Protein AF-0000000080191416 (afdb_homodimer)

Secondary structure (DSSP, 8-state):
-EEEEEE--SHHHHHHHHHHHTT--TTTEEEEEEEE----EEEETTEEEEHHHHHHHH-EETTTEEEEEPPTTEEEE-SGGGGTTEEEEEE-S-GGGTTHHHHHHHHTTT-TT-EEEE---S-EESSSEE-HHHHHHHHHTS--EEEESS--HHHHHTTB-EEEEEEESSHHHHHHHHHHH-BTTEEEEEEE--THHHHHHHHHHHHHHHHHHHHHHHHHTTSS--TTS-B--HHHHHHHHHHHHHHHHHHHHHTT-S-HHHHHTSIIIIIHHHHHHHH-HHHHHHHTHHHHHHHHHHH-S-HHHHHHHHTTT---HHHHHHHHHHHHHHHTT-GGG-HHHHHHHHIIIII-SSHHHHHH-/-EEEEEE--SHHHHHHHHHHHTT--TTTEEEEEEEE----EEEETTEEEEHHHHHHHH--BTTTBTT-PPPTTEEEE-SGGGGTT-SEEEE-S-GGGTTHHHHHH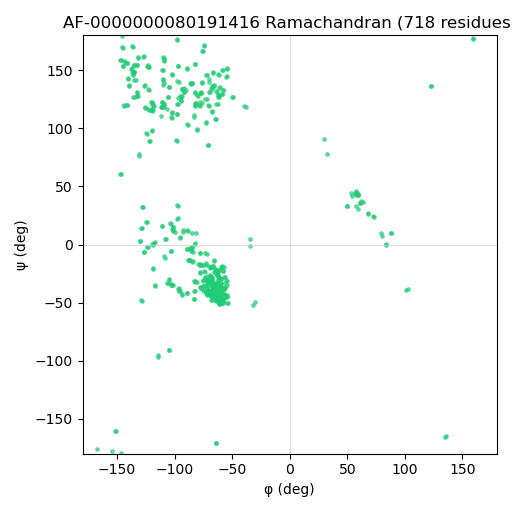HHTTT-TT-EEEE---S-EESSSEE-HHHHHHHHHTS--EEEESS--HHHHHTTB-EEEEEEESSHHHHHHHHHHH-BTTEEEEEEE--THHHHHHHHHHHHHHHHHHHHHHHHHBTTB--TTS-B--HHHHHHHHHHHHHHHHHHHHHTT-S-HHHHHTSIIIIIHHHHHHHH-HHHHHHHTHHHHHHHHHHH-S-HHHHHHHHTTT---HHHHHHHHHHHHHHHTT-GGG-HHHHHHHHIIIII-SSHHHHHH-

Solvent-accessible surface area (backbone atoms only — not comparable to full-atom values): 36647 Å² total; per-residue (Å²): 110,42,28,41,31,29,44,24,56,44,43,54,19,43,29,48,40,34,53,38,29,53,83,50,52,63,88,54,25,45,67,51,26,37,28,34,33,83,79,45,76,44,81,53,94,91,36,81,40,48,48,46,55,40,25,57,74,68,22,32,43,68,86,50,42,61,91,44,80,44,43,85,31,35,37,52,38,73,50,58,69,79,47,34,70,49,35,33,42,37,37,35,38,59,57,90,52,51,68,53,53,43,57,43,39,56,49,29,66,62,53,84,80,51,43,40,35,28,52,42,54,32,64,43,74,76,96,52,81,31,36,50,32,56,45,48,16,62,66,65,75,42,80,40,23,38,46,39,35,24,66,55,37,71,45,52,62,66,49,20,29,29,46,35,32,35,23,32,85,48,70,67,56,45,54,52,47,49,63,43,59,52,44,97,34,35,41,68,45,80,44,71,56,50,74,45,50,39,46,36,50,24,53,33,28,40,38,14,19,53,35,13,36,46,52,19,47,38,69,53,54,75,76,61,82,71,83,92,56,90,38,63,43,71,38,33,36,32,51,49,45,34,54,37,51,52,47,51,53,48,49,36,55,75,73,66,46,61,63,54,73,69,48,31,64,32,38,27,22,49,22,23,33,52,45,29,54,73,72,27,68,30,13,56,52,17,33,46,44,62,62,43,30,65,49,26,71,68,60,71,64,48,33,51,60,53,52,31,58,72,49,75,63,46,84,52,63,19,61,54,39,31,50,50,50,41,52,53,28,44,76,68,75,42,40,85,77,36,58,65,52,41,30,54,36,38,27,33,71,67,66,32,45,66,63,42,57,65,68,70,104,110,40,28,40,31,30,43,24,55,45,42,56,20,42,29,49,41,34,52,40,28,53,84,48,53,62,88,55,26,46,68,50,26,39,27,34,34,83,78,44,77,43,82,53,93,92,36,82,40,48,48,46,55,40,25,58,74,67,21,32,43,70,86,50,42,61,93,44,80,44,44,86,30,33,37,52,40,72,51,61,69,80,46,34,70,50,35,33,42,36,37,35,39,60,57,90,52,51,70,53,54,44,56,43,39,57,48,30,65,62,52,83,78,53,42,39,35,30,53,43,54,31,63,44,73,74,96,51,81,31,36,50,32,57,46,49,15,62,66,65,75,42,80,41,22,37,46,38,35,26,67,56,36,72,45,52,62,67,49,20,29,29,46,37,33,34,24,32,88,49,69,67,56,43,53,53,47,48,63,44,60,54,44,98,32,35,42,66,45,79,45,71,56,51,74,45,50,40,47,36,49,24,54,34,28,40,38,14,19,54,34,12,36,46,51,20,47,37,70,52,52,77,76,63,83,70,81,90,56,91,37,62,41,69,38,34,35,32,48,49,47,32,52,36,51,53,47,53,53,48,49,35,55,76,72,65,46,61,63,55,74,68,48,32,64,32,38,28,22,50,23,23,34,51,45,28,54,72,72,28,70,31,13,55,52,18,33,44,42,61,64,43,30,64,49,25,71,68,62,73,62,47,32,51,58,55,52,30,56,73,49,76,63,46,84,52,64,20,63,54,40,31,49,51,50,42,52,55,27,44,76,68,74,42,39,84,77,34,58,64,53,40,30,54,38,38,27,32,72,68,65,32,44,65,63,43,58,64,71,69,104

Organism: NCBI:txid646526

Foldseek 3Di:
DAAAEEEDCALQSVLLLQLLLVVADVVVYPNAYEYEDQWDWDDDPNDIDIQQCCCQPVQARCPHQHPFRGDNRYHYDHDLLVCLRHQEYEYDDELVCLLCLLVNCVSVVVDPNRAAEYAYAAWDCDPHIAFSQRVNCVSSVHHYKYKAFQCDSNCSSVLAAGEIEIADADPVSVVVCCSRRDDPRYHYHYDHDFRLLRLQRHLLLQLLLLLLLLVLVQVVPPVDPDPVDDHGDPVNSVVSVVLSLVLSLVCCVVVPGPPNVVSLPDRSHVVNSVSCNVDNPSSVLSSCLQVLLVVCVPPPDFSQVSSCVVVVNDDRSNLVRLVSVLVNCVVVPRNVVRLSSVLSNCCGGNDSDNVSVRVSD/DAAAEEEDCALQSVLLLQLLLVVADVVVYPNAYEYEDQWDWDDDPNDIDIQQCCCQPVQARCPHQHPFRGDNRYHYDHDLLVCLRHQEYEYDDELVCLLCLLVNCVSVVVDPNRAAEYAYAAWDCDPHIAFSQRVNCVSSVHHYKYKAFQCDSNCSSVLAAGEIEIADADPVSVVVCCSRRDDPRYHYHYDHDFRLLRLQRHLLLQLLLLLLLLVLVQVVPPPDPDVVDDHGDPVNSVVSVVLSLVLSLVCCVVVPGPPNVVSLVDRSHVVNSVSCNVPNPSSVLSSCLQVLLVVCVPPVDFSQVSSCVVVVNDDRSNLVRLVSVLVNCVVVPRNVVRLSSVLSNCCGGNDSDNVSVRVSD

pLDDT: mean 94.17, std 8.57, range [38.62, 98.88]

Sequence (722 aa):
MKHVAVLGCGNWGTTIANLLATDIDVSIFDNNVKMYVHETELEFEGKTRKLSEIINNLHINPKYLPDVKLSENVVAVTNFVDLKNTDVLIVCVPHQFLHTVREVYEVILKKEELIVINLAKGLVFEEKLSTPSEFVSHLINKKCSTLQGANIAHEIANKVVAETLIGYHDEFEKRIFKSLFVKPYFQVKFVKYNPTIDVYGALKNVVSFAYGIIEGIIESQGKENEHDKIVFGSNTKVIVLRRGISEILKFIEEEGYKGGKELFLETCGIADLIVSCEKGRNKQCGKMVCEAVKSCQSEKGMLSDILEEKFNGQKIQGMDTVKILYEYLKSKNRQNDFLMIKMVYELLFETCDLSPVYEFIMKHVAVLGCGNWGTTIANLLATDIDVSIFDNNVKMYVHETELEFEGKTRKLSEIINNLHINPKYLPDVKLSENVVAVTNFVDLKNTDVLIVCVPHQFLHTVREVYEVILKKEELIVINLAKGLVFEEKLSTPSEFVSHLINKKCSTLQGANIAHEIANKVVAETLIGYHDEFEKRIFKSLFVKPYFQVKFVKYNPTIDVYGALKNVVSFAYGIIEGIIESQGKENEHDKIVFGSNTKVIVLRRGISEILKFIEEEGYKGGKELFLETCGIADLIVSCEKGRNKQCGKMVCEAVKSCQSEKGMLSDILEEKFNGQKIQGMDTVKILYEYLKSKNRQNDFLMIKMVYELLFETCDLSPVYEFI

InterPro domains:
  IPR006109 Glycerol-3-phosphate dehydrogenase, NAD-dependent, C-terminal [PF07479] (197-355)
  IPR006168 Glycerol-3-phosphate dehydrogenase, NAD-dependent [PIRSF000114] (2-357)
  IPR006168 Glycerol-3-phosphate dehydrogenase, NAD-dependent [PR00077] (6-23)
  IPR006168 Glycerol-3-phosphate dehydrogenase, NAD-dependent [PR00077] (70-97)
  IPR006168 Glycerol-3-phosphate dehydrogenase, NAD-dependent [PR00077] (146-166)
  IPR006168 Glycerol-3-phosphate dehydrogenase, NAD-dependent [PR00077] (224-248)
  IPR006168 Glycerol-3-phosphate dehydrogenase, NAD-dependent [PR00077] (266-283)
  IPR008927 6-phosphogluconate dehydrogenase-like, C-terminal domain superfamily [SSF48179] (197-359)
  IPR011128 Glycerol-3-phosphate dehydrogenase, NAD-dependent, N-terminal [PF01210] (4-171)
  IPR013328 6-phosphogluconate dehydrogenase, domain 2 [G3DSA:1.10.1040.10] (195-361)
  IPR036291 NAD(P)-binding domain superfamily [SSF51735] (1-190)

Structure (mmCIF, N/CA/C/O backbone):
data_AF-0000000080191416-model_v1
#
loop_
_entity.id
_entity.type
_entity.pdbx_description
1 polymer 'Glycerol-3-phosphate dehydrogenase'
#
loop_
_atom_site.group_PDB
_atom_site.id
_atom_site.type_symbol
_atom_site.label_atom_id
_atom_site.label_alt_id
_atom_site.label_comp_id
_atom_site.label_asym_id
_atom_site.label_entity_id
_atom_site.label_seq_id
_atom_site.pdbx_PDB_ins_code
_atom_site.Cartn_x
_atom_site.Cartn_y
_atom_site.Cartn_z
_atom_site.occupancy
_atom_site.B_iso_or_equiv
_atom_site.auth_seq_id
_atom_site.auth_comp_id
_atom_site.auth_asym_id
_atom_site.auth_atom_id
_atom_site.pdbx_PDB_model_num
ATOM 1 N N . MET A 1 1 ? -10.977 -36 -23.016 1 92.25 1 MET A N 1
ATOM 2 C CA . MET A 1 1 ? -10.664 -35.281 -21.797 1 92.25 1 MET A CA 1
ATOM 3 C C . MET A 1 1 ? -9.289 -34.625 -21.891 1 92.25 1 MET A C 1
ATOM 5 O O . MET A 1 1 ? -8.352 -35.219 -22.406 1 92.25 1 MET A O 1
ATOM 9 N N . LYS A 1 2 ? -9.148 -33.406 -21.422 1 96.94 2 LYS A N 1
ATOM 10 C CA . LYS A 1 2 ? -7.875 -32.688 -21.484 1 96.94 2 LYS A CA 1
ATOM 11 C C . LYS A 1 2 ? -6.988 -33.062 -20.297 1 96.94 2 LYS A C 1
ATOM 13 O O . LYS A 1 2 ? -7.469 -33.156 -19.172 1 96.94 2 LYS A O 1
ATOM 18 N N . HIS A 1 3 ? -5.746 -33.219 -20.578 1 98.19 3 HIS A N 1
ATOM 19 C CA . HIS A 1 3 ? -4.766 -33.5 -19.531 1 98.19 3 HIS A CA 1
ATOM 20 C C . HIS A 1 3 ? -4.062 -32.25 -19.078 1 98.19 3 HIS A C 1
ATOM 22 O O . HIS A 1 3 ? -3.529 -31.484 -19.906 1 98.19 3 HIS A O 1
ATOM 28 N N . VAL A 1 4 ? -4.086 -32 -17.734 1 98.69 4 VAL A N 1
ATOM 29 C CA . VAL A 1 4 ? -3.5 -30.812 -17.156 1 98.69 4 VAL A CA 1
ATOM 30 C C . VAL A 1 4 ? -2.184 -31.156 -16.453 1 98.69 4 VAL A C 1
ATOM 32 O O . VAL A 1 4 ? -2.098 -32.156 -15.742 1 98.69 4 VAL A O 1
ATOM 35 N N . ALA A 1 5 ? -1.154 -30.344 -16.672 1 98.69 5 ALA A N 1
ATOM 36 C CA . ALA A 1 5 ? 0.139 -30.547 -16.031 1 98.69 5 ALA A CA 1
ATOM 37 C C . ALA A 1 5 ? 0.682 -29.234 -15.469 1 98.69 5 ALA A C 1
ATOM 39 O O . ALA A 1 5 ? 0.526 -28.172 -16.078 1 98.69 5 ALA A O 1
ATOM 40 N N . VAL A 1 6 ? 1.286 -29.328 -14.336 1 98.81 6 VAL A N 1
ATOM 41 C CA . VAL A 1 6 ? 1.992 -28.219 -13.711 1 98.81 6 VAL A CA 1
ATOM 42 C C . VAL A 1 6 ? 3.498 -28.469 -13.75 1 98.81 6 VAL A C 1
ATOM 44 O O . VAL A 1 6 ? 3.971 -29.5 -13.266 1 98.81 6 VAL A O 1
ATOM 47 N N . LEU A 1 7 ? 4.168 -27.562 -14.375 1 98.31 7 LEU A N 1
ATOM 48 C CA . LEU A 1 7 ? 5.625 -27.625 -14.383 1 98.31 7 LEU A CA 1
ATOM 49 C C . LEU A 1 7 ? 6.211 -26.891 -13.188 1 98.31 7 LEU A C 1
ATOM 51 O O . LEU A 1 7 ? 6.281 -25.656 -13.18 1 98.31 7 LEU A O 1
ATOM 55 N N . GLY A 1 8 ? 6.648 -27.625 -12.18 1 96.88 8 GLY A N 1
ATOM 56 C CA . GLY A 1 8 ? 7.176 -27.062 -10.945 1 96.88 8 GLY A CA 1
ATOM 57 C C . GLY A 1 8 ? 6.434 -27.531 -9.711 1 96.88 8 GLY A C 1
ATOM 58 O O . GLY A 1 8 ? 5.203 -27.594 -9.703 1 96.88 8 GLY A O 1
ATOM 59 N N . CYS A 1 9 ? 7.176 -27.875 -8.648 1 97 9 CYS A N 1
ATOM 60 C CA . CYS A 1 9 ? 6.57 -28.422 -7.441 1 97 9 CYS A CA 1
ATOM 61 C C . CYS A 1 9 ? 6.961 -27.594 -6.219 1 97 9 CYS A C 1
ATOM 63 O O . CYS A 1 9 ? 6.945 -28.109 -5.098 1 97 9 CYS A O 1
ATOM 65 N N . GLY A 1 10 ? 7.402 -26.359 -6.449 1 95.12 10 GLY A N 1
ATOM 66 C CA . GLY A 1 10 ? 7.637 -25.453 -5.328 1 95.12 10 GLY A CA 1
ATOM 67 C C . GLY A 1 10 ? 6.367 -25.109 -4.57 1 95.12 10 GLY A C 1
ATOM 68 O O . GLY A 1 10 ? 5.324 -25.719 -4.777 1 95.12 10 GLY A O 1
ATOM 69 N N . ASN A 1 11 ? 6.492 -24.172 -3.701 1 95 11 ASN A N 1
ATOM 70 C CA . ASN A 1 11 ? 5.352 -23.734 -2.906 1 95 11 ASN A CA 1
ATOM 71 C C . ASN A 1 11 ? 4.172 -23.344 -3.789 1 95 11 ASN A C 1
ATOM 73 O O . ASN A 1 11 ? 3.066 -23.859 -3.625 1 95 11 ASN A O 1
ATOM 77 N N . TRP A 1 12 ? 4.434 -22.5 -4.773 1 96.5 12 TRP A N 1
ATOM 78 C CA . TRP A 1 12 ? 3.387 -22.016 -5.66 1 96.5 12 TRP A CA 1
ATOM 79 C C . TRP A 1 12 ? 2.906 -23.109 -6.602 1 96.5 12 TRP A C 1
ATOM 81 O O . TRP A 1 12 ? 1.701 -23.266 -6.816 1 96.5 12 TRP A O 1
ATOM 91 N N . GLY A 1 13 ? 3.84 -23.875 -7.152 1 98 13 GLY A N 1
ATOM 92 C CA . GLY A 1 13 ? 3.465 -24.969 -8.031 1 98 13 GLY A CA 1
ATOM 93 C C . GLY A 1 13 ? 2.578 -26 -7.355 1 98 13 GLY A C 1
ATOM 94 O O . GLY A 1 13 ? 1.571 -26.422 -7.926 1 98 13 GLY A O 1
ATOM 95 N N . THR A 1 14 ? 2.922 -26.375 -6.141 1 98.44 14 THR A N 1
ATOM 96 C CA . THR A 1 14 ? 2.135 -27.328 -5.379 1 98.44 14 THR A CA 1
ATOM 97 C C . THR A 1 14 ? 0.753 -26.766 -5.059 1 98.44 14 THR A C 1
ATOM 99 O O . THR A 1 14 ? -0.251 -27.469 -5.172 1 98.44 14 THR A O 1
ATOM 102 N N . THR A 1 15 ? 0.749 -25.5 -4.703 1 98.56 15 THR A N 1
ATOM 103 C CA . THR A 1 15 ? -0.508 -24.828 -4.398 1 98.56 15 THR A CA 1
ATOM 104 C C . THR A 1 15 ? -1.435 -24.844 -5.609 1 98.56 15 THR A C 1
ATOM 106 O O . THR A 1 15 ? -2.619 -25.156 -5.492 1 98.56 15 THR A O 1
ATOM 109 N N . ILE A 1 16 ? -0.904 -24.547 -6.746 1 98.75 16 ILE A N 1
ATOM 110 C CA . ILE A 1 16 ? -1.689 -24.469 -7.973 1 98.75 16 ILE A CA 1
ATOM 111 C C . ILE A 1 16 ? -2.154 -25.859 -8.391 1 98.75 16 ILE A C 1
ATOM 113 O O . ILE A 1 16 ? -3.307 -26.031 -8.789 1 98.75 16 ILE A O 1
ATOM 117 N N . ALA A 1 17 ? -1.25 -26.844 -8.297 1 98.81 17 ALA A N 1
ATOM 118 C CA . ALA A 1 17 ? -1.648 -28.219 -8.617 1 98.81 17 ALA A CA 1
ATOM 119 C C . ALA A 1 17 ? -2.836 -28.656 -7.77 1 98.81 17 ALA A C 1
ATOM 121 O O . ALA A 1 17 ? -3.793 -29.234 -8.281 1 98.81 17 ALA A O 1
ATOM 122 N N . ASN A 1 18 ? -2.74 -28.344 -6.504 1 98.62 18 ASN A N 1
ATOM 123 C CA . ASN A 1 18 ? -3.812 -28.703 -5.578 1 98.62 18 ASN A CA 1
ATOM 124 C C . ASN A 1 18 ? -5.102 -27.953 -5.906 1 98.62 18 ASN A C 1
ATOM 126 O O . ASN A 1 18 ? -6.188 -28.531 -5.871 1 98.62 18 ASN A O 1
ATOM 130 N N . LEU A 1 19 ? -5 -26.703 -6.195 1 98.44 19 LEU A N 1
ATOM 131 C CA . LEU A 1 19 ? -6.145 -25.859 -6.559 1 98.44 19 LEU A CA 1
ATOM 132 C C . LEU A 1 19 ? -6.844 -26.406 -7.797 1 98.44 19 LEU A C 1
ATOM 134 O O . LEU A 1 19 ? -8.07 -26.531 -7.824 1 98.44 19 LEU A O 1
ATOM 138 N N . LEU A 1 20 ? -6.066 -26.766 -8.812 1 98.69 20 LEU A N 1
ATOM 139 C CA . LEU A 1 20 ? -6.613 -27.266 -10.078 1 98.69 20 LEU A CA 1
ATOM 140 C C . LEU A 1 20 ? -7.289 -28.609 -9.883 1 98.69 20 LEU A C 1
ATOM 142 O O . LEU A 1 20 ? -8.32 -28.891 -10.5 1 98.69 20 LEU A O 1
ATOM 146 N N . ALA A 1 21 ? -6.715 -29.406 -9.047 1 98.25 21 ALA A N 1
ATOM 147 C CA . ALA A 1 21 ? -7.215 -30.766 -8.828 1 98.25 21 ALA A CA 1
ATOM 148 C C . ALA A 1 21 ? -8.508 -30.75 -8.016 1 98.25 21 ALA A C 1
ATOM 150 O O . ALA A 1 21 ? -9.336 -31.656 -8.141 1 98.25 21 ALA A O 1
ATOM 151 N N . THR A 1 22 ? -8.633 -29.734 -7.203 1 94.88 22 THR A N 1
ATOM 152 C CA . THR A 1 22 ? -9.812 -29.625 -6.348 1 94.88 22 THR A CA 1
ATOM 153 C C . THR A 1 22 ? -11.062 -29.375 -7.18 1 94.88 22 THR A C 1
ATOM 155 O O . THR A 1 22 ? -11.156 -28.344 -7.863 1 94.88 22 THR A O 1
ATOM 158 N N . ASP A 1 23 ? -11.969 -30.312 -7.172 1 93.94 23 ASP A N 1
ATOM 159 C CA . ASP A 1 23 ? -13.258 -30.219 -7.855 1 93.94 23 ASP A CA 1
ATOM 160 C C . ASP A 1 23 ? -13.07 -30.047 -9.359 1 93.94 23 ASP A C 1
ATOM 162 O O . ASP A 1 23 ? -13.812 -29.297 -10 1 93.94 23 ASP A O 1
ATOM 166 N N . ILE A 1 24 ? -12.078 -30.672 -9.883 1 96.75 24 ILE A N 1
ATOM 167 C CA . ILE A 1 24 ? -11.797 -30.578 -11.312 1 96.75 24 ILE A CA 1
ATOM 168 C C . ILE A 1 24 ? -12.984 -31.125 -12.102 1 96.75 24 ILE A C 1
ATOM 170 O O . ILE A 1 24 ? -13.586 -32.125 -11.719 1 96.75 24 ILE A O 1
ATOM 174 N N . ASP A 1 25 ? -13.398 -30.422 -13.148 1 97.38 25 ASP A N 1
ATOM 175 C CA . ASP A 1 25 ? -14.508 -30.844 -14 1 97.38 25 ASP A CA 1
ATOM 176 C C . ASP A 1 25 ? -14.109 -32.031 -14.875 1 97.38 25 ASP A C 1
ATOM 178 O O . ASP A 1 25 ? -13.57 -31.844 -15.969 1 97.38 25 ASP A O 1
ATOM 182 N N . VAL A 1 26 ? -14.586 -33.219 -14.531 1 96.5 26 VAL A N 1
ATOM 183 C CA . VAL A 1 26 ? -14.148 -34.469 -15.164 1 96.5 26 VAL A CA 1
ATOM 184 C C . VAL A 1 26 ? -14.828 -34.625 -16.516 1 96.5 26 VAL A C 1
ATOM 186 O O . VAL A 1 26 ? -14.492 -35.531 -17.297 1 96.5 26 VAL A O 1
ATOM 189 N N . SER A 1 27 ? -15.742 -33.75 -16.766 1 97.88 27 SER A N 1
ATOM 190 C CA . SER A 1 27 ? -16.359 -33.75 -18.094 1 97.88 27 SER A CA 1
ATOM 191 C C . SER A 1 27 ? -15.469 -33.094 -19.125 1 97.88 27 SER A C 1
ATOM 193 O O . SER A 1 27 ? -15.609 -33.344 -20.328 1 97.88 27 SER A O 1
ATOM 195 N N . ILE A 1 28 ? -14.492 -32.312 -18.672 1 97.88 28 ILE A N 1
ATOM 196 C CA . ILE A 1 28 ? -13.625 -31.547 -19.562 1 97.88 28 ILE A CA 1
ATOM 197 C C . ILE A 1 28 ? -12.188 -32.031 -19.422 1 97.88 28 ILE A C 1
ATOM 199 O O . ILE A 1 28 ? -11.461 -32.156 -20.406 1 97.88 28 ILE A O 1
ATOM 203 N N . PHE A 1 29 ? -11.844 -32.406 -18.156 1 98.44 29 PHE A N 1
ATOM 204 C CA . PHE A 1 29 ? -10.445 -32.688 -17.875 1 98.44 29 PHE A CA 1
ATOM 205 C C . PHE A 1 29 ? -10.281 -34.094 -17.344 1 98.44 29 PHE A C 1
ATOM 207 O O . PHE A 1 29 ? -11.203 -34.656 -16.734 1 98.44 29 PHE A O 1
ATOM 214 N N . ASP A 1 30 ? -9.078 -34.625 -17.594 1 97.81 30 ASP A N 1
ATOM 215 C CA . ASP A 1 30 ? -8.68 -35.812 -16.844 1 97.81 30 ASP A CA 1
ATOM 216 C C . ASP A 1 30 ? -8.695 -35.531 -15.336 1 97.81 30 ASP A C 1
ATOM 218 O O . ASP A 1 30 ? -8.352 -34.438 -14.898 1 97.81 30 ASP A O 1
ATOM 222 N N . ASN A 1 31 ? -8.953 -36.531 -14.602 1 97.31 31 ASN A N 1
ATOM 223 C CA . ASN A 1 31 ? -9.094 -36.375 -13.156 1 97.31 31 ASN A CA 1
ATOM 224 C C . ASN A 1 31 ? -7.754 -36.094 -12.484 1 97.31 31 ASN A C 1
ATOM 226 O O . ASN A 1 31 ? -7.711 -35.5 -11.406 1 97.31 31 ASN A O 1
ATOM 230 N N . ASN A 1 32 ? -6.668 -36.531 -13.062 1 98.06 32 ASN A N 1
ATOM 231 C CA . ASN A 1 32 ? -5.34 -36.344 -12.492 1 98.06 32 ASN A CA 1
ATOM 232 C C . ASN A 1 32 ? -4.695 -35.031 -12.984 1 98.06 32 ASN A C 1
ATOM 234 O O . ASN A 1 32 ? -4.777 -34.719 -14.172 1 98.06 32 ASN A O 1
ATOM 238 N N . VAL A 1 33 ? -4.184 -34.344 -12.102 1 98.75 33 VAL A N 1
ATOM 239 C CA . VAL A 1 33 ? -3.293 -33.219 -12.422 1 98.75 33 VAL A CA 1
ATOM 240 C C . VAL A 1 33 ? -1.842 -33.656 -12.188 1 98.75 33 VAL A C 1
ATOM 242 O O . VAL A 1 33 ? -1.438 -33.906 -11.055 1 98.75 33 VAL A O 1
ATOM 245 N N . LYS A 1 34 ? -1.09 -33.719 -13.242 1 98.81 34 LYS A N 1
ATOM 246 C CA . LYS A 1 34 ? 0.31 -34.094 -13.117 1 98.81 34 LYS A CA 1
ATOM 247 C C . LYS A 1 34 ? 1.182 -32.906 -12.719 1 98.81 34 LYS A C 1
ATOM 249 O O . LYS A 1 34 ? 1.037 -31.828 -13.273 1 98.81 34 LYS A O 1
ATOM 254 N N . MET A 1 35 ? 1.976 -33.094 -11.75 1 98.81 35 MET A N 1
ATOM 255 C CA . MET A 1 35 ? 2.922 -32.062 -11.281 1 98.81 35 MET A CA 1
ATOM 256 C C . MET A 1 35 ? 4.355 -32.562 -11.406 1 98.81 35 MET A C 1
ATOM 258 O O . MET A 1 35 ? 4.719 -33.594 -10.82 1 98.81 35 MET A O 1
ATOM 262 N N . TYR A 1 36 ? 5.137 -31.875 -12.148 1 98.56 36 TYR A N 1
ATOM 263 C CA . TYR A 1 36 ? 6.531 -32.281 -12.312 1 98.56 36 TYR A CA 1
ATOM 264 C C . TYR A 1 36 ? 7.348 -31.891 -11.078 1 98.56 36 TYR A C 1
ATOM 266 O O . TYR A 1 36 ? 7.293 -30.75 -10.609 1 98.56 36 TYR A O 1
ATOM 274 N N . VAL A 1 37 ? 8.078 -32.875 -10.617 1 97.5 37 VAL A N 1
ATOM 275 C CA . VAL A 1 37 ? 8.945 -32.719 -9.453 1 97.5 37 VAL A CA 1
ATOM 276 C C . VAL A 1 37 ? 10.391 -33 -9.844 1 97.5 37 VAL A C 1
ATOM 278 O O . VAL A 1 37 ? 10.703 -34.062 -10.383 1 97.5 37 VAL A O 1
ATOM 281 N N . HIS A 1 38 ? 11.172 -31.938 -9.711 1 95.06 38 HIS A N 1
ATOM 282 C CA . HIS A 1 38 ? 12.586 -32.281 -9.703 1 95.06 38 HIS A CA 1
ATOM 283 C C . HIS A 1 38 ? 12.945 -33.125 -8.477 1 95.06 38 HIS A C 1
ATOM 285 O O . HIS A 1 38 ? 13.047 -32.594 -7.367 1 95.06 38 HIS A O 1
ATOM 291 N N . GLU A 1 39 ? 13.195 -34.344 -8.75 1 95.75 39 GLU A N 1
ATOM 292 C CA . GLU A 1 39 ? 13.273 -35.312 -7.652 1 95.75 39 GLU A CA 1
ATOM 293 C C . GLU A 1 39 ? 14.352 -34.906 -6.645 1 95.75 39 GLU A C 1
ATOM 295 O O . GLU A 1 39 ? 15.43 -34.469 -7.031 1 95.75 39 GLU A O 1
ATOM 300 N N . THR A 1 40 ? 13.906 -34.906 -5.414 1 94.44 40 THR A N 1
ATOM 301 C CA . THR A 1 40 ? 14.805 -34.656 -4.289 1 94.44 40 THR A CA 1
ATOM 302 C C . THR A 1 40 ? 14.531 -35.656 -3.154 1 94.44 40 THR A C 1
ATOM 304 O O . THR A 1 40 ? 13.406 -36.125 -2.994 1 94.44 40 THR A O 1
ATOM 307 N N . GLU A 1 41 ? 15.594 -36 -2.498 1 96.12 41 GLU A N 1
ATOM 308 C CA . GLU A 1 41 ? 15.445 -36.812 -1.307 1 96.12 41 GLU A CA 1
ATOM 309 C C . GLU A 1 41 ? 15.438 -35.969 -0.038 1 96.12 41 GLU A C 1
ATOM 311 O O . GLU A 1 41 ? 16.141 -34.969 0.042 1 96.12 41 GLU A O 1
ATOM 316 N N . LEU A 1 42 ? 14.547 -36.375 0.864 1 94.56 42 LEU A N 1
ATOM 317 C CA . LEU A 1 42 ? 14.508 -35.656 2.139 1 94.56 42 LEU A CA 1
ATOM 318 C C . LEU A 1 42 ? 14.148 -36.625 3.277 1 94.56 42 LEU A C 1
ATOM 320 O O . LEU A 1 42 ? 13.648 -37.719 3.041 1 94.56 42 LEU A O 1
ATOM 324 N N . GLU A 1 43 ? 14.531 -36.156 4.504 1 95.06 43 GLU A N 1
ATOM 325 C CA . GLU A 1 43 ? 14.148 -36.906 5.699 1 95.06 43 GLU A CA 1
ATOM 326 C C . GLU A 1 43 ? 12.688 -36.656 6.074 1 95.06 43 GLU A C 1
ATOM 328 O O . GLU A 1 43 ? 12.297 -35.5 6.285 1 95.06 43 GLU A O 1
ATOM 333 N N . PHE A 1 44 ? 11.945 -37.75 6.059 1 94.19 44 PHE A N 1
ATOM 334 C CA . PHE A 1 44 ? 10.531 -37.656 6.43 1 94.19 44 PHE A CA 1
ATOM 335 C C . PHE A 1 44 ? 10.109 -38.875 7.258 1 94.19 44 PHE A C 1
ATOM 337 O O . PHE A 1 44 ? 10.234 -40 6.809 1 94.19 44 PHE A O 1
ATOM 344 N N . GLU A 1 45 ? 9.672 -38.531 8.477 1 93.44 45 GLU A N 1
ATOM 345 C CA . GLU A 1 45 ? 9.25 -39.562 9.422 1 93.44 45 GLU A CA 1
ATOM 346 C C . GLU A 1 45 ? 10.359 -40.594 9.68 1 93.44 45 GLU A C 1
ATOM 348 O O . GLU A 1 45 ? 10.133 -41.781 9.625 1 93.44 45 GLU A O 1
ATOM 353 N N . GLY A 1 46 ? 11.516 -40.062 9.852 1 92.69 46 GLY A N 1
ATOM 354 C CA . GLY A 1 46 ? 12.656 -40.875 10.281 1 92.69 46 GLY A CA 1
ATOM 355 C C . GLY A 1 46 ? 13.289 -41.656 9.156 1 92.69 46 GLY A C 1
ATOM 356 O O . GLY A 1 46 ? 14.148 -42.5 9.398 1 92.69 46 GLY A O 1
ATOM 357 N N . LYS A 1 47 ? 12.914 -41.469 7.977 1 95.5 47 LYS A N 1
ATOM 358 C CA . LYS A 1 47 ? 13.469 -42.219 6.84 1 95.5 47 LYS A CA 1
ATOM 359 C C . LYS A 1 47 ? 13.766 -41.281 5.676 1 95.5 47 LYS A C 1
ATOM 361 O O . LYS A 1 47 ? 13.086 -40.25 5.504 1 95.5 47 LYS A O 1
ATOM 366 N N . THR A 1 48 ? 14.773 -41.594 4.914 1 96.69 48 THR A N 1
ATOM 367 C CA . THR A 1 48 ? 15.031 -40.906 3.658 1 96.69 48 THR A CA 1
ATOM 368 C C . THR A 1 48 ? 14.07 -41.375 2.57 1 96.69 48 THR A C 1
ATOM 370 O O . THR A 1 48 ? 13.992 -42.562 2.279 1 96.69 48 THR A O 1
ATOM 373 N N . ARG A 1 49 ? 13.359 -40.438 2.051 1 96.81 49 ARG A N 1
ATOM 374 C CA . ARG A 1 49 ? 12.344 -40.75 1.048 1 96.81 49 ARG A CA 1
ATOM 375 C C . ARG A 1 49 ? 12.406 -39.781 -0.124 1 96.81 49 ARG A C 1
ATOM 377 O O . ARG A 1 49 ? 12.883 -38.656 0.021 1 96.81 49 ARG A O 1
ATOM 384 N N . LYS A 1 50 ? 11.922 -40.312 -1.245 1 98 50 LYS A N 1
ATOM 385 C CA . LYS A 1 50 ? 11.797 -39.438 -2.406 1 98 50 LYS A CA 1
ATOM 386 C C . LYS A 1 50 ? 10.586 -38.5 -2.268 1 98 50 LYS A C 1
ATOM 388 O O . LYS A 1 50 ? 9.523 -38.938 -1.806 1 98 50 LYS A O 1
ATOM 393 N N . LEU A 1 51 ? 10.766 -37.25 -2.662 1 98.12 51 LEU A N 1
ATOM 394 C CA . LEU A 1 51 ? 9.695 -36.281 -2.545 1 98.12 51 LEU A CA 1
ATOM 395 C C . LEU A 1 51 ? 8.469 -36.719 -3.344 1 98.12 51 LEU A C 1
ATOM 397 O O . LEU A 1 51 ? 7.34 -36.594 -2.863 1 98.12 51 LEU A O 1
ATOM 401 N N . SER A 1 52 ? 8.688 -37.219 -4.574 1 98.38 52 SER A N 1
ATOM 402 C CA . SER A 1 52 ? 7.578 -37.656 -5.422 1 98.38 52 SER A CA 1
ATOM 403 C C . SER A 1 52 ? 6.773 -38.781 -4.762 1 98.38 52 SER A C 1
ATOM 405 O O . SER A 1 52 ? 5.543 -38.812 -4.859 1 98.38 52 SER A O 1
ATOM 407 N N . GLU A 1 53 ? 7.453 -39.656 -4.082 1 97.88 53 GLU A N 1
ATOM 408 C CA . GLU A 1 53 ? 6.789 -40.75 -3.412 1 97.88 53 GLU A CA 1
ATOM 409 C C . GLU A 1 53 ? 5.941 -40.281 -2.238 1 97.88 53 GLU A C 1
ATOM 411 O O . GLU A 1 53 ? 4.836 -40.75 -2.018 1 97.88 53 GLU A O 1
ATOM 416 N N . ILE A 1 54 ? 6.484 -39.344 -1.499 1 98 54 ILE A N 1
ATOM 417 C CA . ILE A 1 54 ? 5.75 -38.812 -0.369 1 98 54 ILE A CA 1
ATOM 418 C C . ILE A 1 54 ? 4.477 -38.125 -0.869 1 98 54 ILE A C 1
ATOM 420 O O . ILE A 1 54 ? 3.393 -38.344 -0.324 1 98 54 ILE A O 1
ATOM 424 N N . ILE A 1 55 ? 4.582 -37.375 -1.935 1 98.44 55 ILE A N 1
ATOM 425 C CA . ILE A 1 55 ? 3.445 -36.625 -2.494 1 98.44 55 ILE A CA 1
ATOM 426 C C . ILE A 1 55 ? 2.396 -37.625 -2.998 1 98.44 55 ILE A C 1
ATOM 428 O O . ILE A 1 55 ? 1.205 -37.469 -2.723 1 98.44 55 ILE A O 1
ATOM 432 N N . ASN A 1 56 ? 2.818 -38.688 -3.682 1 98.44 56 ASN A N 1
ATOM 433 C CA . ASN A 1 56 ? 1.894 -39.625 -4.301 1 98.44 56 ASN A CA 1
ATOM 434 C C . ASN A 1 56 ? 1.251 -40.531 -3.266 1 98.44 56 ASN A C 1
ATOM 436 O O . ASN A 1 56 ? 0.1 -40.938 -3.422 1 98.44 56 ASN A O 1
ATOM 440 N N . ASN A 1 57 ? 1.959 -40.844 -2.205 1 97.75 57 ASN A N 1
ATOM 441 C CA . ASN A 1 57 ? 1.472 -41.812 -1.245 1 97.75 57 ASN A CA 1
ATOM 442 C C . ASN A 1 57 ? 0.789 -41.156 -0.055 1 97.75 57 ASN A C 1
ATOM 444 O O . ASN A 1 57 ? -0.207 -41.656 0.461 1 97.75 57 ASN A O 1
ATOM 448 N N . LEU A 1 58 ? 1.365 -40 0.378 1 97.44 58 LEU A N 1
ATOM 449 C CA . LEU A 1 58 ? 0.869 -39.344 1.596 1 97.44 58 LEU A CA 1
ATOM 450 C C . LEU A 1 58 ? 0.114 -38.062 1.272 1 97.44 58 LEU A C 1
ATOM 452 O O . LEU A 1 58 ? -0.551 -37.5 2.141 1 97.44 58 LEU A O 1
ATOM 456 N N . HIS A 1 59 ? 0.218 -37.625 0.032 1 98.19 59 HIS A N 1
ATOM 457 C CA . HIS A 1 59 ? -0.497 -36.469 -0.44 1 98.19 59 HIS A CA 1
ATOM 458 C C . HIS A 1 59 ? -0.131 -35.219 0.382 1 98.19 59 HIS A C 1
ATOM 460 O O . HIS A 1 59 ? -1.012 -34.469 0.824 1 98.19 59 HIS A O 1
ATOM 466 N N . ILE A 1 60 ? 1.182 -35.188 0.581 1 97.44 60 ILE A N 1
ATOM 467 C CA . ILE A 1 60 ? 1.773 -34.031 1.242 1 97.44 60 ILE A CA 1
ATOM 468 C C . ILE A 1 60 ? 3.088 -33.656 0.558 1 97.44 60 ILE A C 1
ATOM 470 O O . ILE A 1 60 ? 3.846 -34.531 0.141 1 97.44 60 ILE A O 1
ATOM 474 N N . ASN A 1 61 ? 3.295 -32.406 0.344 1 98 61 ASN A N 1
ATOM 475 C CA . ASN A 1 61 ? 4.613 -31.875 -0.011 1 98 61 ASN A CA 1
ATOM 476 C C . ASN A 1 61 ? 5.336 -31.312 1.204 1 98 61 ASN A C 1
ATOM 478 O O . ASN A 1 61 ? 5.23 -30.109 1.483 1 98 61 ASN A O 1
ATOM 482 N N . PRO A 1 62 ? 6.059 -32.062 1.89 1 96.81 62 PRO A N 1
ATOM 483 C CA . PRO A 1 62 ? 6.633 -31.641 3.166 1 96.81 62 PRO A CA 1
ATOM 484 C C . PRO A 1 62 ? 7.715 -30.578 2.998 1 96.81 62 PRO A C 1
ATOM 486 O O . PRO A 1 62 ? 8.047 -29.875 3.955 1 96.81 62 PRO A O 1
AT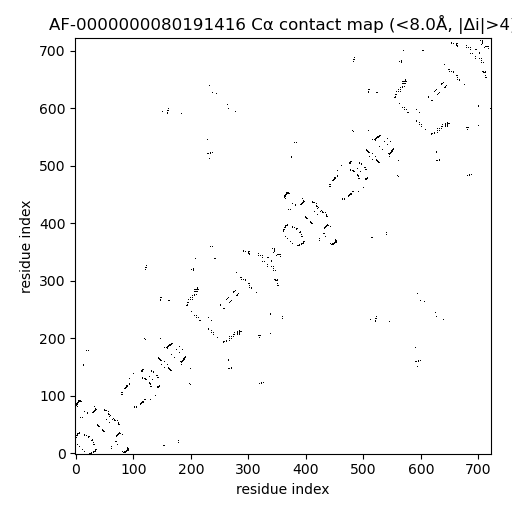OM 489 N N . LYS A 1 63 ? 8.234 -30.5 1.851 1 94.5 63 LYS A N 1
ATOM 490 C CA . LYS A 1 63 ? 9.336 -29.562 1.622 1 94.5 63 LYS A CA 1
ATOM 491 C C . LYS A 1 63 ? 8.82 -28.156 1.368 1 94.5 63 LYS A C 1
ATOM 493 O O . LYS A 1 63 ? 9.344 -27.188 1.921 1 94.5 63 LYS A O 1
ATOM 498 N N . TYR A 1 64 ? 7.73 -28 0.606 1 94.75 64 TYR A N 1
ATOM 499 C CA . TYR A 1 64 ? 7.383 -26.672 0.124 1 94.75 64 TYR A CA 1
ATOM 500 C C . TYR A 1 64 ? 6.016 -26.25 0.64 1 94.75 64 TYR A C 1
ATOM 502 O O . TYR A 1 64 ? 5.691 -25.062 0.648 1 94.75 64 TYR A O 1
ATOM 510 N N . LEU A 1 65 ? 5.238 -27.203 1.031 1 96.56 65 LEU A N 1
ATOM 511 C CA . LEU A 1 65 ? 3.893 -26.922 1.523 1 96.56 65 LEU A CA 1
ATOM 512 C C . LEU A 1 65 ? 3.494 -27.922 2.609 1 96.56 65 LEU A C 1
ATOM 514 O O . LEU A 1 65 ? 2.494 -28.625 2.473 1 96.56 65 LEU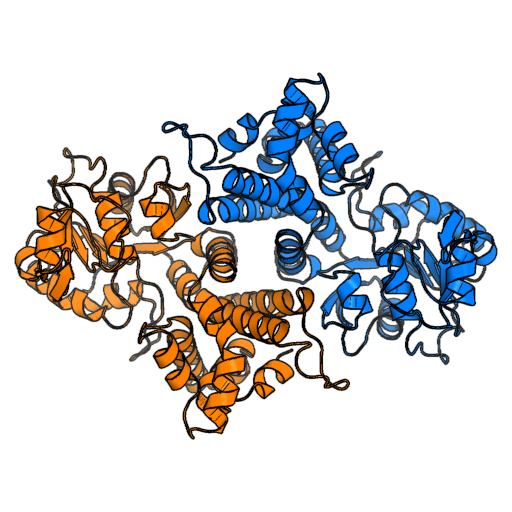 A O 1
ATOM 518 N N . PRO A 1 66 ? 4.195 -28 3.707 1 95 66 PRO A N 1
ATOM 519 C CA . PRO A 1 66 ? 4.082 -29.078 4.695 1 95 66 PRO A CA 1
ATOM 520 C C . PRO A 1 66 ? 2.746 -29.062 5.434 1 95 66 PRO A C 1
ATOM 522 O O . PRO A 1 66 ? 2.297 -30.094 5.934 1 95 66 PRO A O 1
ATOM 525 N N . ASP A 1 67 ? 1.97 -28.031 5.496 1 92 67 ASP A N 1
ATOM 526 C CA . ASP A 1 67 ? 0.813 -27.922 6.379 1 92 67 ASP A CA 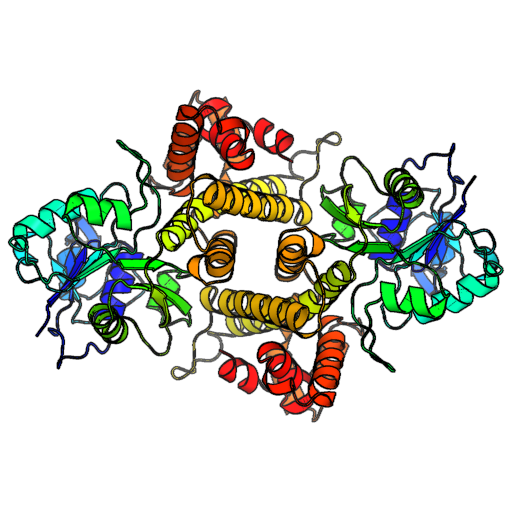1
ATOM 527 C C . ASP A 1 67 ? -0.49 -28.125 5.605 1 92 67 ASP A C 1
ATOM 529 O O . ASP A 1 67 ? -1.573 -27.859 6.129 1 92 67 ASP A O 1
ATOM 533 N N . VAL A 1 68 ? -0.383 -28.703 4.406 1 96.31 68 VAL A N 1
ATOM 534 C CA . VAL A 1 68 ? -1.575 -28.797 3.572 1 96.31 68 VAL A CA 1
ATOM 535 C C . VAL A 1 68 ? -1.672 -30.203 2.975 1 96.31 68 VAL A C 1
ATOM 537 O O . VAL A 1 68 ? -0.699 -30.703 2.416 1 96.31 68 VAL A O 1
ATOM 540 N N . LYS A 1 69 ? -2.777 -30.859 3.15 1 97.44 69 LYS A N 1
ATOM 541 C CA . LYS A 1 69 ? -3.057 -32.125 2.461 1 97.44 69 LYS A CA 1
ATOM 542 C C . LYS A 1 69 ? -3.473 -31.875 1.014 1 97.44 69 LYS A C 1
ATOM 544 O O . LYS A 1 69 ? -4.371 -31.062 0.749 1 97.44 69 LYS A O 1
ATOM 549 N N . LEU A 1 70 ? -2.865 -32.562 0.146 1 98.25 70 LEU A N 1
ATOM 550 C CA . LEU A 1 70 ? -3.154 -32.406 -1.273 1 98.25 70 LEU A CA 1
ATOM 551 C C . LEU A 1 70 ? -4.277 -33.344 -1.715 1 98.25 70 LEU A C 1
ATOM 553 O O . LEU A 1 70 ? -4.492 -34.375 -1.106 1 98.25 70 LEU A O 1
ATOM 557 N N . SER A 1 71 ? -4.984 -32.875 -2.742 1 97.75 71 SER A N 1
ATOM 558 C CA . SER A 1 71 ? -5.922 -33.781 -3.408 1 97.75 71 SER A CA 1
ATOM 559 C C . SER A 1 71 ? -5.234 -35.062 -3.875 1 97.75 71 SER A C 1
ATOM 561 O O . SER A 1 71 ? -4.094 -35 -4.344 1 97.75 71 SER A O 1
ATOM 563 N N . GLU A 1 72 ? -5.934 -36.156 -3.812 1 97.25 72 GLU A N 1
ATOM 564 C CA . GLU A 1 72 ? -5.398 -37.406 -4.285 1 97.25 72 GLU A CA 1
ATOM 565 C C . GLU A 1 72 ? -5.176 -37.406 -5.793 1 97.25 72 GLU A C 1
ATOM 567 O O . GLU A 1 72 ? -4.43 -38.219 -6.328 1 97.25 72 GLU A O 1
ATOM 572 N N . ASN A 1 73 ? -5.777 -36.375 -6.41 1 97.75 73 ASN A N 1
ATOM 573 C CA . ASN A 1 73 ? -5.711 -36.25 -7.863 1 97.75 73 ASN A CA 1
ATOM 574 C C . ASN A 1 73 ? -4.43 -35.562 -8.312 1 97.75 73 ASN A C 1
ATOM 576 O O . ASN A 1 73 ? -4.129 -35.531 -9.508 1 97.75 73 ASN A O 1
ATOM 580 N N . VAL A 1 74 ? -3.652 -35.062 -7.359 1 98.81 74 VAL A N 1
ATOM 581 C CA . VAL A 1 74 ? -2.338 -34.531 -7.695 1 98.81 74 VAL A CA 1
ATOM 582 C C . VAL A 1 74 ? -1.323 -35.656 -7.793 1 98.81 74 VAL A C 1
ATOM 584 O O . VAL A 1 74 ? -1.098 -36.375 -6.824 1 98.81 74 VAL A O 1
ATOM 587 N N . VAL A 1 75 ? -0.759 -35.781 -8.938 1 98.75 75 VAL A N 1
ATOM 588 C CA . VAL A 1 75 ? 0.18 -36.875 -9.172 1 98.75 75 VAL A CA 1
ATOM 589 C C . VAL A 1 75 ? 1.561 -36.312 -9.492 1 98.75 75 VAL A C 1
ATOM 591 O O . VAL A 1 75 ? 1.741 -35.656 -10.516 1 98.75 75 VAL A O 1
ATOM 594 N N . ALA A 1 76 ? 2.518 -36.656 -8.648 1 98.75 76 ALA A N 1
ATOM 595 C CA . ALA A 1 76 ? 3.895 -36.219 -8.875 1 98.75 76 ALA A CA 1
ATOM 596 C C . ALA A 1 76 ? 4.586 -37.094 -9.906 1 98.75 76 ALA A C 1
ATOM 598 O O . ALA A 1 76 ? 4.531 -38.344 -9.812 1 98.75 76 ALA A O 1
ATOM 599 N N . VAL A 1 77 ? 5.168 -36.469 -10.891 1 98.56 77 VAL A N 1
ATOM 600 C CA . VAL A 1 77 ? 5.953 -37.188 -11.898 1 98.56 77 VAL A CA 1
ATOM 601 C C . VAL A 1 77 ? 7.363 -36.594 -11.953 1 98.56 77 VAL A C 1
ATOM 603 O O . VAL A 1 77 ? 7.578 -35.438 -11.617 1 98.56 77 VAL A O 1
ATOM 606 N N . THR A 1 78 ? 8.391 -37.375 -12.375 1 97.94 78 THR A N 1
ATOM 607 C CA . THR A 1 78 ? 9.781 -36.938 -12.281 1 97.94 78 THR A CA 1
ATOM 608 C C . THR A 1 78 ? 10.453 -36.969 -13.648 1 97.94 78 THR A C 1
ATOM 610 O O . THR A 1 78 ? 11.625 -36.594 -13.781 1 97.94 78 THR A O 1
ATOM 613 N N . ASN A 1 79 ? 9.711 -37.406 -14.609 1 96.94 79 ASN A N 1
ATOM 614 C CA . ASN A 1 79 ? 10.219 -37.469 -15.977 1 96.94 79 ASN A CA 1
ATOM 615 C C . ASN A 1 79 ? 9.297 -36.719 -16.938 1 96.94 79 ASN A C 1
ATOM 617 O O . ASN A 1 79 ? 8.078 -36.906 -16.922 1 96.94 79 ASN A O 1
ATOM 621 N N . PHE A 1 80 ? 9.867 -35.969 -17.828 1 96.75 80 PHE A N 1
ATOM 622 C CA . PHE A 1 80 ? 9.094 -35.188 -18.766 1 96.75 80 PHE A CA 1
ATOM 623 C C . PHE A 1 80 ? 8.258 -36.094 -19.672 1 96.75 80 PHE A C 1
ATOM 625 O O . PHE A 1 80 ? 7.191 -35.688 -20.141 1 96.75 80 PHE A O 1
ATOM 632 N N . VAL A 1 81 ? 8.664 -37.312 -19.891 1 96.38 81 VAL A N 1
ATOM 633 C CA . VAL A 1 81 ? 7.953 -38.25 -20.766 1 96.38 81 VAL A CA 1
ATOM 634 C C . VAL A 1 81 ? 6.555 -38.5 -20.203 1 96.38 81 VAL A C 1
ATOM 636 O O . VAL A 1 81 ? 5.609 -38.75 -20.969 1 96.38 81 VAL A O 1
ATOM 639 N N . ASP A 1 82 ? 6.406 -38.375 -18.891 1 96.81 82 ASP A N 1
ATOM 640 C CA . ASP A 1 82 ? 5.117 -38.625 -18.25 1 96.81 82 ASP A CA 1
ATOM 641 C C . ASP A 1 82 ? 4.141 -37.469 -18.547 1 96.81 82 ASP A C 1
ATOM 643 O O . ASP A 1 82 ? 2.938 -37.625 -18.312 1 96.81 82 ASP A O 1
ATOM 647 N N . LEU A 1 83 ? 4.629 -36.438 -19.156 1 97.25 83 LEU A N 1
ATOM 648 C CA . LEU A 1 83 ? 3.795 -35.312 -19.484 1 97.25 83 LEU A CA 1
ATOM 649 C C . LEU A 1 83 ? 3.408 -35.312 -20.969 1 97.25 83 LEU A C 1
ATOM 651 O O . LEU A 1 83 ? 2.869 -34.344 -21.484 1 97.25 83 LEU A O 1
ATOM 655 N N . LYS A 1 84 ? 3.596 -36.344 -21.719 1 95.5 84 LYS A N 1
ATOM 656 C CA . LYS A 1 84 ? 3.49 -36.438 -23.172 1 95.5 84 LYS A CA 1
ATOM 657 C C . LYS A 1 84 ? 2.066 -36.156 -23.641 1 95.5 84 LYS A C 1
ATOM 659 O O . LYS A 1 84 ? 1.855 -35.719 -24.766 1 95.5 84 LYS A O 1
ATOM 664 N N . ASN A 1 85 ? 1.039 -36.344 -22.781 1 95.81 85 ASN A N 1
ATOM 665 C CA . ASN A 1 85 ? -0.352 -36.188 -23.203 1 95.81 85 ASN A CA 1
ATOM 666 C C . ASN A 1 85 ? -0.919 -34.844 -22.75 1 95.81 85 ASN A C 1
ATOM 668 O O . ASN A 1 85 ? -2.123 -34.594 -22.875 1 95.81 85 ASN A O 1
ATOM 672 N N . THR A 1 86 ? -0.079 -33.969 -22.297 1 97.75 86 THR A N 1
ATOM 673 C CA . THR A 1 86 ? -0.521 -32.719 -21.703 1 97.75 86 THR A CA 1
ATOM 674 C C . THR A 1 86 ? -1.237 -31.859 -22.75 1 97.75 86 THR A C 1
ATOM 676 O O . THR A 1 86 ? -0.736 -31.672 -23.859 1 97.75 86 THR A O 1
ATOM 679 N N . ASP A 1 87 ? -2.408 -31.344 -22.375 1 97.94 87 ASP A N 1
ATOM 680 C CA . ASP A 1 87 ? -3.186 -30.422 -23.203 1 97.94 87 ASP A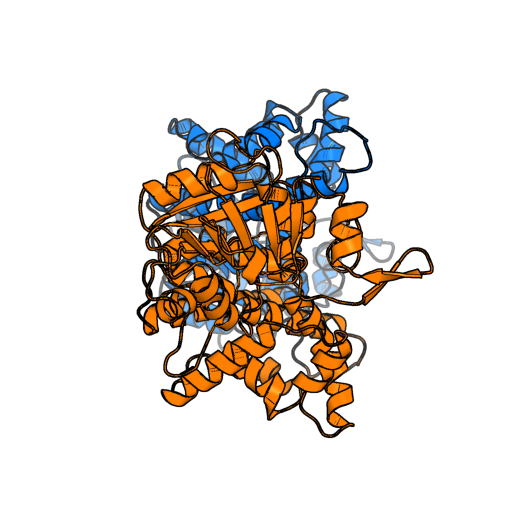 CA 1
ATOM 681 C C . ASP A 1 87 ? -3.113 -29 -22.656 1 97.94 87 ASP A C 1
ATOM 683 O O . ASP A 1 87 ? -3.264 -28.031 -23.406 1 97.94 87 ASP A O 1
ATOM 687 N N . VAL A 1 88 ? -3.027 -28.859 -21.359 1 98.5 88 VAL A N 1
ATOM 688 C CA . VAL A 1 88 ? -2.893 -27.578 -20.672 1 98.5 88 VAL A CA 1
ATOM 689 C C . VAL A 1 88 ? -1.665 -27.609 -19.766 1 98.5 88 VAL A C 1
ATOM 691 O O . VAL A 1 88 ? -1.59 -28.406 -18.844 1 98.5 88 VAL A O 1
ATOM 694 N N . LEU A 1 89 ? -0.727 -26.734 -20.047 1 98.62 89 LEU A N 1
ATOM 695 C CA . LEU A 1 89 ? 0.517 -26.672 -19.281 1 98.62 89 LEU A CA 1
ATOM 696 C C . LEU A 1 89 ? 0.579 -25.406 -18.453 1 98.62 89 LEU A C 1
ATOM 698 O O . LEU A 1 89 ? 0.518 -24.297 -18.984 1 98.62 89 LEU A O 1
ATOM 702 N N . ILE A 1 90 ? 0.646 -25.578 -17.141 1 98.81 90 ILE A N 1
ATOM 703 C CA . ILE A 1 90 ? 0.834 -24.484 -16.203 1 98.81 90 ILE A CA 1
ATOM 704 C C . ILE A 1 90 ? 2.311 -24.375 -15.82 1 98.81 90 ILE A C 1
ATOM 706 O O . ILE A 1 90 ? 2.881 -25.312 -15.258 1 98.81 90 ILE A O 1
ATOM 710 N N . VAL A 1 91 ? 2.881 -23.25 -16.078 1 98.56 91 VAL A N 1
ATOM 711 C CA . VAL A 1 91 ? 4.309 -23.062 -15.844 1 98.56 91 VAL A CA 1
ATOM 712 C C . VAL A 1 91 ? 4.527 -22.359 -14.508 1 98.56 91 VAL A C 1
ATOM 714 O O . VAL A 1 91 ? 4.215 -21.172 -14.375 1 98.56 91 VAL A O 1
ATOM 717 N N . CYS A 1 92 ? 5.09 -23.047 -13.547 1 97.5 92 CYS A N 1
ATOM 718 C CA . CYS A 1 92 ? 5.301 -22.531 -12.203 1 97.5 92 CYS A CA 1
ATOM 719 C C . CYS A 1 92 ? 6.75 -22.703 -11.766 1 97.5 92 CYS A C 1
ATOM 721 O O . CYS A 1 92 ? 7.031 -22.875 -10.578 1 97.5 92 CYS A O 1
ATOM 723 N N . VAL A 1 93 ? 7.672 -22.641 -12.633 1 95.12 93 VAL A N 1
ATOM 724 C CA . VAL A 1 93 ? 9.086 -22.734 -12.281 1 95.12 93 VAL A CA 1
ATOM 725 C C . VAL A 1 93 ? 9.695 -21.344 -12.164 1 95.12 93 VAL A C 1
ATOM 727 O O . VAL A 1 93 ? 9.203 -20.391 -12.773 1 95.12 93 VAL A O 1
ATOM 730 N N . PRO A 1 94 ? 10.742 -21.188 -11.375 1 90 94 PRO A N 1
ATOM 731 C CA . PRO A 1 94 ? 11.453 -19.906 -11.375 1 90 94 PRO A CA 1
ATOM 732 C C . PRO A 1 94 ? 11.906 -19.484 -12.773 1 90 94 PRO A C 1
ATOM 734 O O . PRO A 1 94 ? 12.125 -20.344 -13.641 1 90 94 PRO A O 1
ATOM 737 N N . HIS A 1 95 ? 11.992 -18.234 -12.938 1 87.44 95 HIS A N 1
ATOM 738 C CA . HIS A 1 95 ? 12.25 -17.703 -14.273 1 87.44 95 HIS A CA 1
ATOM 739 C C . HIS A 1 95 ? 13.547 -18.25 -14.852 1 87.44 95 HIS A C 1
ATOM 741 O O . HIS A 1 95 ? 13.688 -18.359 -16.062 1 87.44 95 HIS A O 1
ATOM 747 N N . GLN A 1 96 ? 14.492 -18.719 -14.016 1 85.56 96 GLN A N 1
ATOM 748 C CA . GLN A 1 96 ? 15.773 -19.25 -14.469 1 85.56 96 GLN A CA 1
ATOM 749 C C . GLN A 1 96 ? 15.609 -20.625 -15.133 1 85.56 96 GLN A C 1
ATOM 751 O O . GLN A 1 96 ? 16.484 -21.078 -15.867 1 85.56 96 GLN A O 1
ATOM 756 N N . PHE A 1 97 ? 14.461 -21.25 -14.875 1 91.31 97 PHE A N 1
ATOM 757 C CA . PHE A 1 97 ? 14.266 -22.609 -15.375 1 91.31 97 PHE A CA 1
ATOM 758 C C . PHE A 1 97 ? 13.203 -22.625 -16.469 1 91.31 97 PHE A C 1
ATOM 760 O O . PHE A 1 97 ? 12.719 -23.703 -16.844 1 91.31 97 PHE A O 1
ATOM 767 N N . LEU A 1 98 ? 12.875 -21.531 -17.016 1 95.56 98 LEU A N 1
ATOM 768 C CA . LEU A 1 98 ? 11.812 -21.438 -18.016 1 95.56 98 LEU A CA 1
ATOM 769 C C . LEU A 1 98 ? 12.18 -22.203 -19.281 1 95.56 98 LEU A C 1
ATOM 771 O O . LEU A 1 98 ? 11.297 -22.656 -20.016 1 95.56 98 LEU A O 1
ATOM 775 N N . HIS A 1 99 ? 13.461 -22.406 -19.531 1 94.5 99 HIS A N 1
ATOM 776 C CA . HIS A 1 99 ? 13.914 -23.125 -20.719 1 94.5 99 HIS A CA 1
ATOM 777 C C . HIS A 1 99 ? 13.398 -24.562 -20.719 1 94.5 99 HIS A C 1
ATOM 779 O O . HIS A 1 99 ? 13.258 -25.172 -21.781 1 94.5 99 HIS A O 1
ATOM 785 N N . THR A 1 100 ? 13.062 -25.062 -19.562 1 95.19 100 THR A N 1
ATOM 786 C CA . THR A 1 100 ? 12.594 -26.453 -19.438 1 95.19 100 THR A CA 1
ATOM 787 C C . THR A 1 100 ? 11.266 -26.641 -20.172 1 95.19 100 THR A C 1
ATOM 789 O O . THR A 1 100 ? 10.898 -27.75 -20.516 1 95.19 100 THR A O 1
ATOM 792 N N . VAL A 1 101 ? 10.562 -25.578 -20.406 1 96 101 VAL A N 1
ATOM 793 C CA . VAL A 1 101 ? 9.289 -25.641 -21.109 1 96 101 VAL A CA 1
ATOM 794 C C . VAL A 1 101 ? 9.5 -26.203 -22.516 1 96 101 VAL A C 1
ATOM 796 O O . VAL A 1 101 ? 8.648 -26.922 -23.031 1 96 101 VAL A O 1
ATOM 799 N N . ARG A 1 102 ? 10.648 -25.859 -23.141 1 95.62 102 ARG A N 1
ATOM 800 C CA . ARG A 1 102 ? 10.969 -26.375 -24.453 1 95.62 102 ARG A CA 1
ATOM 801 C C . ARG A 1 102 ? 11.078 -27.906 -24.438 1 95.62 102 ARG A C 1
ATOM 803 O O . ARG A 1 102 ? 10.617 -28.578 -25.359 1 95.62 102 ARG A O 1
ATOM 810 N N . GLU A 1 103 ? 11.688 -28.406 -23.391 1 94.62 103 GLU A N 1
ATOM 811 C CA . GLU A 1 103 ? 11.828 -29.844 -23.234 1 94.62 103 GLU A CA 1
ATOM 812 C C . GLU A 1 103 ? 10.461 -30.531 -23.125 1 94.62 103 GLU A C 1
ATOM 814 O O . GLU A 1 103 ? 10.219 -31.562 -23.75 1 94.62 103 GLU A O 1
ATOM 819 N N . VAL A 1 104 ? 9.633 -29.969 -22.344 1 93.69 104 VAL A N 1
ATOM 820 C CA . VAL A 1 104 ? 8.281 -30.5 -22.172 1 93.69 104 VAL A CA 1
ATOM 821 C C . VAL A 1 104 ? 7.547 -30.453 -23.516 1 93.69 104 VAL A C 1
ATOM 823 O O . VAL A 1 104 ? 6.867 -31.406 -23.891 1 93.69 104 VAL A O 1
ATOM 826 N N . TYR A 1 105 ? 7.676 -29.359 -24.234 1 93.81 105 TYR A N 1
ATOM 827 C CA . TYR A 1 105 ? 7.016 -29.188 -25.531 1 93.81 105 TYR A CA 1
ATOM 828 C C . TYR A 1 105 ? 7.457 -30.25 -26.531 1 93.81 105 TYR A C 1
ATOM 830 O O . TYR A 1 105 ? 6.648 -30.734 -27.328 1 93.81 105 TYR A O 1
ATOM 838 N N . GLU A 1 106 ? 8.719 -30.547 -26.469 1 92.81 106 GLU A N 1
ATOM 839 C CA . GLU A 1 106 ? 9.234 -31.594 -27.344 1 92.81 106 GLU A CA 1
ATOM 840 C C . GLU A 1 106 ? 8.625 -32.938 -27.016 1 92.81 106 GLU A C 1
ATOM 842 O O . GLU A 1 106 ? 8.266 -33.719 -27.906 1 92.81 106 GLU A O 1
ATOM 847 N N . VAL A 1 107 ? 8.477 -33.188 -25.766 1 90.69 107 VAL A N 1
ATOM 848 C CA . VAL A 1 107 ? 7.98 -34.5 -25.312 1 90.69 107 VAL A CA 1
ATOM 849 C C . VAL A 1 107 ? 6.508 -34.656 -25.688 1 90.69 107 VAL A C 1
ATOM 851 O O . VAL A 1 107 ? 6.047 -35.75 -25.969 1 90.69 107 VAL A O 1
ATOM 854 N N . ILE A 1 108 ? 5.793 -33.531 -25.75 1 88.12 108 ILE A N 1
ATOM 855 C CA . ILE A 1 108 ? 4.375 -33.625 -26.078 1 88.12 108 ILE A CA 1
ATOM 856 C C . ILE A 1 108 ? 4.203 -33.562 -27.594 1 88.12 108 ILE A C 1
ATOM 858 O O . ILE A 1 108 ? 3.1 -33.312 -28.094 1 88.12 108 ILE A O 1
ATOM 862 N N . LEU A 1 109 ? 5.23 -33.688 -28.328 1 82.88 109 LEU A N 1
ATOM 863 C CA . LEU A 1 109 ? 5.281 -33.781 -29.781 1 82.88 109 LEU A CA 1
ATOM 864 C C . LEU A 1 109 ? 4.754 -32.469 -30.422 1 82.88 109 LEU A C 1
ATOM 866 O O . LEU A 1 109 ? 4.012 -32.531 -31.406 1 82.88 109 LEU A O 1
ATOM 870 N N . LYS A 1 110 ? 5.051 -31.453 -29.797 1 85 110 LYS A N 1
ATOM 871 C CA . LYS A 1 110 ? 4.75 -30.125 -30.312 1 85 110 LYS A CA 1
ATOM 872 C C . LYS A 1 110 ? 3.27 -29.984 -30.656 1 85 110 LYS A C 1
ATOM 874 O O . LYS A 1 110 ? 2.918 -29.5 -31.734 1 85 110 LYS A O 1
ATOM 879 N N . LYS A 1 111 ? 2.475 -30.484 -29.828 1 87.12 111 LYS A N 1
ATOM 880 C CA . LYS A 1 111 ? 1.023 -30.438 -29.984 1 87.12 111 LYS A CA 1
ATOM 881 C C . LYS A 1 111 ? 0.561 -29.016 -30.312 1 87.12 111 LYS A C 1
ATOM 883 O O . LYS A 1 111 ? 0.824 -28.078 -29.562 1 87.12 111 LYS A O 1
ATOM 888 N N . GLU A 1 112 ? -0.173 -28.844 -31.328 1 86.19 112 GLU A N 1
ATOM 889 C CA . GLU A 1 112 ? -0.617 -27.547 -31.828 1 86.19 112 GLU A CA 1
ATOM 890 C C . GLU A 1 112 ? -1.674 -26.938 -30.906 1 86.19 112 GLU A C 1
ATOM 892 O O . GLU A 1 112 ? -1.715 -25.719 -30.734 1 86.19 112 GLU A O 1
ATOM 897 N N . GLU A 1 113 ? -2.424 -27.75 -30.297 1 92.75 113 GLU A N 1
ATOM 898 C CA . GLU A 1 113 ? -3.557 -27.266 -29.531 1 92.75 113 GLU A CA 1
ATOM 899 C C . GLU A 1 113 ? -3.172 -27.047 -28.062 1 92.75 113 GLU A C 1
ATOM 901 O O . GLU A 1 113 ? -4.031 -26.75 -27.219 1 92.75 113 GLU A O 1
ATOM 906 N N . LEU A 1 114 ? -1.903 -27.109 -27.766 1 96.25 114 LEU A N 1
ATOM 907 C CA . LEU A 1 114 ? -1.448 -26.953 -26.391 1 96.25 114 LEU A CA 1
ATOM 908 C C . LEU A 1 114 ? -1.818 -25.578 -25.859 1 96.25 114 LEU A C 1
ATOM 910 O O . LEU A 1 114 ? -1.608 -24.562 -26.531 1 96.25 114 LEU A O 1
ATOM 914 N N . ILE A 1 115 ? -2.488 -25.531 -24.703 1 98 115 ILE A N 1
ATOM 915 C CA . ILE A 1 115 ? -2.73 -24.312 -23.969 1 98 115 ILE A CA 1
ATOM 916 C C . ILE A 1 115 ? -1.651 -24.125 -22.906 1 98 115 ILE A C 1
ATOM 918 O O . ILE A 1 115 ? -1.383 -25.047 -22.125 1 98 115 ILE A O 1
ATOM 922 N N . VAL A 1 116 ? -0.964 -23 -22.938 1 98.38 116 VAL A N 1
ATOM 923 C CA . VAL A 1 116 ? 0.113 -22.75 -21.984 1 98.38 116 VAL A CA 1
ATOM 924 C C . VAL A 1 116 ? -0.169 -21.469 -21.203 1 98.38 116 VAL A C 1
ATOM 926 O O . VAL A 1 116 ? -0.592 -20.453 -21.781 1 98.38 116 VAL A O 1
ATOM 929 N N . ILE A 1 117 ? -0.016 -21.5 -19.875 1 98.81 117 ILE A N 1
ATOM 930 C CA . ILE A 1 117 ? -0.163 -20.312 -19.031 1 98.81 117 ILE A CA 1
ATOM 931 C C . ILE A 1 117 ? 1.015 -20.219 -18.062 1 98.81 117 ILE A C 1
ATOM 933 O O . ILE A 1 117 ? 1.375 -21.203 -17.422 1 98.81 117 ILE A O 1
ATOM 937 N N . ASN A 1 118 ? 1.62 -19.062 -18 1 98.62 118 ASN A N 1
ATOM 938 C CA . ASN A 1 118 ? 2.756 -18.797 -17.125 1 98.62 118 ASN A CA 1
ATOM 939 C C . ASN A 1 118 ? 2.309 -18.203 -15.789 1 98.62 118 ASN A C 1
ATOM 941 O O . ASN A 1 118 ? 1.485 -17.297 -15.758 1 98.62 118 ASN A O 1
ATOM 945 N N . LEU A 1 119 ? 2.855 -18.734 -14.703 1 98.38 119 LEU A N 1
ATOM 946 C CA . LEU A 1 119 ? 2.594 -18.172 -13.383 1 98.38 119 LEU A CA 1
ATOM 947 C C . LEU A 1 119 ? 3.887 -17.688 -12.727 1 98.38 119 LEU A C 1
ATOM 949 O O . LEU A 1 119 ? 3.865 -17.141 -11.625 1 98.38 119 LEU A O 1
ATOM 953 N N . ALA A 1 120 ? 5.012 -17.875 -13.469 1 95.56 120 ALA A N 1
ATOM 954 C CA . ALA A 1 120 ? 6.301 -17.406 -12.961 1 95.56 120 ALA A CA 1
ATOM 955 C C . ALA A 1 120 ? 6.398 -15.891 -13 1 95.56 120 ALA A C 1
ATOM 957 O O . ALA A 1 120 ? 5.859 -15.25 -13.906 1 95.56 120 ALA A O 1
ATOM 958 N N . LYS A 1 121 ? 7.043 -15.383 -12.07 1 93.94 121 LYS A N 1
ATOM 959 C CA . LYS A 1 121 ? 7.316 -13.953 -12.023 1 93.94 121 LYS A CA 1
ATOM 960 C C . LYS A 1 121 ? 8.797 -13.664 -12.258 1 93.94 121 LYS A C 1
ATOM 962 O O . LYS A 1 121 ? 9.648 -14.508 -11.953 1 93.94 121 LYS A O 1
ATOM 967 N N . GLY A 1 122 ? 9.047 -12.477 -12.836 1 93.56 122 GLY A N 1
ATOM 968 C CA . GLY A 1 122 ? 10.422 -12.094 -13.117 1 93.56 122 GLY A CA 1
ATOM 969 C C . GLY A 1 122 ? 10.602 -11.508 -14.5 1 93.56 122 GLY A C 1
ATOM 970 O O . GLY A 1 122 ? 9.641 -11.031 -15.117 1 93.56 122 GLY A O 1
ATOM 971 N N . LEU A 1 123 ? 11.859 -11.438 -14.891 1 94.88 123 LEU A N 1
ATOM 972 C CA . LEU A 1 123 ? 12.266 -11.008 -16.219 1 94.88 123 LEU A CA 1
ATOM 973 C C . LEU A 1 123 ? 13.375 -11.898 -16.766 1 94.88 123 LEU A C 1
ATOM 975 O O . LEU A 1 123 ? 14.102 -12.531 -16 1 94.88 123 LEU A O 1
ATOM 979 N N . VAL A 1 124 ? 13.383 -11.969 -18.016 1 93.94 124 VAL A N 1
ATOM 980 C CA . VAL A 1 124 ? 14.453 -12.672 -18.719 1 93.94 124 VAL A CA 1
ATOM 981 C C . VAL A 1 124 ? 15.172 -11.711 -19.656 1 93.94 124 VAL A C 1
ATOM 983 O O . VAL A 1 124 ? 14.539 -11.008 -20.438 1 93.94 124 VAL A O 1
ATOM 986 N N . PHE A 1 125 ? 16.516 -11.594 -19.453 1 92.12 125 PHE A N 1
ATOM 987 C CA . PHE A 1 125 ? 17.297 -10.734 -20.328 1 92.12 125 PHE A CA 1
ATOM 988 C C . PHE A 1 125 ? 18.375 -11.539 -21.062 1 92.12 125 PHE A C 1
ATOM 990 O O . PHE A 1 125 ? 19.453 -11.797 -20.5 1 92.12 125 PHE A O 1
ATOM 997 N N . GLU A 1 126 ? 18.203 -11.953 -22.219 1 89.31 126 GLU A N 1
ATOM 998 C CA . GLU A 1 126 ? 19.141 -12.594 -23.125 1 89.31 126 GLU A CA 1
ATOM 999 C C . GLU A 1 126 ? 19.422 -11.711 -24.344 1 89.31 126 GLU A C 1
ATOM 1001 O O . GLU A 1 126 ? 19.984 -10.617 -24.203 1 89.31 126 GLU A O 1
ATOM 1006 N N . GLU A 1 127 ? 18.797 -11.875 -25.453 1 84.81 127 GLU A N 1
ATOM 1007 C CA . GLU A 1 127 ? 18.922 -11 -26.609 1 84.81 127 GLU A CA 1
ATOM 1008 C C . GLU A 1 127 ? 18.062 -9.75 -26.453 1 84.81 127 GLU A C 1
ATOM 1010 O O . GLU A 1 127 ? 18.453 -8.664 -26.891 1 84.81 127 GLU A O 1
ATOM 1015 N N . LYS A 1 128 ? 17.047 -9.977 -25.812 1 92.06 128 LYS A N 1
ATOM 1016 C CA . LYS A 1 128 ? 16.109 -8.891 -25.5 1 92.06 128 LYS A CA 1
ATOM 1017 C C . LYS A 1 128 ? 15.492 -9.086 -24.125 1 92.06 128 LYS A C 1
ATOM 1019 O O . LYS A 1 128 ? 15.562 -10.172 -23.547 1 92.06 128 LYS A O 1
ATOM 1024 N N . LEU A 1 129 ? 15.039 -8.039 -23.594 1 94.75 129 LEU A N 1
ATOM 1025 C CA . LEU A 1 129 ? 14.289 -8.133 -22.344 1 94.75 129 LEU A CA 1
ATOM 1026 C C . LEU A 1 129 ? 12.906 -8.719 -22.594 1 94.75 129 LEU A C 1
ATOM 1028 O O . LEU A 1 129 ? 12.195 -8.281 -23.5 1 94.75 129 LEU A O 1
ATOM 1032 N N . SER A 1 130 ? 12.594 -9.781 -21.875 1 95.56 130 SER A N 1
ATOM 1033 C CA . SER A 1 130 ? 11.297 -10.438 -22.031 1 95.56 130 SER A CA 1
ATOM 1034 C C . SER A 1 130 ? 10.68 -10.781 -20.672 1 95.56 130 SER A C 1
ATOM 1036 O O . SER A 1 130 ? 11.398 -11.023 -19.703 1 95.56 130 SER A O 1
ATOM 1038 N N . THR A 1 131 ? 9.367 -10.742 -20.688 1 96.38 131 THR A N 1
ATOM 1039 C CA . THR A 1 131 ? 8.664 -11.336 -19.547 1 96.38 131 THR A CA 1
ATOM 1040 C C . THR A 1 131 ? 8.688 -12.859 -19.656 1 96.38 131 THR A C 1
ATOM 1042 O O . THR A 1 131 ? 8.992 -13.414 -20.703 1 96.38 131 THR A O 1
ATOM 1045 N N . PRO A 1 132 ? 8.336 -13.516 -18.562 1 96.94 132 PRO A N 1
ATOM 1046 C CA . PRO A 1 132 ? 8.32 -14.984 -18.609 1 96.94 132 PRO A CA 1
ATOM 1047 C C . PRO A 1 132 ? 7.344 -15.523 -19.641 1 96.94 132 PRO A C 1
ATOM 1049 O O . PRO A 1 132 ? 7.676 -16.469 -20.375 1 96.94 132 PRO A O 1
ATOM 1052 N N . SER A 1 133 ? 6.156 -14.945 -19.781 1 98.06 133 SER A N 1
ATOM 1053 C CA . SER A 1 133 ? 5.188 -15.414 -20.766 1 98.06 133 SER A CA 1
ATOM 1054 C C . SER A 1 133 ? 5.691 -15.188 -22.188 1 98.06 133 SER A C 1
ATOM 1056 O O . SER A 1 133 ? 5.508 -16.031 -23.062 1 98.06 133 SER A O 1
ATOM 1058 N N . GLU A 1 134 ? 6.297 -14.008 -22.406 1 97.25 134 GLU A N 1
ATOM 1059 C CA . GLU A 1 134 ? 6.891 -13.734 -23.719 1 97.25 134 GLU A CA 1
ATOM 1060 C C . GLU A 1 134 ? 8.008 -14.727 -24.031 1 97.25 134 GLU A C 1
ATOM 1062 O O . GLU A 1 134 ? 8.117 -15.203 -25.156 1 97.25 134 GLU A O 1
ATOM 1067 N N . PHE A 1 135 ? 8.82 -14.953 -23.062 1 97.38 135 PHE A N 1
ATOM 1068 C CA . PHE A 1 135 ? 9.938 -15.867 -23.234 1 97.38 135 PHE A CA 1
ATOM 1069 C C . PHE A 1 135 ? 9.445 -17.266 -23.578 1 97.38 135 PHE A C 1
ATOM 1071 O O . PHE A 1 135 ? 9.93 -17.891 -24.531 1 97.38 135 PHE A O 1
ATOM 1078 N N . VAL A 1 136 ? 8.469 -17.766 -22.844 1 97.81 136 VAL A N 1
ATOM 1079 C CA . VAL A 1 136 ? 7.891 -19.078 -23.094 1 97.81 136 VAL A CA 1
ATOM 1080 C C . VAL A 1 136 ? 7.273 -19.125 -24.484 1 97.81 136 VAL A C 1
ATOM 1082 O O . VAL A 1 136 ? 7.449 -20.109 -25.219 1 97.81 136 VAL A O 1
ATOM 1085 N N . SER A 1 137 ? 6.523 -18.094 -24.812 1 97.56 137 SER A N 1
ATOM 1086 C CA . SER A 1 137 ? 5.926 -18 -26.141 1 97.56 137 SER A CA 1
ATOM 1087 C C . SER A 1 137 ? 6.98 -18.125 -27.234 1 97.56 137 SER A C 1
ATOM 1089 O O . SER A 1 137 ? 6.781 -18.859 -28.203 1 97.56 137 SER A O 1
ATOM 1091 N N . HIS A 1 138 ? 8.07 -17.469 -27.062 1 95.81 138 HIS A N 1
ATOM 1092 C CA . HIS A 1 138 ? 9.156 -17.5 -28.031 1 95.81 138 HIS A CA 1
ATOM 1093 C C . HIS A 1 138 ? 9.797 -18.891 -28.094 1 95.81 138 HIS A C 1
ATOM 1095 O O . HIS A 1 138 ? 10.125 -19.375 -29.172 1 95.81 138 HIS A O 1
ATOM 1101 N N . LEU A 1 139 ? 9.984 -19.422 -26.922 1 95.38 139 LEU A N 1
ATOM 1102 C CA . LEU A 1 139 ? 10.664 -20.703 -26.797 1 95.38 139 LEU A CA 1
ATOM 1103 C C . LEU A 1 139 ? 9.922 -21.797 -27.578 1 95.38 139 LEU A C 1
ATOM 1105 O O . LEU A 1 139 ? 10.555 -22.688 -28.156 1 95.38 139 LEU A O 1
ATOM 1109 N N . ILE A 1 140 ? 8.602 -21.781 -27.594 1 96.44 140 ILE A N 1
ATOM 1110 C CA . ILE A 1 140 ? 7.855 -22.891 -28.172 1 96.44 140 ILE A CA 1
ATOM 1111 C C . ILE A 1 140 ? 7.047 -22.406 -29.375 1 96.44 140 ILE A C 1
ATOM 1113 O O . ILE A 1 140 ? 6.262 -23.172 -29.938 1 96.44 140 ILE A O 1
ATOM 1117 N N . ASN A 1 141 ? 7.148 -21.172 -29.734 1 95.75 141 ASN A N 1
ATOM 1118 C CA . ASN A 1 141 ? 6.473 -20.547 -30.875 1 95.75 141 ASN A CA 1
ATOM 1119 C C . ASN A 1 141 ? 4.957 -20.703 -30.781 1 95.75 141 ASN A C 1
ATOM 1121 O O . ASN A 1 141 ? 4.312 -21.156 -31.734 1 95.75 141 ASN A O 1
ATOM 1125 N N . LYS A 1 142 ? 4.414 -20.422 -29.547 1 96.25 142 LYS A N 1
ATOM 1126 C CA . LYS A 1 142 ? 2.986 -20.422 -29.234 1 96.25 142 LYS A CA 1
ATOM 1127 C C . LYS A 1 142 ? 2.637 -19.281 -28.281 1 96.25 142 LYS A C 1
ATOM 1129 O O . LYS A 1 142 ? 3.496 -18.797 -27.531 1 96.25 142 LYS A O 1
ATOM 1134 N N . LYS A 1 143 ? 1.333 -18.922 -28.375 1 97.19 143 LYS A N 1
ATOM 1135 C CA . LYS A 1 143 ? 0.871 -17.922 -27.391 1 97.19 143 LYS A CA 1
ATOM 1136 C C . LYS A 1 143 ? 0.906 -18.484 -25.984 1 97.19 143 LYS A C 1
ATOM 1138 O O . LYS A 1 143 ? 0.61 -19.672 -25.766 1 97.19 143 LYS A O 1
ATOM 1143 N N . CYS A 1 144 ? 1.351 -17.703 -25.109 1 98.44 144 CYS A N 1
ATOM 1144 C CA . CYS A 1 144 ? 1.403 -18.078 -23.688 1 98.44 144 CYS A CA 1
ATOM 1145 C C . CYS A 1 144 ? 0.633 -17.078 -22.844 1 98.44 144 CYS A C 1
ATOM 1147 O O . CYS A 1 144 ? 0.986 -15.906 -22.781 1 98.44 144 CYS A O 1
ATOM 1149 N N . SER A 1 145 ? -0.432 -17.516 -22.188 1 98.81 145 SER A N 1
ATOM 1150 C CA . SER A 1 145 ? -1.197 -16.688 -21.266 1 98.81 145 SER A CA 1
ATOM 1151 C C . SER A 1 145 ? -0.449 -16.5 -19.953 1 98.81 145 SER A C 1
ATOM 1153 O O . SER A 1 145 ? 0.628 -17.078 -19.75 1 98.81 145 SER A O 1
ATOM 1155 N N . THR A 1 146 ? -0.979 -15.602 -19.078 1 98.81 146 THR A N 1
ATOM 1156 C CA . THR A 1 146 ? -0.298 -15.336 -17.812 1 98.81 146 THR A CA 1
ATOM 1157 C C . THR A 1 146 ? -1.306 -15.18 -16.672 1 98.81 146 THR A C 1
ATOM 1159 O O . THR A 1 146 ? -2.434 -14.734 -16.891 1 98.81 146 THR A O 1
ATOM 1162 N N . LEU A 1 147 ? -0.975 -15.656 -15.516 1 98.81 147 LEU A N 1
ATOM 1163 C CA . LEU A 1 147 ? -1.703 -15.438 -14.266 1 98.81 147 LEU A CA 1
ATOM 1164 C C . LEU A 1 147 ? -0.819 -14.742 -13.234 1 98.81 147 LEU A C 1
ATOM 1166 O O . LEU A 1 147 ? 0.234 -15.258 -12.867 1 98.81 147 LEU A O 1
ATOM 1170 N N . GLN A 1 148 ? -1.207 -13.523 -12.875 1 98.38 148 GLN A N 1
ATOM 1171 C CA . GLN A 1 148 ? -0.484 -12.734 -11.875 1 98.38 148 GLN A CA 1
ATOM 1172 C C . GLN A 1 148 ? -1.441 -12.125 -10.859 1 98.38 148 GLN A C 1
ATOM 1174 O O . GLN A 1 148 ? -2.619 -11.906 -11.156 1 98.38 148 GLN A O 1
ATOM 1179 N N . GLY A 1 149 ? -0.966 -11.844 -9.688 1 98 149 GLY A N 1
ATOM 1180 C CA . GLY A 1 149 ? -1.783 -11.195 -8.68 1 98 149 GLY A CA 1
ATOM 1181 C C . GLY A 1 149 ? -1.257 -11.398 -7.266 1 98 149 GLY A C 1
ATOM 1182 O O . GLY A 1 149 ? -0.192 -11.984 -7.074 1 98 149 GLY A O 1
ATOM 1183 N N . ALA A 1 150 ? -1.907 -10.805 -6.316 1 97.75 150 ALA A N 1
ATOM 1184 C CA . ALA A 1 150 ? -1.608 -10.977 -4.895 1 97.75 150 ALA A CA 1
ATOM 1185 C C . ALA A 1 150 ? -2.023 -12.367 -4.414 1 97.75 150 ALA A C 1
ATOM 1187 O O . ALA A 1 150 ? -3.115 -12.539 -3.869 1 97.75 150 ALA A O 1
ATOM 1188 N N . ASN A 1 151 ? -1.15 -13.344 -4.574 1 97.38 151 ASN A N 1
ATOM 1189 C CA . ASN A 1 151 ? -1.495 -14.742 -4.332 1 97.38 151 ASN A CA 1
ATOM 1190 C C . ASN A 1 151 ? -0.457 -15.43 -3.453 1 97.38 151 ASN A C 1
ATOM 1192 O O . ASN A 1 151 ? 0.326 -16.25 -3.936 1 97.38 151 ASN A O 1
ATOM 1196 N N . ILE A 1 152 ? -0.527 -15.125 -2.182 1 96.81 152 ILE A N 1
ATOM 1197 C CA . ILE A 1 152 ? 0.316 -15.859 -1.244 1 96.81 152 ILE A CA 1
ATOM 1198 C C . ILE A 1 152 ? -0.058 -17.344 -1.264 1 96.81 152 ILE A C 1
ATOM 1200 O O . ILE A 1 152 ? -1.191 -17.703 -0.942 1 96.81 152 ILE A O 1
ATOM 1204 N N . ALA A 1 153 ? 0.914 -18.172 -1.594 1 96.56 153 ALA A N 1
ATOM 1205 C CA . ALA A 1 153 ? 0.678 -19.578 -1.887 1 96.56 153 ALA A CA 1
ATOM 1206 C C . ALA A 1 153 ? 0.031 -20.281 -0.699 1 96.56 153 ALA A C 1
ATOM 1208 O O . ALA A 1 153 ? -0.999 -20.953 -0.848 1 96.56 153 ALA A O 1
ATOM 1209 N N . HIS A 1 154 ? 0.594 -20.094 0.481 1 95.31 154 HIS A N 1
ATOM 1210 C CA . HIS A 1 154 ? 0.093 -20.766 1.67 1 95.31 154 HIS A CA 1
ATOM 1211 C C . HIS A 1 154 ? -1.349 -20.375 1.966 1 95.31 154 HIS A C 1
ATOM 1213 O O . HIS A 1 154 ? -2.152 -21.203 2.395 1 95.31 154 HIS A O 1
ATOM 1219 N N . GLU A 1 155 ? -1.678 -19.141 1.723 1 96.56 155 GLU A N 1
ATOM 1220 C CA . GLU A 1 155 ? -3.043 -18.688 1.96 1 96.56 155 GLU A CA 1
ATOM 1221 C C . GLU A 1 155 ? -4.016 -19.297 0.956 1 96.56 155 GLU A C 1
ATOM 1223 O O . GLU A 1 155 ? -5.109 -19.719 1.326 1 96.56 155 GLU A O 1
ATOM 1228 N N . ILE A 1 156 ? -3.584 -19.359 -0.296 1 97.31 156 ILE A N 1
ATOM 1229 C CA . ILE A 1 156 ? -4.426 -19.969 -1.316 1 97.31 156 ILE A CA 1
ATOM 1230 C C . ILE A 1 156 ? -4.633 -21.453 -0.998 1 97.31 156 ILE A C 1
ATOM 1232 O O . ILE A 1 156 ? -5.75 -21.969 -1.112 1 97.31 156 ILE A O 1
ATOM 1236 N N . ALA A 1 157 ? -3.578 -22.094 -0.543 1 96.69 157 ALA A N 1
ATOM 1237 C CA . ALA A 1 157 ? -3.639 -23.516 -0.206 1 96.69 157 ALA A CA 1
ATOM 1238 C C . ALA A 1 157 ? -4.609 -23.766 0.946 1 96.69 157 ALA A C 1
ATOM 1240 O O . ALA A 1 157 ? -5.191 -24.844 1.052 1 96.69 157 ALA A O 1
ATOM 1241 N N . ASN A 1 158 ? -4.793 -22.766 1.751 1 95.31 158 ASN A N 1
ATOM 1242 C CA . ASN A 1 158 ? -5.691 -22.875 2.895 1 95.31 158 ASN A CA 1
ATOM 1243 C C . ASN A 1 158 ? -7.035 -22.219 2.615 1 95.31 158 ASN A C 1
ATOM 1245 O O . ASN A 1 158 ? -7.758 -21.844 3.545 1 95.31 158 ASN A O 1
ATOM 1249 N N . LYS A 1 159 ? -7.312 -21.938 1.391 1 95.62 159 LYS A N 1
ATOM 1250 C CA . LYS A 1 159 ? -8.609 -21.484 0.88 1 95.62 159 LYS A CA 1
ATOM 1251 C C . LYS A 1 159 ? -8.945 -20.094 1.393 1 95.62 159 LYS A C 1
ATOM 1253 O O . LYS A 1 159 ? -10.117 -19.781 1.634 1 95.62 159 LYS A O 1
ATOM 1258 N N . VAL A 1 160 ? -7.93 -19.328 1.699 1 96.62 160 VAL A N 1
ATOM 1259 C CA . VAL A 1 160 ? -8.109 -17.906 2 1 96.62 160 VAL A CA 1
ATOM 1260 C C . VAL A 1 160 ? -8.547 -17.172 0.744 1 96.62 160 VAL A C 1
ATOM 1262 O O . VAL A 1 160 ? -7.992 -17.375 -0.337 1 96.62 160 VAL A O 1
ATOM 1265 N N . VAL A 1 161 ? -9.508 -16.297 0.852 1 97.44 161 VAL A N 1
ATOM 1266 C CA . VAL A 1 161 ? -10.055 -15.562 -0.284 1 97.44 161 VAL A CA 1
ATOM 1267 C C . VAL A 1 161 ? -8.969 -14.695 -0.914 1 97.44 161 VAL A C 1
ATOM 1269 O O . VAL A 1 161 ? -8.281 -13.945 -0.216 1 97.44 161 VAL A O 1
ATOM 1272 N N . ALA A 1 162 ? -8.844 -14.852 -2.209 1 98.12 162 ALA A N 1
ATOM 1273 C CA . ALA A 1 162 ? -7.852 -14.102 -2.98 1 98.12 162 ALA A CA 1
ATOM 1274 C C . ALA A 1 162 ? -8.391 -13.75 -4.367 1 98.12 162 ALA A C 1
ATOM 1276 O O . ALA A 1 162 ? -9.312 -14.398 -4.863 1 98.12 162 ALA A O 1
ATOM 1277 N N . GLU A 1 163 ? -7.859 -12.688 -4.875 1 98 163 GLU A N 1
ATOM 1278 C CA . GLU A 1 163 ? -8.117 -12.297 -6.258 1 98 163 GLU A CA 1
ATOM 1279 C C . GLU A 1 163 ? -6.875 -12.484 -7.125 1 98 163 GLU A C 1
ATOM 1281 O O . GLU A 1 163 ? -5.754 -12.266 -6.664 1 98 163 GLU A O 1
ATOM 1286 N N . THR A 1 164 ? -7.09 -12.922 -8.32 1 98.56 164 THR A N 1
ATOM 1287 C CA . THR A 1 164 ? -6.008 -13.031 -9.297 1 98.56 164 THR A CA 1
ATOM 1288 C C . THR A 1 164 ? -6.457 -12.516 -10.656 1 98.56 164 THR A C 1
ATOM 1290 O O . THR A 1 164 ? -7.594 -12.062 -10.812 1 98.56 164 THR A O 1
ATOM 1293 N N . LEU A 1 165 ? -5.484 -12.375 -11.586 1 98.75 165 LEU A N 1
ATOM 1294 C CA . LEU A 1 165 ? -5.766 -11.875 -12.93 1 98.75 165 LEU A CA 1
ATOM 1295 C C . LEU A 1 165 ? -5.133 -12.766 -13.984 1 98.75 165 LEU A C 1
ATOM 1297 O O . LEU A 1 165 ? -3.959 -13.133 -13.875 1 98.75 165 LEU A O 1
ATOM 1301 N N . ILE A 1 166 ? -5.961 -13.211 -14.984 1 98.88 166 ILE A N 1
ATOM 1302 C CA . ILE A 1 166 ? -5.465 -14.008 -16.094 1 98.88 166 ILE A CA 1
ATOM 1303 C C . ILE A 1 166 ? -5.535 -13.188 -17.391 1 98.88 166 ILE A C 1
ATOM 1305 O O . ILE A 1 166 ? -6.594 -12.664 -17.734 1 98.88 166 ILE A O 1
ATOM 1309 N N . GLY A 1 167 ? -4.375 -12.961 -18 1 98.81 167 GLY A N 1
ATOM 1310 C CA . GLY A 1 167 ? -4.324 -12.484 -19.375 1 98.81 167 GLY A CA 1
ATOM 1311 C C . GLY A 1 167 ? -4.441 -13.602 -20.391 1 98.81 167 GLY A C 1
ATOM 1312 O O . GLY A 1 167 ? -3.523 -14.406 -20.547 1 98.81 167 GLY A O 1
ATOM 1313 N N . TYR A 1 168 ? -5.566 -13.656 -21.125 1 98.75 168 TYR A N 1
ATOM 1314 C CA . TYR A 1 168 ? -5.828 -14.758 -22.047 1 98.75 168 TYR A CA 1
ATOM 1315 C C . TYR A 1 168 ? -5.742 -14.281 -23.5 1 98.75 168 TYR A C 1
ATOM 1317 O O . TYR A 1 168 ? -5.836 -13.086 -23.766 1 98.75 168 TYR A O 1
ATOM 1325 N N . HIS A 1 169 ? -5.57 -15.211 -24.453 1 98.38 169 HIS A N 1
ATOM 1326 C CA . HIS A 1 169 ? -5.391 -14.836 -25.844 1 98.38 169 HIS A CA 1
ATOM 1327 C C . HIS A 1 169 ? -6.68 -15.031 -26.641 1 98.38 169 HIS A C 1
ATOM 1329 O O . HIS A 1 169 ? -6.926 -14.32 -27.609 1 98.38 169 HIS A O 1
ATOM 1335 N N . ASP A 1 170 ? -7.484 -16.062 -26.328 1 97.5 170 ASP A N 1
ATOM 1336 C CA . ASP A 1 170 ? -8.742 -16.266 -27.047 1 97.5 170 ASP A CA 1
ATOM 1337 C C . ASP A 1 170 ? -9.82 -16.828 -26.125 1 97.5 170 ASP A C 1
ATOM 1339 O O . ASP A 1 170 ? -9.523 -17.234 -25 1 97.5 170 ASP A O 1
ATOM 1343 N N . GLU A 1 171 ? -11.008 -16.859 -26.594 1 98.25 171 GLU A N 1
ATOM 1344 C CA . GLU A 1 171 ? -12.164 -17.188 -25.75 1 98.25 171 GLU A CA 1
ATOM 1345 C C . GLU A 1 171 ? -12.148 -18.641 -25.328 1 98.25 171 GLU A C 1
ATOM 1347 O O . GLU A 1 171 ? -12.648 -19 -24.266 1 98.25 171 GLU A O 1
ATOM 1352 N N . PHE A 1 172 ? -11.602 -19.422 -26.156 1 97.88 172 PHE A N 1
ATOM 1353 C CA . PHE A 1 172 ? -11.5 -20.844 -25.797 1 97.88 172 PHE A CA 1
ATOM 1354 C C . PHE A 1 172 ? -10.609 -21.031 -24.578 1 97.88 172 PHE A C 1
ATOM 1356 O O . PHE A 1 172 ? -10.992 -21.703 -23.625 1 97.88 172 PHE A O 1
ATOM 1363 N N . GLU A 1 173 ? -9.445 -20.422 -24.578 1 97.69 173 GLU A N 1
ATOM 1364 C CA . GLU A 1 173 ? -8.555 -20.453 -23.422 1 97.69 173 GLU A CA 1
ATOM 1365 C C . GLU A 1 173 ? -9.242 -19.906 -22.172 1 97.69 173 GLU A C 1
ATOM 1367 O O . GLU A 1 173 ? -9.078 -20.453 -21.078 1 97.69 173 GLU A O 1
ATOM 1372 N N . LYS A 1 174 ? -9.906 -18.828 -22.375 1 98.69 174 LYS A N 1
ATOM 1373 C CA . LYS A 1 174 ? -10.617 -18.219 -21.25 1 98.69 174 LYS A CA 1
ATOM 1374 C C . LYS A 1 174 ? -11.562 -19.219 -20.594 1 98.69 174 LYS A C 1
ATOM 1376 O O . LYS A 1 174 ? -11.594 -19.328 -19.375 1 98.69 174 LYS A O 1
ATOM 1381 N N . ARG A 1 175 ? -12.289 -19.938 -21.391 1 98.44 175 ARG A N 1
ATOM 1382 C CA . ARG A 1 175 ? -13.234 -20.922 -20.875 1 98.44 175 ARG A CA 1
ATOM 1383 C C . ARG A 1 175 ? -12.5 -22.031 -20.125 1 98.44 175 ARG A C 1
ATOM 1385 O O . ARG A 1 175 ? -12.953 -22.484 -19.078 1 98.44 175 ARG A O 1
ATOM 1392 N N . ILE A 1 176 ? -11.414 -22.453 -20.688 1 98.56 176 ILE A N 1
ATOM 1393 C CA . ILE A 1 176 ? -10.609 -23.5 -20.078 1 98.56 176 ILE A CA 1
ATOM 1394 C C . ILE A 1 176 ? -10.078 -23.031 -18.734 1 98.56 176 ILE A C 1
ATOM 1396 O O . ILE A 1 176 ? -10.211 -23.734 -17.719 1 98.56 176 ILE A O 1
ATOM 1400 N N . PHE A 1 177 ? -9.531 -21.828 -18.703 1 98.88 177 PHE A N 1
ATOM 1401 C CA . PHE A 1 177 ? -8.977 -21.281 -17.469 1 98.88 177 PHE A CA 1
ATOM 1402 C C . PHE A 1 177 ? -10.062 -21.078 -16.422 1 98.88 177 PHE A C 1
ATOM 1404 O O . PHE A 1 177 ? -9.828 -21.281 -15.227 1 98.88 177 PHE A O 1
ATOM 1411 N N . LYS A 1 178 ? -11.219 -20.625 -16.891 1 98.69 178 LYS A N 1
ATOM 1412 C CA . LYS A 1 178 ? -12.336 -20.422 -15.961 1 98.69 178 LYS A CA 1
ATOM 1413 C C . LYS A 1 178 ? -12.68 -21.734 -15.242 1 98.69 178 LYS A C 1
ATOM 1415 O O . LYS A 1 178 ? -12.852 -21.734 -14.023 1 98.69 178 LYS A O 1
ATOM 1420 N N . SER A 1 179 ? -12.734 -22.781 -16 1 98.5 179 SER A N 1
ATOM 1421 C CA . SER A 1 179 ? -13.094 -24.078 -15.453 1 98.5 179 SER A CA 1
ATOM 1422 C C . SER A 1 179 ? -12.023 -24.594 -14.5 1 98.5 179 SER A C 1
ATOM 1424 O O . SER A 1 179 ? -12.328 -25.297 -13.531 1 98.5 179 SER A O 1
ATOM 1426 N N . LEU A 1 180 ? -10.812 -24.234 -14.719 1 98.62 180 LEU A N 1
ATOM 1427 C CA . LEU A 1 180 ? -9.695 -24.781 -13.961 1 98.62 180 LEU A CA 1
ATOM 1428 C C . LEU A 1 180 ? -9.43 -23.953 -12.711 1 98.62 180 LEU A C 1
ATOM 1430 O O . LEU A 1 180 ? -9.195 -24.5 -11.633 1 98.62 180 LEU A O 1
ATOM 1434 N N . PHE A 1 181 ? -9.492 -22.609 -12.828 1 98.75 181 PHE A N 1
ATOM 1435 C CA . PHE A 1 181 ? -8.875 -21.781 -11.805 1 98.75 181 PHE A CA 1
ATOM 1436 C C . PHE A 1 181 ? -9.93 -21.172 -10.891 1 98.75 181 PHE A C 1
ATOM 1438 O O . PHE A 1 181 ? -9.664 -20.906 -9.711 1 98.75 181 PHE A O 1
ATOM 1445 N N . VAL A 1 182 ? -11.125 -20.938 -11.406 1 98.56 182 VAL A N 1
ATOM 1446 C CA . VAL A 1 182 ? -12.125 -20.219 -10.617 1 98.56 182 VAL A CA 1
ATOM 1447 C C . VAL A 1 182 ? -12.617 -21.125 -9.484 1 98.56 182 VAL A C 1
ATOM 1449 O O . VAL A 1 182 ? -13.055 -22.25 -9.719 1 98.56 182 VAL A O 1
ATOM 1452 N N . LYS A 1 183 ? -12.461 -20.75 -8.297 1 97.19 183 LYS A N 1
ATOM 1453 C CA . LYS A 1 183 ? -12.992 -21.344 -7.07 1 97.19 183 LYS A CA 1
ATOM 1454 C C . LYS A 1 183 ? -13.711 -20.297 -6.227 1 97.19 183 LYS A C 1
ATOM 1456 O O . LYS A 1 183 ? -13.539 -19.094 -6.434 1 97.19 183 LYS A O 1
ATOM 1461 N N . PRO A 1 184 ? -14.555 -20.672 -5.285 1 95.19 184 PRO A N 1
ATOM 1462 C CA . PRO A 1 184 ? -15.227 -19.703 -4.414 1 95.19 184 PRO A CA 1
ATOM 1463 C C . PRO A 1 184 ? -14.25 -18.766 -3.699 1 95.19 184 PRO A C 1
ATOM 1465 O O . PRO A 1 184 ? -14.555 -17.594 -3.488 1 95.19 184 PRO A O 1
ATOM 1468 N N . TYR A 1 185 ? -13.008 -19.266 -3.387 1 96.56 185 TYR A N 1
ATOM 1469 C CA . TYR A 1 185 ? -12.047 -18.484 -2.619 1 96.56 185 TYR A CA 1
ATOM 1470 C C . TYR A 1 185 ? -10.969 -17.906 -3.529 1 96.56 185 TYR A C 1
ATOM 1472 O O . TYR A 1 185 ? -10.109 -17.141 -3.076 1 96.56 185 TYR A O 1
ATOM 1480 N N . PHE A 1 186 ? -11 -18.266 -4.746 1 98.06 186 PHE A N 1
ATOM 1481 C CA . PHE A 1 186 ? -10.016 -17.797 -5.711 1 98.06 186 PHE A CA 1
ATOM 1482 C C . PHE A 1 186 ? -10.688 -17.078 -6.875 1 98.06 186 PHE A C 1
ATOM 1484 O O . PHE A 1 186 ? -10.961 -17.688 -7.914 1 98.06 186 PHE A O 1
ATOM 1491 N N . GLN A 1 187 ? -10.875 -15.75 -6.723 1 98.12 187 GLN A N 1
ATOM 1492 C CA . GLN A 1 187 ? -11.602 -14.922 -7.676 1 98.12 187 GLN A CA 1
ATOM 1493 C C . GLN A 1 187 ? -10.703 -14.508 -8.836 1 98.12 187 GLN A C 1
ATOM 1495 O O . GLN A 1 187 ? -9.672 -13.867 -8.633 1 98.12 187 GLN A O 1
ATOM 1500 N N . VAL A 1 188 ? -11.141 -14.875 -10.062 1 98.75 188 VAL A N 1
ATOM 1501 C CA . VAL A 1 188 ? -10.281 -14.633 -11.227 1 98.75 188 VAL A CA 1
ATOM 1502 C C . VAL A 1 188 ? -10.891 -13.539 -12.102 1 98.75 188 VAL A C 1
ATOM 1504 O O . VAL A 1 188 ? -12.047 -13.641 -12.523 1 98.75 188 VAL A O 1
ATOM 1507 N N . LYS A 1 189 ? -10.148 -12.508 -12.312 1 98.38 189 LYS A N 1
ATOM 1508 C CA . LYS A 1 189 ? -10.477 -11.523 -13.352 1 98.38 189 LYS A CA 1
ATOM 1509 C C . LYS A 1 189 ? -9.797 -11.883 -14.672 1 98.38 189 LYS A C 1
ATOM 1511 O O . LYS A 1 189 ? -8.602 -12.18 -14.703 1 98.38 189 LYS A O 1
ATOM 1516 N N . PHE A 1 190 ? -10.594 -11.867 -15.758 1 98.75 190 PHE A N 1
ATOM 1517 C CA . PHE A 1 190 ? -10.062 -12.195 -17.078 1 98.75 190 PHE A CA 1
ATOM 1518 C C . PHE A 1 190 ? -9.906 -10.938 -17.922 1 98.75 190 PHE A C 1
ATOM 1520 O O . PHE A 1 190 ? -10.828 -10.125 -18.016 1 98.75 190 PHE A O 1
ATOM 1527 N N . VAL A 1 191 ? -8.719 -10.727 -18.469 1 98.44 191 VAL A N 1
ATOM 1528 C CA . VAL A 1 191 ? -8.461 -9.648 -19.406 1 98.44 191 VAL A CA 1
ATOM 1529 C C . VAL A 1 191 ? -7.707 -10.188 -20.625 1 98.44 191 VAL A C 1
ATOM 1531 O O . VAL A 1 191 ? -7.172 -11.297 -20.578 1 98.44 191 VAL A O 1
ATOM 1534 N N . LYS A 1 192 ? -7.758 -9.445 -21.703 1 98.19 192 LYS A N 1
ATOM 1535 C CA . LYS A 1 192 ? -6.914 -9.828 -22.844 1 98.19 192 LYS A CA 1
ATOM 1536 C C . LYS A 1 192 ? -5.438 -9.781 -22.469 1 98.19 192 LYS A C 1
ATOM 1538 O O . LYS A 1 192 ? -5.012 -8.914 -21.688 1 98.19 192 LYS A O 1
ATOM 1543 N N . TYR A 1 193 ? -4.715 -10.672 -23.047 1 98.19 193 TYR A N 1
ATOM 1544 C CA . TYR A 1 193 ? -3.293 -10.758 -22.719 1 98.19 193 TYR A CA 1
ATOM 1545 C C . TYR A 1 193 ? -2.59 -9.438 -23 1 98.19 193 TYR A C 1
ATOM 1547 O O . TYR A 1 193 ? -2.803 -8.828 -24.047 1 98.19 193 TYR A O 1
ATOM 1555 N N . ASN A 1 194 ? -1.821 -9.016 -22.062 1 97.25 194 ASN A N 1
ATOM 1556 C CA . ASN A 1 194 ? -0.938 -7.852 -22.062 1 97.25 194 ASN A CA 1
ATOM 1557 C C . ASN A 1 194 ? 0.342 -8.117 -21.281 1 97.25 194 ASN A C 1
ATOM 1559 O O . ASN A 1 194 ? 0.288 -8.422 -20.078 1 97.25 194 ASN A O 1
ATOM 1563 N N . PRO A 1 195 ? 1.507 -8.039 -21.953 1 97.31 195 PRO A N 1
ATOM 1564 C CA . PRO A 1 195 ? 2.75 -8.352 -21.234 1 97.31 195 PRO A CA 1
ATOM 1565 C C . PRO A 1 195 ? 2.965 -7.48 -20 1 97.31 195 PRO A C 1
ATOM 1567 O O . PRO A 1 195 ? 3.746 -7.84 -19.125 1 97.31 195 PRO A O 1
ATOM 1570 N N . THR A 1 196 ? 2.268 -6.312 -19.922 1 98.19 196 THR A N 1
ATOM 1571 C CA . THR A 1 196 ? 2.354 -5.418 -18.781 1 98.19 196 THR A CA 1
ATOM 1572 C C . THR A 1 196 ? 1.976 -6.152 -17.5 1 98.19 196 THR A C 1
ATOM 1574 O O . THR A 1 196 ? 2.508 -5.855 -16.422 1 98.19 196 THR A O 1
ATOM 1577 N N . ILE A 1 197 ? 1.133 -7.168 -17.609 1 98.44 197 ILE A N 1
ATOM 1578 C CA . ILE A 1 197 ? 0.696 -7.977 -16.484 1 98.44 197 ILE A CA 1
ATOM 1579 C C . ILE A 1 197 ? 1.903 -8.641 -15.828 1 98.44 197 ILE A C 1
ATOM 1581 O O . ILE A 1 197 ? 2.062 -8.578 -14.602 1 98.44 197 ILE A O 1
ATOM 1585 N N . ASP A 1 198 ? 2.828 -9.141 -16.625 1 97.75 198 ASP A N 1
ATOM 1586 C CA . ASP A 1 198 ? 4.027 -9.82 -16.141 1 97.75 198 ASP A CA 1
ATOM 1587 C C . ASP A 1 198 ? 5.039 -8.82 -15.586 1 97.75 198 ASP A C 1
ATOM 1589 O O . ASP A 1 198 ? 5.758 -9.125 -14.633 1 97.75 198 ASP A O 1
ATOM 1593 N N . VAL A 1 199 ? 5.094 -7.676 -16.203 1 97.56 199 VAL A N 1
ATOM 1594 C CA . VAL A 1 199 ? 6.066 -6.66 -15.812 1 97.56 199 VAL A CA 1
ATOM 1595 C C . VAL A 1 199 ? 5.812 -6.238 -14.367 1 97.56 199 VAL A C 1
ATOM 1597 O O . VAL A 1 199 ? 6.754 -6.098 -13.586 1 97.56 199 VAL A O 1
ATOM 1600 N N . TYR A 1 200 ? 4.555 -6.051 -14.039 1 97.81 200 TYR A N 1
ATOM 1601 C CA . TYR A 1 200 ? 4.211 -5.695 -12.664 1 97.81 200 TYR A CA 1
ATOM 1602 C C . TYR A 1 200 ? 4.684 -6.77 -11.688 1 97.81 200 TYR A C 1
ATOM 1604 O O . TYR A 1 200 ? 5.227 -6.457 -10.625 1 97.81 200 TYR A O 1
ATOM 1612 N N . GLY A 1 201 ? 4.496 -8.031 -12.07 1 95.75 201 GLY A N 1
ATOM 1613 C CA . GLY A 1 201 ? 4.918 -9.133 -11.219 1 95.75 201 GLY A CA 1
ATOM 1614 C C . GLY A 1 201 ? 6.414 -9.156 -10.969 1 95.75 201 GLY A C 1
ATOM 1615 O O . GLY A 1 201 ? 6.867 -9.57 -9.898 1 95.75 201 GLY A O 1
ATOM 1616 N N . ALA A 1 202 ? 7.133 -8.688 -11.906 1 95.38 202 ALA A N 1
ATOM 1617 C CA . ALA A 1 202 ? 8.594 -8.703 -11.82 1 95.38 202 ALA A CA 1
ATOM 1618 C C . ALA A 1 202 ? 9.102 -7.508 -11.023 1 95.38 202 ALA A C 1
ATOM 1620 O O . ALA A 1 202 ? 9.891 -7.672 -10.086 1 95.38 202 ALA A O 1
ATOM 1621 N N . LEU A 1 203 ? 8.609 -6.309 -11.305 1 97.19 203 LEU A N 1
ATOM 1622 C CA . LEU A 1 203 ? 9.195 -5.074 -10.789 1 97.19 203 LEU A CA 1
ATOM 1623 C C . LEU A 1 203 ? 8.789 -4.852 -9.336 1 97.19 203 LEU A C 1
ATOM 1625 O O . LEU A 1 203 ? 9.516 -4.203 -8.578 1 97.19 203 LEU A O 1
ATOM 1629 N N . LYS A 1 204 ? 7.656 -5.453 -8.961 1 97.62 204 LYS A N 1
ATOM 1630 C CA . LYS A 1 204 ? 7.207 -5.285 -7.582 1 97.62 204 LYS A CA 1
ATOM 1631 C C . LYS A 1 204 ? 8.25 -5.809 -6.598 1 97.62 204 LYS A C 1
ATOM 1633 O O . LYS A 1 204 ? 8.367 -5.305 -5.48 1 97.62 204 LYS A O 1
ATOM 1638 N N . ASN A 1 205 ? 9.023 -6.82 -7.008 1 96.38 205 ASN A N 1
ATOM 1639 C CA . ASN A 1 205 ? 10.008 -7.453 -6.129 1 96.38 205 ASN A CA 1
ATOM 1640 C C . ASN A 1 205 ? 11.164 -6.508 -5.809 1 96.38 205 ASN A C 1
ATOM 1642 O O . ASN A 1 205 ? 11.727 -6.555 -4.715 1 96.38 205 ASN A O 1
ATOM 1646 N N . VAL A 1 206 ? 11.477 -5.621 -6.742 1 97.94 206 VAL A N 1
ATOM 1647 C CA . VAL A 1 206 ? 12.523 -4.633 -6.5 1 97.94 206 VAL A CA 1
ATOM 1648 C C . VAL A 1 206 ? 12.031 -3.592 -5.496 1 97.94 206 VAL A C 1
ATOM 1650 O O . VAL A 1 206 ? 12.75 -3.221 -4.57 1 97.94 206 VAL A O 1
ATOM 1653 N N . VAL A 1 207 ? 10.82 -3.207 -5.648 1 98.56 207 VAL A N 1
ATOM 1654 C CA . VAL A 1 207 ? 10.234 -2.195 -4.77 1 98.56 207 VAL A CA 1
ATOM 1655 C C . VAL A 1 207 ? 10.078 -2.764 -3.361 1 98.56 207 VAL A C 1
ATOM 1657 O O . VAL A 1 207 ? 10.383 -2.09 -2.377 1 98.56 207 VAL A O 1
ATOM 1660 N N . SER A 1 208 ? 9.586 -3.998 -3.299 1 98.38 208 SER A N 1
ATOM 1661 C CA . SER A 1 208 ? 9.398 -4.609 -1.986 1 98.38 208 SER A CA 1
ATOM 1662 C C . SER A 1 208 ? 10.734 -4.824 -1.282 1 98.38 208 SER A C 1
ATOM 1664 O O . SER A 1 208 ? 10.812 -4.73 -0.056 1 98.38 208 SER A O 1
ATOM 1666 N N . PHE A 1 209 ? 11.766 -5.148 -2.035 1 98.19 209 PHE A N 1
ATOM 1667 C CA . PHE A 1 209 ? 13.102 -5.258 -1.474 1 98.19 209 PHE A CA 1
ATOM 1668 C C . PHE A 1 209 ? 13.562 -3.922 -0.905 1 98.19 209 PHE A C 1
ATOM 1670 O O . PHE A 1 209 ? 14.047 -3.857 0.228 1 98.19 209 PHE A O 1
ATOM 1677 N N . ALA A 1 210 ? 13.391 -2.848 -1.688 1 98.44 210 ALA A N 1
ATOM 1678 C CA . ALA A 1 210 ? 13.758 -1.501 -1.255 1 98.44 210 ALA A CA 1
ATOM 1679 C C . ALA A 1 210 ? 12.969 -1.088 -0.019 1 98.44 210 ALA A C 1
ATOM 1681 O O . ALA A 1 210 ? 13.516 -0.479 0.903 1 98.44 210 ALA A O 1
ATOM 1682 N N . TYR A 1 211 ? 11.711 -1.403 -0.03 1 98.44 211 TYR A N 1
ATOM 1683 C CA . TYR A 1 211 ? 10.836 -1.157 1.112 1 98.44 211 TYR A CA 1
ATOM 1684 C C . TYR A 1 211 ? 11.375 -1.84 2.365 1 98.44 211 TYR A C 1
ATOM 1686 O O . TYR A 1 211 ? 11.406 -1.238 3.441 1 98.44 211 TYR A O 1
ATOM 1694 N N . GLY A 1 212 ? 11.844 -3.082 2.195 1 98 212 GLY A N 1
ATOM 1695 C CA . GLY A 1 212 ? 12.438 -3.84 3.283 1 98 212 GLY A CA 1
ATOM 1696 C C . GLY A 1 212 ? 13.727 -3.225 3.803 1 98 212 GLY A C 1
ATOM 1697 O O . GLY A 1 212 ? 13.992 -3.258 5.008 1 98 212 GLY A O 1
ATOM 1698 N N . ILE A 1 213 ? 14.516 -2.635 2.896 1 97.75 213 ILE A N 1
ATOM 1699 C CA . ILE A 1 213 ? 15.75 -1.976 3.301 1 97.75 213 ILE A CA 1
ATOM 1700 C C . ILE A 1 213 ? 15.438 -0.863 4.301 1 97.75 213 ILE A C 1
ATOM 1702 O O . ILE A 1 213 ? 16.078 -0.77 5.352 1 97.75 213 ILE A O 1
ATOM 1706 N N . ILE A 1 214 ? 14.43 -0.051 4 1 97.69 214 ILE A N 1
ATOM 1707 C CA . ILE A 1 214 ? 14.062 1.065 4.863 1 97.69 214 ILE A CA 1
ATOM 1708 C C . ILE A 1 214 ? 13.57 0.536 6.207 1 97.69 214 ILE A C 1
ATOM 1710 O O . ILE A 1 214 ? 13.938 1.068 7.262 1 97.69 214 ILE A O 1
ATOM 1714 N N . GLU A 1 215 ? 12.82 -0.504 6.18 1 97.06 215 GLU A N 1
ATOM 1715 C CA . GLU A 1 215 ? 12.336 -1.097 7.422 1 97.06 215 GLU A CA 1
ATOM 1716 C C . GLU A 1 215 ? 13.484 -1.606 8.281 1 97.06 215 GLU A C 1
ATOM 1718 O O . GLU A 1 215 ? 13.477 -1.453 9.5 1 97.06 215 GLU A O 1
ATOM 1723 N N . GLY A 1 216 ? 14.391 -2.246 7.609 1 96.38 216 GLY A N 1
ATOM 1724 C CA . GLY A 1 216 ? 15.562 -2.695 8.328 1 96.38 216 GLY A CA 1
ATOM 1725 C C . GLY A 1 216 ? 16.344 -1.561 8.977 1 96.38 216 GLY A C 1
ATOM 1726 O O . GLY A 1 216 ? 16.797 -1.683 10.109 1 96.38 216 GLY A O 1
ATOM 1727 N N . ILE A 1 217 ? 16.453 -0.484 8.273 1 95.38 217 ILE A N 1
ATOM 1728 C CA . ILE A 1 217 ? 17.172 0.683 8.789 1 95.38 217 ILE A CA 1
ATOM 1729 C C . ILE A 1 217 ? 16.406 1.255 9.984 1 95.38 217 ILE A C 1
ATOM 1731 O O . ILE A 1 217 ? 17.016 1.599 11 1 95.38 217 ILE A O 1
ATOM 1735 N N . ILE A 1 218 ? 15.117 1.352 9.914 1 95.5 218 ILE A N 1
ATOM 1736 C CA . ILE A 1 218 ? 14.273 1.848 11 1 95.5 218 ILE A CA 1
ATOM 1737 C C . ILE A 1 218 ? 14.492 0.996 12.25 1 95.5 218 ILE A C 1
ATOM 1739 O O . ILE A 1 218 ? 14.672 1.527 13.344 1 95.5 218 ILE A O 1
ATOM 1743 N N . GLU A 1 219 ? 14.516 -0.28 12.07 1 93.81 219 GLU A N 1
ATOM 1744 C CA . GLU A 1 219 ? 14.664 -1.202 13.195 1 93.81 219 GLU A CA 1
ATOM 1745 C C . GLU A 1 219 ? 16.047 -1.101 13.812 1 93.81 219 GLU A C 1
ATOM 1747 O O . GLU A 1 219 ? 16.234 -1.358 15.008 1 93.81 219 GLU A O 1
ATOM 1752 N N . SER A 1 220 ? 16.906 -0.735 12.977 1 90 220 SER A N 1
ATOM 1753 C CA . SER A 1 220 ? 18.281 -0.671 13.453 1 90 220 SER A CA 1
ATOM 1754 C C . SER A 1 220 ? 18.594 0.677 14.094 1 90 220 SER A C 1
ATOM 1756 O O . SER A 1 220 ? 19.594 0.829 14.781 1 90 220 SER A O 1
ATOM 1758 N N . GLN A 1 221 ? 17.594 1.658 13.805 1 81.94 221 GLN A N 1
ATOM 1759 C CA . GLN A 1 221 ? 17.75 2.992 14.375 1 81.94 221 GLN A CA 1
ATOM 1760 C C . GLN A 1 221 ? 17.531 2.973 15.883 1 81.94 221 GLN A C 1
ATOM 1762 O O . GLN A 1 221 ? 16.625 2.295 16.375 1 81.94 221 GLN A O 1
ATOM 1767 N N . GLY A 1 222 ? 18.203 3.637 16.797 1 62.62 222 GLY A N 1
ATOM 1768 C CA . GLY A 1 222 ? 18.188 3.668 18.25 1 62.62 222 GLY A CA 1
ATOM 1769 C C . GLY A 1 222 ? 19.344 2.908 18.875 1 62.62 222 GLY A C 1
ATOM 1770 O O . GLY A 1 222 ? 19.594 3.025 20.078 1 62.62 222 GLY A O 1
ATOM 1771 N N . LYS A 1 223 ? 19.609 1.772 18.172 1 46.94 223 LYS A N 1
ATOM 1772 C CA . LYS A 1 223 ? 20.719 1.051 18.781 1 46.94 223 LYS A CA 1
ATOM 1773 C C . LYS A 1 223 ? 21.984 1.906 18.797 1 46.94 223 LYS A C 1
ATOM 1775 O O . LYS A 1 223 ? 22.891 1.671 19.609 1 46.94 223 LYS A O 1
ATOM 1780 N N . GLU A 1 224 ? 22.281 2.551 17.75 1 42.81 224 GLU A N 1
ATOM 1781 C CA . GLU A 1 224 ? 23.484 3.396 17.781 1 42.81 224 GLU A CA 1
ATOM 1782 C C . GLU A 1 224 ? 23.109 4.875 17.703 1 42.81 224 GLU A C 1
ATOM 1784 O O . GLU A 1 224 ? 22.125 5.238 17.047 1 42.81 224 GLU A O 1
ATOM 1789 N N . ASN A 1 225 ? 23.266 5.719 18.75 1 38.91 225 ASN A N 1
ATOM 1790 C CA . ASN A 1 225 ? 23.125 7.105 19.188 1 38.91 225 ASN A CA 1
ATOM 1791 C C . ASN A 1 225 ? 23.438 8.078 18.062 1 38.91 225 ASN A C 1
ATOM 1793 O O . ASN A 1 225 ? 23.922 9.188 18.297 1 38.91 225 ASN A O 1
ATOM 1797 N N . GLU A 1 226 ? 23.719 7.863 16.766 1 42.72 226 GLU A N 1
ATOM 1798 C CA . GLU A 1 226 ? 24.422 8.938 16.062 1 42.72 226 GLU A CA 1
ATOM 1799 C C . GLU A 1 226 ? 23.453 10.031 15.625 1 42.72 226 GLU A C 1
ATOM 1801 O O . GLU A 1 226 ? 22.484 9.758 14.922 1 42.72 226 GLU A O 1
ATOM 1806 N N . HIS A 1 227 ? 23.297 11.289 16.406 1 43.88 227 HIS A N 1
ATOM 1807 C CA . HIS A 1 227 ? 22.641 12.594 16.328 1 43.88 227 HIS A CA 1
ATOM 1808 C C . HIS A 1 227 ? 22.547 13.078 14.891 1 43.88 227 HIS A C 1
ATOM 1810 O O . HIS A 1 227 ? 21.734 13.961 14.586 1 43.88 227 HIS A O 1
ATOM 1816 N N . ASP A 1 228 ? 23.625 13.133 14.07 1 52.28 228 ASP A N 1
ATOM 1817 C CA . ASP A 1 228 ? 23.734 13.93 12.844 1 52.28 228 ASP A CA 1
ATOM 1818 C C . ASP A 1 228 ? 23.062 13.227 11.672 1 52.28 228 ASP A C 1
ATOM 1820 O O . ASP A 1 228 ? 23.172 13.68 10.531 1 52.28 228 ASP A O 1
ATOM 1824 N N . LYS A 1 229 ? 22.266 12.047 12 1 64.25 229 LYS A N 1
ATOM 1825 C CA . LYS A 1 229 ? 21.922 11.227 10.844 1 64.25 229 LYS A CA 1
ATOM 1826 C C . LYS A 1 229 ? 20.422 11.312 10.539 1 64.25 229 LYS A C 1
ATOM 1828 O O . LYS A 1 229 ? 19.625 11.609 11.422 1 64.25 229 LYS A O 1
ATOM 1833 N N . ILE A 1 230 ? 20.078 11.43 9.25 1 86.12 230 ILE A N 1
ATOM 1834 C CA . ILE A 1 230 ? 18.766 11.32 8.648 1 86.12 230 ILE A CA 1
ATOM 1835 C C . ILE A 1 230 ? 17.969 10.211 9.336 1 86.12 230 ILE A C 1
ATOM 1837 O O . ILE A 1 230 ? 18.469 9.109 9.523 1 86.12 230 ILE A O 1
ATOM 1841 N N . VAL A 1 231 ? 16.812 10.602 9.961 1 93.88 231 VAL A N 1
ATOM 1842 C CA . VAL A 1 231 ? 16 9.641 10.688 1 93.88 231 VAL A CA 1
ATOM 1843 C C . VAL A 1 231 ? 14.891 9.117 9.773 1 93.88 231 VAL A C 1
ATOM 1845 O O . VAL A 1 231 ? 14.188 9.898 9.133 1 93.88 231 VAL A O 1
ATOM 1848 N N . PHE A 1 232 ? 14.852 7.77 9.719 1 96.31 232 PHE A N 1
ATOM 1849 C CA . PHE A 1 232 ? 13.836 7.121 8.898 1 96.31 232 PHE A CA 1
ATOM 1850 C C . PHE A 1 232 ? 12.695 6.598 9.766 1 96.31 232 PHE A C 1
ATOM 1852 O O . PHE A 1 232 ? 12.898 6.273 10.938 1 96.31 232 PHE A O 1
ATOM 1859 N N . GLY A 1 233 ? 11.531 6.613 9.266 1 96.62 233 GLY A N 1
ATOM 1860 C CA . GLY A 1 233 ? 10.336 6.07 9.883 1 96.62 233 GLY A CA 1
ATOM 1861 C C . GLY A 1 233 ? 9.297 5.609 8.883 1 96.62 233 GLY A C 1
ATOM 1862 O O . GLY A 1 233 ? 9.633 5.289 7.738 1 96.62 233 GLY A O 1
ATOM 1863 N N . SER A 1 234 ? 8.07 5.477 9.305 1 97.12 234 SER A N 1
ATOM 1864 C CA . SER A 1 234 ? 6.984 5.027 8.438 1 97.12 234 SER A CA 1
ATOM 1865 C C . SER A 1 234 ? 6.75 6.008 7.293 1 97.12 234 SER A C 1
ATOM 1867 O O . SER A 1 234 ? 6.43 5.598 6.176 1 97.12 234 SER A O 1
ATOM 1869 N N . ASN A 1 235 ? 6.91 7.254 7.586 1 97.38 235 ASN A N 1
ATOM 1870 C CA . ASN A 1 235 ? 6.801 8.258 6.531 1 97.38 235 ASN A CA 1
ATOM 1871 C C . ASN A 1 235 ? 7.828 8.023 5.426 1 97.38 235 ASN A C 1
ATOM 1873 O O . ASN A 1 235 ? 7.523 8.195 4.246 1 97.38 235 ASN A O 1
ATOM 1877 N N . THR A 1 236 ? 9.023 7.598 5.824 1 97.25 236 THR A N 1
ATOM 1878 C CA . THR A 1 236 ? 10.109 7.363 4.875 1 97.25 236 THR A CA 1
ATOM 1879 C C . THR A 1 236 ? 9.828 6.121 4.031 1 97.25 236 THR A C 1
ATOM 1881 O O . THR A 1 236 ? 10.117 6.102 2.834 1 97.25 236 THR A O 1
ATOM 1884 N N . LYS A 1 237 ? 9.305 5.137 4.727 1 97.19 237 LYS A N 1
ATOM 1885 C CA . LYS A 1 237 ? 9.016 3.869 4.059 1 97.19 237 LYS A CA 1
ATOM 1886 C C . LYS A 1 237 ? 8.078 4.078 2.871 1 97.19 237 LYS A C 1
ATOM 1888 O O . LYS A 1 237 ? 8.281 3.488 1.807 1 97.19 237 LYS A O 1
ATOM 1893 N N . VAL A 1 238 ? 7.105 4.98 3.01 1 98.12 238 VAL A N 1
ATOM 1894 C CA . VAL A 1 238 ? 6.109 5.141 1.956 1 98.12 238 VAL A CA 1
ATOM 1895 C C . VAL A 1 238 ? 6.641 6.09 0.883 1 98.12 238 VAL A C 1
ATOM 1897 O O . VAL A 1 238 ? 6.109 6.137 -0.229 1 98.12 238 VAL A O 1
ATOM 1900 N N . ILE A 1 239 ? 7.734 6.844 1.188 1 98 239 ILE A N 1
ATOM 1901 C CA . ILE A 1 239 ? 8.43 7.578 0.139 1 98 239 ILE A CA 1
ATOM 1902 C C . ILE A 1 239 ? 9.016 6.602 -0.878 1 98 239 ILE A C 1
ATOM 1904 O O . ILE A 1 239 ? 8.844 6.777 -2.088 1 98 239 ILE A O 1
ATOM 1908 N N . VAL A 1 240 ? 9.625 5.547 -0.332 1 97.69 240 VAL A N 1
ATOM 1909 C CA . VAL A 1 240 ? 10.273 4.555 -1.179 1 97.69 240 VAL A CA 1
ATOM 1910 C C . VAL A 1 240 ? 9.219 3.801 -1.989 1 97.69 240 VAL A C 1
ATOM 1912 O O . VAL A 1 240 ? 9.414 3.539 -3.18 1 97.69 240 VAL A O 1
ATOM 1915 N N . LEU A 1 241 ? 8.156 3.506 -1.342 1 98.25 241 LEU A N 1
ATOM 1916 C CA . LEU A 1 241 ? 7.066 2.818 -2.021 1 98.25 241 LEU A CA 1
ATOM 1917 C C . LEU A 1 241 ? 6.527 3.66 -3.174 1 98.25 241 LEU A C 1
ATOM 1919 O O . LEU A 1 241 ? 6.402 3.17 -4.297 1 98.25 241 LEU A O 1
ATOM 1923 N N . ARG A 1 242 ? 6.207 4.883 -2.928 1 97.81 242 ARG A N 1
ATOM 1924 C CA . ARG A 1 242 ? 5.625 5.77 -3.93 1 97.81 242 ARG A CA 1
ATOM 1925 C C . ARG A 1 242 ? 6.59 6 -5.086 1 97.81 242 ARG A C 1
ATOM 1927 O O . ARG A 1 242 ? 6.195 5.941 -6.254 1 97.81 242 ARG A O 1
ATOM 1934 N N . ARG A 1 243 ? 7.828 6.285 -4.773 1 97.88 243 ARG A N 1
ATOM 1935 C CA . ARG A 1 243 ? 8.828 6.504 -5.816 1 97.88 243 ARG A CA 1
ATOM 1936 C C . ARG A 1 243 ? 9.055 5.238 -6.633 1 97.88 243 ARG A C 1
ATOM 1938 O O . ARG A 1 243 ? 9.297 5.305 -7.84 1 97.88 243 ARG A O 1
ATOM 1945 N N . GLY A 1 244 ? 9.031 4.102 -5.926 1 98.06 244 GLY A N 1
ATOM 1946 C CA . GLY A 1 244 ? 9.109 2.832 -6.629 1 98.06 244 GLY A CA 1
ATOM 1947 C C . GLY A 1 244 ? 7.977 2.623 -7.617 1 98.06 244 GLY A C 1
ATOM 1948 O O . GLY A 1 244 ? 8.203 2.186 -8.75 1 98.06 244 GLY A O 1
ATOM 1949 N N . ILE A 1 245 ? 6.793 2.986 -7.215 1 98.06 245 ILE A N 1
ATOM 1950 C CA . ILE A 1 245 ? 5.629 2.887 -8.094 1 98.06 245 ILE A CA 1
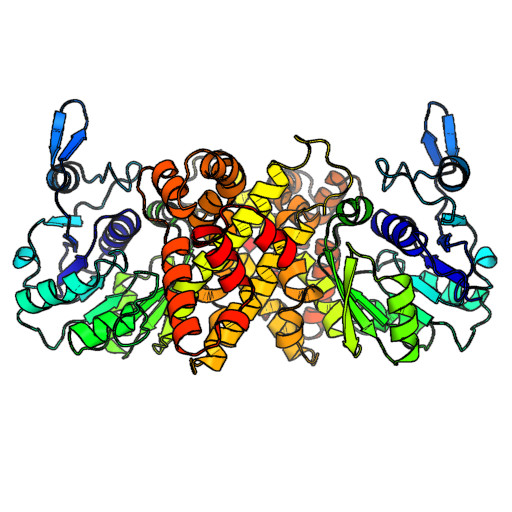ATOM 1951 C C . ILE A 1 245 ? 5.812 3.799 -9.297 1 98.06 245 ILE A C 1
ATOM 1953 O O . ILE A 1 245 ? 5.555 3.395 -10.438 1 98.06 245 ILE A O 1
ATOM 1957 N N . SER A 1 246 ? 6.273 4.977 -9.062 1 96.94 246 SER A N 1
ATOM 1958 C CA . SER A 1 246 ? 6.512 5.922 -10.148 1 96.94 246 SER A CA 1
ATOM 1959 C C . SER A 1 246 ? 7.527 5.375 -11.148 1 96.94 246 SER A C 1
ATOM 1961 O O . SER A 1 246 ? 7.367 5.543 -12.359 1 96.94 246 SER A O 1
ATOM 1963 N N . GLU A 1 247 ? 8.508 4.734 -10.664 1 97.31 247 GLU A N 1
ATOM 1964 C CA . GLU A 1 247 ? 9.539 4.188 -11.539 1 97.31 247 GLU A CA 1
ATOM 1965 C C . GLU A 1 247 ? 9.008 3.012 -12.352 1 97.31 247 GLU A C 1
ATOM 1967 O O . GLU A 1 247 ? 9.375 2.84 -13.516 1 97.31 247 GLU A O 1
ATOM 1972 N N . ILE A 1 248 ? 8.188 2.178 -11.711 1 97.69 248 ILE A N 1
ATOM 1973 C CA . ILE A 1 248 ? 7.574 1.074 -12.445 1 97.69 248 ILE A CA 1
ATOM 1974 C C . ILE A 1 248 ? 6.766 1.619 -13.617 1 97.69 248 ILE A C 1
ATOM 1976 O O . ILE A 1 248 ? 6.926 1.162 -14.758 1 97.69 248 ILE A O 1
ATOM 1980 N N . LEU A 1 249 ? 5.984 2.605 -13.344 1 97.5 249 LEU A N 1
ATOM 1981 C CA . LEU A 1 249 ? 5.121 3.17 -14.375 1 97.5 249 LEU A CA 1
ATOM 1982 C C . LEU A 1 249 ? 5.949 3.854 -15.461 1 97.5 249 LEU A C 1
ATOM 1984 O O . LEU A 1 249 ? 5.625 3.756 -16.641 1 97.5 249 LEU A O 1
ATOM 1988 N N . LYS A 1 250 ? 6.996 4.531 -15.047 1 97.12 250 LYS A N 1
ATOM 1989 C CA . LYS A 1 250 ? 7.918 5.145 -16 1 97.12 250 LYS A CA 1
ATOM 1990 C C . LYS A 1 250 ? 8.539 4.094 -16.922 1 97.12 250 LYS A C 1
ATOM 1992 O O . LYS A 1 250 ? 8.617 4.293 -18.141 1 97.12 250 LYS A O 1
ATOM 1997 N N . PHE A 1 251 ? 9 3.025 -16.344 1 97.62 251 PHE A N 1
ATOM 1998 C CA . PHE A 1 251 ? 9.586 1.937 -17.109 1 97.62 251 PHE A CA 1
ATOM 1999 C C . PHE A 1 251 ? 8.594 1.391 -18.141 1 97.62 251 PHE A C 1
ATOM 2001 O O . PHE A 1 251 ? 8.938 1.204 -19.297 1 97.62 251 PHE A O 1
ATOM 2008 N N . ILE A 1 252 ? 7.383 1.137 -17.672 1 97.12 252 ILE A N 1
ATOM 2009 C CA . ILE A 1 252 ? 6.328 0.599 -18.531 1 97.12 252 ILE A CA 1
ATOM 2010 C C . ILE A 1 252 ? 6.086 1.539 -19.703 1 97.12 252 ILE A C 1
ATOM 2012 O O . ILE A 1 252 ? 6.023 1.099 -20.859 1 97.12 252 ILE A O 1
ATOM 2016 N N . GLU A 1 253 ? 6.004 2.779 -19.438 1 95.75 253 GLU A N 1
ATOM 2017 C CA . GLU A 1 253 ? 5.738 3.777 -20.469 1 95.75 253 GLU A CA 1
ATOM 2018 C C . GLU A 1 253 ? 6.91 3.891 -21.438 1 95.75 253 GLU A C 1
ATOM 2020 O O . GLU A 1 253 ? 6.719 3.852 -22.656 1 95.75 253 GLU A O 1
ATOM 2025 N N . GLU A 1 254 ? 8.047 3.99 -20.953 1 95.06 254 GLU A N 1
ATOM 2026 C CA . GLU A 1 254 ? 9.227 4.242 -21.766 1 95.06 254 GLU A CA 1
ATOM 2027 C C . GLU A 1 254 ? 9.586 3.023 -22.609 1 95.06 254 GLU A C 1
ATOM 2029 O O . GLU A 1 254 ? 10.141 3.158 -23.703 1 95.06 254 GLU A O 1
ATOM 2034 N N . GLU A 1 255 ? 9.289 1.812 -22.078 1 94.44 255 GLU A N 1
ATOM 2035 C CA . GLU A 1 255 ? 9.602 0.589 -22.797 1 94.44 255 GLU A CA 1
ATOM 2036 C C . GLU A 1 255 ? 8.492 0.225 -23.781 1 94.44 255 GLU A C 1
ATOM 2038 O O . GLU A 1 255 ? 8.586 -0.776 -24.484 1 94.44 255 GLU A O 1
ATOM 2043 N N . GLY A 1 256 ? 7.434 1.001 -23.797 1 93.94 256 GLY A N 1
ATOM 2044 C CA . GLY A 1 256 ? 6.391 0.86 -24.812 1 93.94 256 GLY A CA 1
ATOM 2045 C C . GLY A 1 256 ? 5.32 -0.138 -24.422 1 93.94 256 GLY A C 1
ATOM 2046 O O . GLY A 1 256 ? 4.52 -0.561 -25.25 1 93.94 256 GLY A O 1
ATOM 2047 N N . TYR A 1 257 ? 5.348 -0.576 -23.203 1 93.81 257 TYR A N 1
ATOM 2048 C CA . TYR A 1 257 ? 4.258 -1.412 -22.703 1 93.81 257 TYR A CA 1
ATOM 2049 C C . TYR A 1 257 ? 2.959 -0.622 -22.625 1 93.81 257 TYR A C 1
ATOM 2051 O O . TYR A 1 257 ? 2.975 0.589 -22.391 1 93.81 257 TYR A O 1
ATOM 2059 N N . LYS A 1 258 ? 1.824 -1.359 -22.844 1 92.62 258 LYS A N 1
ATOM 2060 C CA . LYS A 1 258 ? 0.536 -0.675 -22.906 1 92.62 258 LYS A CA 1
ATOM 2061 C C . LYS A 1 258 ? -0.315 -0.999 -21.672 1 92.62 258 LYS A C 1
ATOM 2063 O O . LYS A 1 258 ? -0.04 -1.964 -20.969 1 92.62 258 LYS A O 1
ATOM 2068 N N . GLY A 1 259 ? -1.284 -0.121 -21.375 1 91.81 259 GLY A N 1
ATOM 2069 C CA . GLY A 1 259 ? -2.266 -0.371 -20.344 1 91.81 259 GLY A CA 1
ATOM 2070 C C . GLY A 1 259 ? -1.692 -0.26 -18.938 1 91.81 259 GLY A C 1
ATOM 2071 O O . GLY A 1 259 ? -2.219 -0.858 -18 1 91.81 259 GLY A O 1
ATOM 2072 N N . GLY A 1 260 ? -0.638 0.457 -18.812 1 90.75 260 GLY A N 1
ATOM 2073 C CA . GLY A 1 260 ? 0.107 0.516 -17.562 1 90.75 260 GLY A CA 1
ATOM 2074 C C . GLY A 1 260 ? -0.729 0.993 -16.391 1 90.75 260 GLY A C 1
ATOM 2075 O O . GLY A 1 260 ? -0.826 0.306 -15.367 1 90.75 260 GLY A O 1
ATOM 2076 N N . LYS A 1 261 ? -1.437 2.092 -16.5 1 90.69 261 LYS A N 1
ATOM 2077 C CA . LYS A 1 261 ? -2.168 2.699 -15.391 1 90.69 261 LYS A CA 1
ATOM 2078 C C . LYS A 1 261 ? -3.398 1.873 -15.031 1 90.69 261 LYS A C 1
ATOM 2080 O O . LYS A 1 261 ? -3.686 1.665 -13.844 1 90.69 261 LYS A O 1
ATOM 2085 N N . GLU A 1 262 ? -4.062 1.326 -16 1 94.31 262 GLU A N 1
ATOM 2086 C CA . GLU A 1 262 ? -5.254 0.518 -15.766 1 94.31 262 GLU A CA 1
ATOM 2087 C C . GLU A 1 262 ? -4.902 -0.794 -15.07 1 94.31 262 GLU A C 1
ATOM 2089 O O . GLU A 1 262 ? -5.566 -1.192 -14.109 1 94.31 262 GLU A O 1
ATOM 2094 N N . LEU A 1 263 ? -3.865 -1.421 -15.523 1 97.12 263 LEU A N 1
ATOM 2095 C CA . LEU A 1 263 ? -3.469 -2.711 -14.969 1 97.12 263 LEU A CA 1
ATOM 2096 C C . LEU A 1 263 ? -2.83 -2.537 -13.602 1 97.12 263 LEU A C 1
ATOM 2098 O O . LEU A 1 263 ? -2.871 -3.451 -12.773 1 97.12 263 LEU A O 1
ATOM 2102 N N . PHE A 1 264 ? -2.316 -1.312 -13.375 1 97.19 264 PHE A N 1
ATOM 2103 C CA . PHE A 1 264 ? -1.732 -1.038 -12.07 1 97.19 264 PHE A CA 1
ATOM 2104 C C . PHE A 1 264 ? -2.787 -1.139 -10.977 1 97.19 264 PHE A C 1
ATOM 2106 O O . PHE A 1 264 ? -2.494 -1.582 -9.859 1 97.19 264 PHE A O 1
ATOM 2113 N N . LEU A 1 265 ? -3.98 -0.797 -11.25 1 96.5 265 LEU A N 1
ATOM 2114 C CA . LEU A 1 265 ? -5.062 -0.739 -10.273 1 96.5 265 LEU A CA 1
ATOM 2115 C C . LEU A 1 265 ? -5.664 -2.123 -10.047 1 96.5 265 LEU A C 1
ATOM 2117 O O . LEU A 1 265 ? -6.539 -2.291 -9.195 1 96.5 265 LEU A O 1
ATOM 2121 N N . GLU A 1 266 ? -5.137 -3.135 -10.719 1 97.69 266 GLU A N 1
ATOM 2122 C CA . GLU A 1 266 ? -5.613 -4.508 -10.578 1 97.69 266 GLU A CA 1
ATOM 2123 C C . GLU A 1 266 ? -4.742 -5.297 -9.609 1 97.69 266 GLU A C 1
ATOM 2125 O O . GLU A 1 266 ? -3.736 -4.789 -9.109 1 97.69 266 GLU A O 1
ATOM 2130 N N . THR A 1 267 ? -5.133 -6.512 -9.375 1 98.38 267 THR A N 1
ATOM 2131 C CA . THR A 1 267 ? -4.453 -7.367 -8.406 1 98.38 267 THR A CA 1
ATOM 2132 C C . THR A 1 267 ? -3.021 -7.656 -8.859 1 98.38 267 THR A C 1
ATOM 2134 O O . THR A 1 267 ? -2.137 -7.859 -8.023 1 98.38 267 THR A O 1
ATOM 2137 N N . CYS A 1 268 ? -2.75 -7.562 -10.148 1 98.19 268 CYS A N 1
ATOM 2138 C CA . CYS A 1 268 ? -1.407 -7.84 -10.648 1 98.19 268 CYS A CA 1
ATOM 2139 C C . CYS A 1 268 ? -0.474 -6.664 -10.383 1 98.19 268 CYS A C 1
ATOM 2141 O O . CYS A 1 268 ? 0.747 -6.797 -10.492 1 98.19 268 CYS A O 1
ATOM 2143 N N . GLY A 1 269 ? -1.022 -5.492 -10.109 1 97.81 269 GLY A N 1
ATOM 2144 C CA . GLY A 1 269 ? -0.25 -4.281 -9.883 1 97.81 269 GLY A CA 1
ATOM 2145 C C . GLY A 1 269 ? -0.173 -3.881 -8.422 1 97.81 269 GLY A C 1
ATOM 2146 O O . GLY A 1 269 ? 0.625 -4.434 -7.664 1 97.81 269 GLY A O 1
ATOM 2147 N N . ILE A 1 270 ? -1.087 -3.09 -7.984 1 97.88 270 ILE A N 1
ATOM 2148 C CA . ILE A 1 270 ? -0.987 -2.426 -6.688 1 97.88 270 ILE A CA 1
ATOM 2149 C C . ILE A 1 270 ? -1.203 -3.441 -5.57 1 97.88 270 ILE A C 1
ATOM 2151 O O . ILE A 1 270 ? -0.507 -3.412 -4.551 1 97.88 270 ILE A O 1
ATOM 2155 N N . ALA A 1 271 ? -2.172 -4.344 -5.738 1 98.31 271 ALA A N 1
ATOM 2156 C CA . ALA A 1 271 ? -2.457 -5.312 -4.684 1 98.31 271 ALA A CA 1
ATOM 2157 C C . ALA A 1 271 ? -1.262 -6.23 -4.445 1 98.31 271 ALA A C 1
ATOM 2159 O O . ALA A 1 271 ? -0.861 -6.453 -3.299 1 98.31 271 ALA A O 1
ATOM 2160 N N . ASP A 1 272 ? -0.716 -6.695 -5.555 1 98.38 272 ASP A N 1
ATOM 2161 C CA . ASP A 1 272 ? 0.429 -7.598 -5.453 1 98.38 272 ASP A CA 1
ATOM 2162 C C . ASP A 1 272 ? 1.643 -6.879 -4.867 1 98.38 272 ASP A C 1
ATOM 2164 O O . ASP A 1 272 ? 2.402 -7.465 -4.094 1 98.38 272 ASP A O 1
ATOM 2168 N N . LEU A 1 273 ? 1.819 -5.633 -5.211 1 98.44 273 LEU A N 1
ATOM 2169 C CA . LEU A 1 273 ? 2.926 -4.848 -4.672 1 98.44 273 LEU A CA 1
ATOM 2170 C C . LEU A 1 273 ? 2.781 -4.676 -3.162 1 98.44 273 LEU A C 1
ATOM 2172 O O . LEU A 1 273 ? 3.736 -4.898 -2.414 1 98.44 273 LEU A O 1
ATOM 2176 N N . ILE A 1 274 ? 1.613 -4.348 -2.689 1 98.25 274 ILE A N 1
ATOM 2177 C CA . ILE A 1 274 ? 1.409 -4.027 -1.281 1 98.25 274 ILE A CA 1
ATOM 2178 C C . ILE A 1 274 ? 1.526 -5.297 -0.44 1 98.25 274 ILE A C 1
ATOM 2180 O O . ILE A 1 274 ? 2.16 -5.293 0.617 1 98.25 274 ILE A O 1
ATOM 2184 N N . VAL A 1 275 ? 0.959 -6.395 -0.933 1 97.75 275 VAL A N 1
ATOM 2185 C CA . VAL A 1 275 ? 1.05 -7.621 -0.148 1 97.75 275 VAL A CA 1
ATOM 2186 C C . VAL A 1 275 ? 2.504 -8.078 -0.069 1 97.75 275 VAL A C 1
ATOM 2188 O O . VAL A 1 275 ? 2.936 -8.625 0.95 1 97.75 275 VAL A O 1
ATOM 2191 N N . SER A 1 276 ? 3.264 -7.844 -1.152 1 97.38 276 SER A N 1
ATOM 2192 C CA . SER A 1 276 ? 4.684 -8.18 -1.156 1 97.38 276 SER A CA 1
ATOM 2193 C C . SER A 1 276 ? 5.457 -7.324 -0.157 1 97.38 276 SER A C 1
ATOM 2195 O O . SER A 1 276 ? 6.426 -7.789 0.447 1 97.38 276 SER A O 1
ATOM 2197 N N . CYS A 1 277 ? 5.043 -6.09 0.041 1 97.5 277 CYS A N 1
ATOM 2198 C CA . CYS A 1 277 ? 5.68 -5.203 1.007 1 97.5 277 CYS A CA 1
ATOM 2199 C C . CYS A 1 277 ? 5.285 -5.57 2.432 1 97.5 277 CYS A C 1
ATOM 2201 O O . CYS A 1 277 ? 5.949 -5.172 3.389 1 97.5 277 CYS A O 1
ATOM 2203 N N . GLU A 1 278 ? 4.227 -6.316 2.559 1 95.06 278 GLU A N 1
ATOM 2204 C CA . GLU A 1 278 ? 3.771 -6.715 3.887 1 95.06 278 GLU A CA 1
ATOM 2205 C C . GLU A 1 278 ? 4.34 -8.07 4.281 1 95.06 278 GLU A C 1
ATOM 2207 O O . GLU A 1 278 ? 4.801 -8.258 5.41 1 95.06 278 GLU A O 1
ATOM 2212 N N . LYS A 1 279 ? 4.32 -9.039 3.256 1 93.44 279 LYS A N 1
ATOM 2213 C CA . LYS A 1 279 ? 4.566 -10.43 3.629 1 93.44 279 LYS A CA 1
ATOM 2214 C C . LYS A 1 279 ? 5.629 -11.055 2.734 1 93.44 279 LYS A C 1
ATOM 2216 O O . LYS A 1 279 ? 6.02 -12.203 2.941 1 93.44 279 LYS A O 1
ATOM 2221 N N . GLY A 1 280 ? 6.203 -10.406 1.872 1 93.56 280 GLY A N 1
ATOM 2222 C CA . GLY A 1 280 ? 7.02 -11.016 0.833 1 93.56 280 GLY A CA 1
ATOM 2223 C C . GLY A 1 280 ? 8.43 -11.336 1.294 1 93.56 280 GLY A C 1
ATOM 2224 O O . GLY A 1 280 ? 8.961 -10.672 2.184 1 93.56 280 GLY A O 1
ATOM 2225 N N . ARG A 1 281 ? 9.047 -12.305 0.623 1 91.62 281 ARG A N 1
ATOM 2226 C CA . ARG A 1 281 ? 10.414 -12.719 0.908 1 91.62 281 ARG A CA 1
ATOM 2227 C C . ARG A 1 281 ? 11.406 -11.625 0.538 1 91.62 281 ARG A C 1
ATOM 2229 O O . ARG A 1 281 ? 12.438 -11.469 1.194 1 91.62 281 ARG A O 1
ATOM 2236 N N . ASN A 1 282 ? 11.07 -10.883 -0.492 1 95.25 282 ASN A N 1
ATOM 2237 C CA . ASN A 1 282 ? 11.945 -9.797 -0.906 1 95.25 282 ASN A CA 1
ATOM 2238 C C . ASN A 1 282 ? 12.031 -8.711 0.16 1 95.25 282 ASN A C 1
ATOM 2240 O O . ASN A 1 282 ? 13.117 -8.195 0.442 1 95.25 282 ASN A O 1
ATOM 2244 N N . LYS A 1 283 ? 10.922 -8.375 0.735 1 96.81 283 LYS A N 1
ATOM 2245 C CA . LYS A 1 283 ? 10.906 -7.418 1.837 1 96.81 283 LYS A CA 1
ATOM 2246 C C . LYS A 1 283 ? 11.711 -7.938 3.027 1 96.81 283 LYS A C 1
ATOM 2248 O O . LYS A 1 283 ? 12.5 -7.195 3.625 1 96.81 283 LYS A O 1
ATOM 2253 N N . GLN A 1 284 ? 11.516 -9.203 3.324 1 95.44 284 GLN A N 1
ATOM 2254 C CA . GLN A 1 284 ? 12.234 -9.805 4.441 1 95.44 284 GLN A CA 1
ATOM 2255 C C . GLN A 1 284 ? 13.742 -9.773 4.203 1 95.44 284 GLN A C 1
ATOM 2257 O O . GLN A 1 284 ? 14.516 -9.508 5.125 1 95.44 284 GLN A O 1
ATOM 2262 N N . CYS A 1 285 ? 14.055 -10.055 3.006 1 95.69 285 CYS A N 1
ATOM 2263 C CA . CYS A 1 285 ? 15.477 -10 2.658 1 95.69 285 CYS A CA 1
ATOM 2264 C C . CYS A 1 285 ? 16 -8.578 2.773 1 95.69 285 CYS A C 1
ATOM 2266 O O . CYS A 1 285 ? 17.109 -8.359 3.293 1 95.69 285 CYS A O 1
ATOM 2268 N N . GLY A 1 286 ? 15.25 -7.625 2.303 1 96.5 286 GLY A N 1
ATOM 2269 C CA . GLY A 1 286 ? 15.641 -6.23 2.436 1 96.5 286 GLY A CA 1
ATOM 2270 C C . GLY A 1 286 ? 15.891 -5.812 3.871 1 96.5 286 GLY A C 1
ATOM 2271 O O . GLY A 1 286 ? 16.828 -5.07 4.152 1 96.5 286 GLY A O 1
ATOM 2272 N N . LYS A 1 287 ? 15.141 -6.32 4.75 1 96.12 287 LYS A N 1
ATOM 2273 C CA . LYS A 1 287 ? 15.25 -5.984 6.168 1 96.12 287 LYS A CA 1
ATOM 2274 C C . LYS A 1 287 ? 16.594 -6.43 6.734 1 96.12 287 LYS A C 1
ATOM 2276 O O . LYS A 1 287 ? 17.078 -5.879 7.73 1 96.12 287 LYS A O 1
ATOM 2281 N N . MET A 1 288 ? 17.203 -7.375 6.113 1 94.56 288 MET A N 1
ATOM 2282 C CA . MET A 1 288 ? 18.438 -7.969 6.621 1 94.56 288 MET A CA 1
ATOM 2283 C C . MET A 1 288 ? 19.656 -7.211 6.109 1 94.56 288 MET A C 1
ATOM 2285 O O . MET A 1 288 ? 20.781 -7.492 6.516 1 94.56 288 MET A O 1
ATOM 2289 N N . VAL A 1 289 ? 19.469 -6.273 5.289 1 94.81 289 VAL A N 1
ATOM 2290 C CA . VAL A 1 289 ? 20.547 -5.582 4.594 1 94.81 289 VAL A CA 1
ATOM 2291 C C . VAL A 1 289 ? 21.453 -4.887 5.605 1 94.81 289 VAL A C 1
ATOM 2293 O O . VAL A 1 289 ? 22.688 -4.938 5.488 1 94.81 289 VAL A O 1
ATOM 2296 N N . CYS A 1 290 ? 20.875 -4.223 6.609 1 91.75 290 CYS A N 1
ATOM 2297 C CA . CYS A 1 290 ? 21.672 -3.498 7.59 1 91.75 290 CYS A CA 1
ATOM 2298 C C . CYS A 1 290 ? 22.656 -4.43 8.289 1 91.75 290 CYS A C 1
ATOM 2300 O O . CYS A 1 290 ? 23.828 -4.082 8.469 1 91.75 290 CYS A O 1
ATOM 2302 N N . GLU A 1 291 ? 22.156 -5.551 8.641 1 90.38 291 GLU A N 1
ATOM 2303 C CA . GLU A 1 291 ? 23.016 -6.543 9.281 1 90.38 291 GLU A CA 1
ATOM 2304 C C . GLU A 1 291 ? 24.047 -7.098 8.305 1 90.38 291 GLU A C 1
ATOM 2306 O O . GLU A 1 291 ? 25.219 -7.297 8.672 1 90.38 291 GLU A O 1
ATOM 2311 N N . ALA A 1 292 ? 23.609 -7.324 7.094 1 92.5 292 ALA A N 1
ATOM 2312 C CA . ALA A 1 292 ? 24.5 -7.902 6.082 1 92.5 292 ALA A CA 1
ATOM 2313 C C . ALA A 1 292 ? 25.625 -6.938 5.723 1 92.5 292 ALA A C 1
ATOM 2315 O O . ALA A 1 292 ? 26.734 -7.363 5.43 1 92.5 292 ALA A O 1
ATOM 2316 N N . VAL A 1 293 ? 25.344 -5.688 5.734 1 91.12 293 VAL A N 1
ATOM 2317 C CA . VAL A 1 293 ? 26.328 -4.668 5.414 1 91.12 293 VAL A CA 1
ATOM 2318 C C . VAL A 1 293 ? 27.469 -4.715 6.43 1 91.12 293 VAL A C 1
ATOM 2320 O O . VAL A 1 293 ? 28.641 -4.547 6.074 1 91.12 293 VAL A O 1
ATOM 2323 N N . LYS A 1 294 ? 27.203 -4.926 7.672 1 85.88 294 LYS A N 1
ATOM 2324 C CA . LYS A 1 294 ? 28.234 -5.043 8.711 1 85.88 294 LYS A CA 1
ATOM 2325 C C . LYS A 1 294 ? 29.172 -6.219 8.43 1 85.88 294 LYS A C 1
ATOM 2327 O O . LYS A 1 294 ? 30.375 -6.113 8.633 1 85.88 294 LYS A O 1
ATOM 2332 N N . SER A 1 295 ? 28.578 -7.242 7.875 1 83.94 295 SER A N 1
ATOM 2333 C CA . SER A 1 295 ? 29.344 -8.43 7.539 1 83.94 295 SER A CA 1
ATOM 2334 C C . SER A 1 295 ? 30.172 -8.219 6.27 1 83.94 295 SER A C 1
ATOM 2336 O O . SER A 1 295 ? 31.281 -8.734 6.152 1 83.94 295 SER A O 1
ATOM 2338 N N . CYS A 1 296 ? 29.641 -7.559 5.395 1 83.19 296 CYS A N 1
ATOM 2339 C CA . CYS A 1 296 ? 30.25 -7.328 4.094 1 83.19 296 CYS A CA 1
ATOM 2340 C C . CYS A 1 296 ? 31.531 -6.504 4.234 1 83.19 296 CYS A C 1
ATOM 2342 O O . CYS A 1 296 ? 32.5 -6.742 3.523 1 83.19 296 CYS A O 1
ATOM 2344 N N . GLN A 1 297 ? 31.516 -5.648 5.035 1 76.94 297 GLN A N 1
ATOM 2345 C CA . GLN A 1 297 ? 32.688 -4.797 5.254 1 76.94 297 GLN A CA 1
ATOM 2346 C C . GLN A 1 297 ? 33.844 -5.59 5.848 1 76.94 297 GLN A C 1
ATOM 2348 O O . GLN A 1 297 ? 35 -5.27 5.605 1 76.94 297 GLN A O 1
ATOM 2353 N N . SER A 1 298 ? 33.469 -6.691 6.367 1 72.75 298 SER A N 1
ATOM 2354 C CA . SER A 1 298 ? 34.5 -7.516 6.984 1 72.75 298 SER A CA 1
ATOM 2355 C C . SER A 1 298 ? 35 -8.586 6.02 1 72.75 298 SER A C 1
ATOM 2357 O O . SER A 1 298 ? 36.188 -8.969 6.055 1 72.75 298 SER A O 1
ATOM 2359 N N . GLU A 1 299 ? 34.188 -9.164 5.301 1 66.56 299 GLU A N 1
ATOM 2360 C CA . GLU A 1 299 ? 34.5 -10.359 4.523 1 66.56 299 GLU A CA 1
ATOM 2361 C C . GLU A 1 299 ? 34.844 -10 3.08 1 66.56 299 GLU A C 1
ATOM 2363 O O . GLU A 1 299 ? 35.375 -10.828 2.344 1 66.56 299 GLU A O 1
ATOM 2368 N N . LYS A 1 300 ? 35.188 -9.055 2.807 1 66.06 300 LYS A N 1
ATOM 2369 C CA . LYS A 1 300 ? 35.406 -8.664 1.423 1 66.06 300 LYS A CA 1
ATOM 2370 C C . LYS A 1 300 ? 34.469 -9.398 0.469 1 66.06 300 LYS A C 1
ATOM 2372 O O . LYS A 1 300 ? 34.5 -10.633 0.41 1 66.06 300 LYS A O 1
ATOM 2377 N N . GLY A 1 301 ? 33.25 -9.023 0.046 1 78.44 301 GLY A N 1
ATOM 2378 C CA . GLY A 1 301 ? 32.375 -9.602 -0.95 1 78.44 301 GLY A CA 1
ATOM 2379 C C . GLY A 1 301 ? 31.219 -8.68 -1.331 1 78.44 301 GLY A C 1
ATOM 2380 O O . GLY A 1 301 ? 31.219 -7.496 -0.991 1 78.44 301 GLY A O 1
ATOM 2381 N N . MET A 1 302 ? 30.344 -9.32 -2.244 1 86.5 302 MET A N 1
ATOM 2382 C CA . MET A 1 302 ? 29.141 -8.578 -2.613 1 86.5 302 MET A CA 1
ATOM 2383 C C . MET A 1 302 ? 28.016 -8.836 -1.615 1 86.5 302 MET A C 1
ATOM 2385 O O . MET A 1 302 ? 27.875 -9.945 -1.103 1 86.5 302 MET A O 1
ATOM 2389 N N . LEU A 1 303 ? 27.344 -7.781 -1.309 1 90.25 303 LEU A N 1
ATOM 2390 C CA . LEU A 1 303 ? 26.219 -7.895 -0.369 1 90.25 303 LEU A CA 1
ATOM 2391 C C . LEU A 1 303 ? 25.234 -8.953 -0.833 1 90.25 303 LEU A C 1
ATOM 2393 O O . LEU A 1 303 ? 24.641 -9.656 -0.01 1 90.25 303 LEU A O 1
ATOM 2397 N N . SER A 1 304 ? 25.062 -9.086 -2.123 1 90.56 304 SER A N 1
ATOM 2398 C CA . SER A 1 304 ? 24.141 -10.055 -2.699 1 90.56 304 SER A CA 1
ATOM 2399 C C . SER A 1 304 ? 24.484 -11.477 -2.281 1 90.56 304 SER A C 1
ATOM 2401 O O . SER A 1 304 ? 23.609 -12.281 -1.974 1 90.56 304 SER A O 1
ATOM 2403 N N . ASP A 1 305 ? 25.75 -11.766 -2.205 1 88.31 305 ASP A N 1
ATOM 2404 C CA . ASP A 1 305 ? 26.219 -13.102 -1.845 1 88.31 305 ASP A CA 1
ATOM 2405 C C . ASP A 1 305 ? 25.938 -13.398 -0.375 1 88.31 305 ASP A C 1
ATOM 2407 O O . ASP A 1 305 ? 25.531 -14.516 -0.03 1 88.31 305 ASP A O 1
ATOM 2411 N N . ILE A 1 306 ? 26.141 -12.398 0.367 1 86.94 306 ILE A N 1
ATOM 2412 C CA . ILE A 1 306 ? 25.938 -12.539 1.804 1 86.94 306 ILE A CA 1
ATOM 2413 C C . ILE A 1 306 ? 24.453 -12.766 2.086 1 86.94 306 ILE A C 1
ATOM 2415 O O . ILE A 1 306 ? 24.094 -13.625 2.9 1 86.94 306 ILE A O 1
ATOM 2419 N N . LEU A 1 307 ? 23.625 -12.047 1.438 1 91.5 307 LEU A N 1
ATOM 2420 C CA . LEU A 1 307 ? 22.172 -12.156 1.632 1 91.5 307 LEU A CA 1
ATOM 2421 C C . LEU A 1 307 ? 21.672 -13.516 1.161 1 91.5 307 LEU A C 1
ATOM 2423 O O . LEU A 1 307 ? 20.797 -14.109 1.797 1 91.5 307 LEU A O 1
ATOM 2427 N N . GLU A 1 308 ? 22.156 -14.016 0.104 1 85.94 308 GLU A N 1
ATOM 2428 C CA . GLU A 1 308 ? 21.766 -15.328 -0.396 1 85.94 308 GLU A CA 1
ATOM 2429 C C . GLU A 1 308 ? 22.125 -16.422 0.599 1 85.94 308 GLU A C 1
ATOM 2431 O O . GLU A 1 308 ? 21.359 -17.375 0.791 1 85.94 308 GLU A O 1
ATOM 2436 N N . GLU A 1 309 ? 23.219 -16.266 1.159 1 84 309 GLU A N 1
ATOM 2437 C CA . GLU A 1 309 ? 23.641 -17.234 2.166 1 84 309 GLU A CA 1
ATOM 2438 C C . GLU A 1 309 ? 22.719 -17.219 3.379 1 84 309 GLU A C 1
ATOM 2440 O O . GLU A 1 309 ? 22.391 -18.266 3.934 1 84 309 GLU A O 1
ATOM 2445 N N . LYS A 1 310 ? 22.344 -16.078 3.748 1 82.5 310 LYS A N 1
ATOM 2446 C CA . LYS A 1 310 ? 21.484 -15.906 4.918 1 82.5 310 LYS A CA 1
ATOM 2447 C C . LYS A 1 310 ? 20.078 -16.469 4.656 1 82.5 310 LYS A C 1
ATOM 2449 O O . LYS A 1 310 ? 19.375 -16.828 5.598 1 82.5 310 LYS A O 1
ATOM 2454 N N . PHE A 1 311 ? 19.672 -16.5 3.486 1 79.69 311 PHE A N 1
ATOM 2455 C CA . PHE A 1 311 ? 18.375 -17.047 3.127 1 79.69 311 PHE A CA 1
ATOM 2456 C C . PHE A 1 311 ? 18.5 -18.484 2.646 1 79.69 311 PHE A C 1
ATOM 2458 O O . PHE A 1 311 ? 17.781 -18.906 1.736 1 79.69 311 PHE A O 1
ATOM 2465 N N . ASN A 1 312 ? 19.422 -19.188 3.201 1 73 312 ASN A N 1
ATOM 2466 C CA . ASN A 1 312 ? 19.656 -20.609 2.988 1 73 312 ASN A CA 1
ATOM 2467 C C . ASN A 1 312 ? 19.719 -20.953 1.502 1 73 312 ASN A C 1
ATOM 2469 O O . ASN A 1 312 ? 19.125 -21.953 1.062 1 73 312 ASN A O 1
ATOM 2473 N N . GLY A 1 313 ? 20.188 -20.078 0.848 1 68 313 GLY A N 1
ATOM 2474 C CA . GLY A 1 313 ? 20.391 -20.359 -0.565 1 68 313 GLY A CA 1
ATOM 2475 C C . GLY A 1 313 ? 19.141 -20.141 -1.401 1 68 313 GLY A C 1
ATOM 2476 O O . GLY A 1 313 ? 19.156 -20.359 -2.613 1 68 313 GLY A O 1
ATOM 2477 N N . GLN A 1 314 ? 18.109 -19.75 -0.778 1 71.5 314 GLN A N 1
ATOM 2478 C CA . GLN A 1 314 ? 16.891 -19.469 -1.542 1 71.5 314 GLN A CA 1
ATOM 2479 C C . GLN A 1 314 ? 17.062 -18.234 -2.422 1 71.5 314 GLN A C 1
ATOM 2481 O O . GLN A 1 314 ? 17.688 -17.266 -2.008 1 71.5 314 GLN A O 1
ATOM 2486 N N . LYS A 1 315 ? 16.641 -18.469 -3.547 1 74.31 315 LYS A N 1
ATOM 2487 C CA . LYS A 1 315 ? 16.734 -17.375 -4.5 1 74.31 315 LYS A CA 1
ATOM 2488 C C . LYS A 1 315 ? 15.766 -16.25 -4.145 1 74.31 315 LYS A C 1
ATOM 2490 O O . LYS A 1 315 ? 14.609 -16.5 -3.805 1 74.31 315 LYS A O 1
ATOM 2495 N N . ILE A 1 316 ? 16.328 -15.023 -4.133 1 88 316 ILE A N 1
ATOM 2496 C CA . ILE A 1 316 ? 15.547 -13.812 -3.922 1 88 316 ILE A CA 1
ATOM 2497 C C . ILE A 1 316 ? 15.328 -13.102 -5.254 1 88 316 ILE A C 1
ATOM 2499 O O . ILE A 1 316 ? 16.234 -12.445 -5.77 1 88 316 ILE A O 1
ATOM 2503 N N . GLN A 1 317 ? 14.141 -13.141 -5.699 1 88.69 317 GLN A N 1
ATOM 2504 C CA . GLN A 1 317 ? 13.805 -12.68 -7.047 1 88.69 317 GLN A CA 1
ATOM 2505 C C . GLN A 1 317 ? 14.125 -11.195 -7.211 1 88.69 317 GLN A C 1
ATOM 2507 O O . GLN A 1 317 ? 14.531 -10.758 -8.289 1 88.69 317 GLN A O 1
ATOM 2512 N N . GLY A 1 318 ? 13.969 -10.398 -6.137 1 92.88 318 GLY A N 1
ATOM 2513 C CA . GLY A 1 318 ? 14.219 -8.969 -6.207 1 92.88 318 GLY A CA 1
ATOM 2514 C C . GLY A 1 318 ? 15.656 -8.633 -6.555 1 92.88 318 GLY A C 1
ATOM 2515 O O . GLY A 1 318 ? 15.914 -7.672 -7.277 1 92.88 318 GLY A O 1
ATOM 2516 N N . MET A 1 319 ? 16.562 -9.406 -6.125 1 93.94 319 MET A N 1
ATOM 2517 C CA . MET A 1 319 ? 17.969 -9.172 -6.395 1 93.94 319 MET A CA 1
ATOM 2518 C C . MET A 1 319 ? 18.312 -9.531 -7.836 1 93.94 319 MET A C 1
ATOM 2520 O O . MET A 1 319 ? 19.031 -8.789 -8.508 1 93.94 319 MET A O 1
ATOM 2524 N N . ASP A 1 320 ? 17.703 -10.617 -8.281 1 92.56 320 ASP A N 1
ATOM 2525 C CA . ASP A 1 320 ? 17.922 -11.023 -9.672 1 92.56 320 ASP A CA 1
ATOM 2526 C C . ASP A 1 320 ? 17.297 -10.023 -10.641 1 92.56 320 ASP A C 1
ATOM 2528 O O . ASP A 1 320 ? 17.906 -9.648 -11.641 1 92.56 320 ASP A O 1
ATOM 2532 N N . THR A 1 321 ? 16.125 -9.617 -10.336 1 95.25 321 THR A N 1
ATOM 2533 C CA . THR A 1 321 ? 15.383 -8.703 -11.195 1 95.25 321 THR A CA 1
ATOM 2534 C C . THR A 1 321 ? 16.094 -7.363 -11.312 1 95.25 321 THR A C 1
ATOM 2536 O O . THR A 1 321 ? 16.188 -6.797 -12.406 1 95.25 321 THR A O 1
ATOM 2539 N N . VAL A 1 322 ? 16.625 -6.84 -10.195 1 97.25 322 VAL A N 1
ATOM 2540 C CA . VAL A 1 322 ? 17.281 -5.531 -10.234 1 97.25 322 VAL A CA 1
ATOM 2541 C C . VAL A 1 322 ? 18.562 -5.609 -11.062 1 97.25 322 VAL A C 1
ATOM 2543 O O . VAL A 1 322 ? 18.906 -4.656 -11.758 1 97.25 322 VAL A O 1
ATOM 2546 N N . LYS A 1 323 ? 19.234 -6.746 -10.961 1 95.75 323 LYS A N 1
ATOM 2547 C CA . LYS A 1 323 ? 20.438 -6.941 -11.773 1 95.75 323 LYS A CA 1
ATOM 2548 C C . LYS A 1 323 ? 20.109 -6.902 -13.258 1 95.75 323 LYS A C 1
ATOM 2550 O O . LYS A 1 323 ? 20.766 -6.188 -14.023 1 95.75 323 LYS A O 1
ATOM 2555 N N . ILE A 1 324 ? 19.094 -7.641 -13.609 1 95.75 324 ILE A N 1
ATOM 2556 C CA . ILE A 1 324 ? 18.672 -7.703 -15 1 95.75 324 ILE A CA 1
ATOM 2557 C C . ILE A 1 324 ? 18.25 -6.312 -15.477 1 95.75 324 ILE A C 1
ATOM 2559 O O . ILE A 1 324 ? 18.688 -5.855 -16.531 1 95.75 324 ILE A O 1
ATOM 2563 N N . LEU A 1 325 ? 17.484 -5.59 -14.703 1 97.12 325 LEU A N 1
ATOM 2564 C CA . LEU A 1 325 ? 16.969 -4.281 -15.07 1 97.12 325 LEU A CA 1
ATOM 2565 C C . LEU A 1 325 ? 18.094 -3.268 -15.227 1 97.12 325 LEU A C 1
ATOM 2567 O O . LEU A 1 325 ? 18.109 -2.492 -16.188 1 97.12 325 LEU A O 1
ATOM 2571 N N . TYR A 1 326 ? 18.984 -3.305 -14.289 1 97.44 326 TYR A N 1
ATOM 2572 C CA . TYR A 1 326 ? 20.094 -2.354 -14.328 1 97.44 326 TYR A CA 1
ATOM 2573 C C . TYR A 1 326 ? 20.953 -2.578 -15.562 1 97.44 326 TYR A C 1
ATOM 2575 O O . TYR A 1 326 ? 21.328 -1.625 -16.25 1 97.44 326 TYR A O 1
ATOM 2583 N N . GLU A 1 327 ? 21.297 -3.836 -15.789 1 96.44 327 GLU A N 1
ATOM 2584 C CA . GLU A 1 327 ? 22.094 -4.168 -16.969 1 96.44 327 GLU A CA 1
ATOM 2585 C C . GLU A 1 327 ? 21.391 -3.773 -18.25 1 96.44 327 GLU A C 1
ATOM 2587 O O . GLU A 1 327 ? 22.016 -3.248 -19.172 1 96.44 327 GLU A O 1
ATOM 2592 N N . TYR A 1 328 ? 20.141 -4.047 -18.297 1 96.56 328 TYR A N 1
ATOM 2593 C CA . TYR A 1 328 ? 19.344 -3.646 -19.453 1 96.56 328 TYR A CA 1
ATOM 2594 C C . TYR A 1 328 ? 19.359 -2.133 -19.625 1 96.56 328 TYR A C 1
ATOM 2596 O O . TYR A 1 328 ? 19.609 -1.636 -20.719 1 96.56 328 TYR A O 1
ATOM 2604 N N . LEU A 1 329 ? 19.094 -1.374 -18.562 1 97 329 LEU A N 1
ATOM 2605 C CA . LEU A 1 329 ? 19.062 0.084 -18.625 1 97 329 LEU A CA 1
ATOM 2606 C C . LEU A 1 329 ? 20.438 0.642 -18.984 1 97 329 LEU A C 1
ATOM 2608 O O . LEU A 1 329 ? 20.531 1.615 -19.734 1 97 329 LEU A O 1
ATOM 2612 N N . LYS A 1 330 ? 21.422 -0.009 -18.453 1 96.62 330 LYS A N 1
ATOM 2613 C CA . LYS A 1 330 ? 22.797 0.398 -18.75 1 96.62 330 LYS A CA 1
ATOM 2614 C C . LYS A 1 330 ? 23.125 0.224 -20.234 1 96.62 330 LYS A C 1
ATOM 2616 O O . LYS A 1 330 ? 23.781 1.072 -20.844 1 96.62 330 LYS A O 1
ATOM 2621 N N . SER A 1 331 ? 22.672 -0.867 -20.781 1 95.69 331 SER A N 1
ATOM 2622 C CA . SER A 1 331 ? 22.891 -1.122 -22.203 1 95.69 331 SER A CA 1
ATOM 2623 C C . SER A 1 331 ? 22.266 -0.033 -23.062 1 95.69 331 SER A C 1
ATOM 2625 O O . SER A 1 331 ? 22.656 0.161 -24.219 1 95.69 331 SER A O 1
ATOM 2627 N N . LYS A 1 332 ? 21.359 0.716 -22.547 1 95.44 332 LYS A N 1
ATOM 2628 C CA . LYS A 1 332 ? 20.688 1.806 -23.25 1 95.44 332 LYS A CA 1
ATOM 2629 C C . LYS A 1 332 ? 21.156 3.164 -22.734 1 95.44 332 LYS A C 1
ATOM 2631 O O . LYS A 1 332 ? 20.578 4.195 -23.078 1 95.44 332 LYS A O 1
ATOM 2636 N N . ASN A 1 333 ? 22.109 3.172 -21.859 1 97.19 333 ASN A N 1
ATOM 2637 C CA . ASN A 1 333 ? 22.641 4.371 -21.219 1 97.19 333 ASN A CA 1
ATOM 2638 C C . ASN A 1 333 ? 21.547 5.125 -20.453 1 97.19 333 ASN A C 1
ATOM 2640 O O . ASN A 1 333 ? 21.484 6.355 -20.531 1 97.19 333 ASN A O 1
ATOM 2644 N N . ARG A 1 334 ? 20.672 4.363 -19.703 1 97.25 334 ARG A N 1
ATOM 2645 C CA . ARG A 1 334 ? 19.547 4.988 -19.031 1 97.25 334 ARG A CA 1
ATOM 2646 C C . ARG A 1 334 ? 19.5 4.59 -17.547 1 97.25 334 ARG A C 1
ATOM 2648 O O . ARG A 1 334 ? 18.484 4.75 -16.891 1 97.25 334 ARG A O 1
ATOM 2655 N N . GLN A 1 335 ? 20.562 4.035 -17.031 1 96.5 335 GLN A N 1
ATOM 2656 C CA . GLN A 1 335 ? 20.594 3.547 -15.656 1 96.5 335 GLN A CA 1
ATOM 2657 C C . GLN A 1 335 ? 20.391 4.688 -14.664 1 96.5 335 GLN A C 1
ATOM 2659 O O . GLN A 1 335 ? 19.891 4.477 -13.562 1 96.5 335 GLN A O 1
ATOM 2664 N N . ASN A 1 336 ? 20.719 5.93 -15.07 1 97.06 336 ASN A N 1
ATOM 2665 C CA . ASN A 1 336 ? 20.609 7.078 -14.18 1 97.06 336 ASN A CA 1
ATOM 2666 C C . ASN A 1 336 ? 19.188 7.668 -14.195 1 97.06 336 ASN A C 1
ATOM 2668 O O . ASN A 1 336 ? 18.875 8.547 -13.398 1 97.06 336 ASN A O 1
ATOM 2672 N N . ASP A 1 337 ? 18.344 7.113 -15.039 1 97.5 337 ASP A N 1
ATOM 2673 C CA . ASP A 1 337 ? 16.969 7.586 -15.133 1 97.5 337 ASP A CA 1
ATOM 2674 C C . ASP A 1 337 ? 16.062 6.883 -14.117 1 97.5 337 ASP A C 1
ATOM 2676 O O . ASP A 1 337 ? 14.945 7.324 -13.859 1 97.5 337 ASP A O 1
ATOM 2680 N N . PHE A 1 338 ? 16.531 5.824 -13.531 1 98.31 338 PHE A N 1
ATOM 2681 C CA . PHE A 1 338 ? 15.789 5.023 -12.578 1 98.31 338 PHE A CA 1
ATOM 2682 C C . PHE A 1 338 ? 16.547 4.902 -11.258 1 98.31 338 PHE A C 1
ATOM 2684 O O . PHE A 1 338 ? 17.328 3.965 -11.07 1 98.31 338 PHE A O 1
ATOM 2691 N N . LEU A 1 339 ? 16.203 5.762 -10.367 1 98.06 339 LEU A N 1
ATOM 2692 C CA . LEU A 1 339 ? 17.047 5.992 -9.203 1 98.06 339 LEU A CA 1
ATOM 2693 C C . LEU A 1 339 ? 16.891 4.871 -8.18 1 98.06 339 LEU A C 1
ATOM 2695 O O . LEU A 1 339 ? 17.844 4.52 -7.48 1 98.06 339 LEU A O 1
ATOM 2699 N N . MET A 1 340 ? 15.695 4.367 -8.047 1 97.94 340 MET A N 1
ATOM 2700 C CA . MET A 1 340 ? 15.523 3.271 -7.094 1 97.94 340 MET A CA 1
ATOM 2701 C C . MET A 1 340 ? 16.25 2.018 -7.574 1 97.94 340 MET A C 1
ATOM 2703 O O . MET A 1 340 ? 16.906 1.341 -6.785 1 97.94 340 MET A O 1
ATOM 2707 N N . ILE A 1 341 ? 16.094 1.711 -8.898 1 98.06 341 ILE A N 1
ATOM 2708 C CA . ILE A 1 341 ? 16.797 0.564 -9.477 1 98.06 341 ILE A CA 1
ATOM 2709 C C . ILE A 1 341 ? 18.297 0.718 -9.281 1 98.06 341 ILE A C 1
ATOM 2711 O O . ILE A 1 341 ? 18.969 -0.218 -8.852 1 98.06 341 ILE A O 1
ATOM 2715 N N . LYS A 1 342 ? 18.766 1.928 -9.539 1 98.31 342 LYS A N 1
ATOM 2716 C CA . LYS A 1 342 ? 20.188 2.223 -9.375 1 98.31 342 LYS A CA 1
ATOM 2717 C C . LYS A 1 342 ? 20.609 2.066 -7.918 1 98.31 342 LYS A C 1
ATOM 2719 O O . LYS A 1 342 ? 21.656 1.461 -7.637 1 98.31 342 LYS A O 1
ATOM 2724 N N . MET A 1 343 ? 19.812 2.582 -7.02 1 98.19 343 MET A N 1
ATOM 2725 C CA . MET A 1 343 ? 20.109 2.527 -5.59 1 98.19 343 MET A CA 1
ATOM 2726 C C . MET A 1 343 ? 20.234 1.083 -5.113 1 98.19 343 MET A C 1
ATOM 2728 O O . MET A 1 343 ? 21.203 0.719 -4.457 1 98.19 343 MET A O 1
ATOM 2732 N N . VAL A 1 344 ? 19.328 0.216 -5.492 1 98.25 344 VAL A N 1
ATOM 2733 C CA . VAL A 1 344 ? 19.312 -1.174 -5.043 1 98.25 344 VAL A CA 1
ATOM 2734 C C . VAL A 1 344 ? 20.484 -1.927 -5.688 1 98.25 344 VAL A C 1
ATOM 2736 O O . VAL A 1 344 ? 21.156 -2.719 -5.023 1 98.25 344 VAL A O 1
ATOM 2739 N N . TYR A 1 345 ? 20.703 -1.639 -6.973 1 98.12 345 TYR A N 1
ATOM 2740 C CA . TYR A 1 345 ? 21.812 -2.299 -7.668 1 98.12 345 TYR A CA 1
ATOM 2741 C C . TYR A 1 345 ? 23.141 -1.947 -7.027 1 98.12 345 TYR A C 1
ATOM 2743 O O . TYR A 1 345 ? 23.953 -2.834 -6.727 1 98.12 345 TYR A O 1
ATOM 2751 N N . GLU A 1 346 ? 23.422 -0.693 -6.801 1 97.5 346 GLU A N 1
ATOM 2752 C CA . GLU A 1 346 ? 24.688 -0.243 -6.242 1 97.5 346 GLU A CA 1
ATOM 2753 C C . GLU A 1 346 ? 24.891 -0.796 -4.832 1 97.5 346 GLU A C 1
ATOM 2755 O O . GLU A 1 346 ? 26 -1.218 -4.484 1 97.5 346 GLU A O 1
ATOM 2760 N N . LEU A 1 347 ? 23.828 -0.774 -4.133 1 96.62 347 LEU A N 1
ATOM 2761 C CA . LEU A 1 347 ? 23.891 -1.304 -2.773 1 96.62 347 LEU A CA 1
ATOM 2762 C C . LEU A 1 347 ? 24.297 -2.773 -2.781 1 96.62 347 LEU A C 1
ATOM 2764 O O . LEU A 1 347 ? 25.156 -3.188 -2.004 1 96.62 347 LEU A O 1
ATOM 2768 N N . LEU A 1 348 ? 23.766 -3.592 -3.68 1 96.06 348 LEU A N 1
ATOM 2769 C CA . LEU A 1 348 ? 23.906 -5.043 -3.691 1 96.06 348 LEU A CA 1
ATOM 2770 C C . LEU A 1 348 ? 25.203 -5.461 -4.352 1 96.06 348 LEU A C 1
ATOM 2772 O O . LEU A 1 348 ? 25.812 -6.469 -3.969 1 96.06 348 LEU A O 1
ATOM 2776 N N . PHE A 1 349 ? 25.672 -4.645 -5.348 1 95.25 349 PHE A N 1
ATOM 2777 C CA . PHE A 1 349 ? 26.688 -5.207 -6.234 1 95.25 349 PHE A CA 1
ATOM 2778 C C . PHE A 1 349 ? 27.922 -4.301 -6.289 1 95.25 349 PHE A C 1
ATOM 2780 O O . PHE A 1 349 ? 28.953 -4.688 -6.84 1 95.25 349 PHE A O 1
ATOM 2787 N N . GLU A 1 350 ? 27.797 -3.117 -5.648 1 94.06 350 GLU A N 1
ATOM 2788 C CA . GLU A 1 350 ? 28.922 -2.209 -5.848 1 94.06 350 GLU A CA 1
ATOM 2789 C C . GLU A 1 350 ? 29.453 -1.688 -4.516 1 94.06 350 GLU A C 1
ATOM 2791 O O . GLU A 1 350 ? 30.656 -1.818 -4.223 1 94.06 350 GLU A O 1
ATOM 2796 N N . THR A 1 351 ? 28.609 -1.209 -3.598 1 91.44 351 THR A N 1
ATOM 2797 C CA . THR A 1 351 ? 29.125 -0.388 -2.504 1 91.44 351 THR A CA 1
ATOM 2798 C C . THR A 1 351 ? 29.203 -1.199 -1.214 1 91.44 351 THR A C 1
ATOM 2800 O O . THR A 1 351 ? 30.047 -0.925 -0.355 1 91.44 351 THR A O 1
ATOM 2803 N N . CYS A 1 352 ? 28.328 -2.078 -1.008 1 88.69 352 CYS A N 1
ATOM 2804 C CA . CYS A 1 352 ? 28.219 -2.873 0.21 1 88.69 352 CYS A CA 1
ATOM 2805 C C . CYS A 1 352 ? 28.062 -1.98 1.434 1 88.69 352 CYS A C 1
ATOM 2807 O O . CYS A 1 352 ? 28.672 -2.219 2.471 1 88.69 352 CYS A O 1
ATOM 2809 N N . ASP A 1 353 ? 27.438 -0.877 1.335 1 91.69 353 ASP A N 1
ATOM 2810 C CA . ASP A 1 353 ? 27.062 0.017 2.43 1 91.69 353 ASP A CA 1
ATOM 2811 C C . ASP A 1 353 ? 25.75 0.721 2.143 1 91.69 353 ASP A C 1
ATOM 2813 O O . ASP A 1 353 ? 25.141 0.523 1.083 1 91.69 353 ASP A O 1
ATOM 2817 N N . LEU A 1 354 ? 25.344 1.559 3.096 1 94.19 354 LEU A N 1
ATOM 2818 C CA . LEU A 1 354 ? 24 2.113 3.012 1 94.19 354 LEU A CA 1
ATOM 2819 C C . LEU A 1 354 ? 24.016 3.482 2.34 1 94.19 354 LEU A C 1
ATOM 2821 O O . LEU A 1 354 ? 22.969 4.125 2.205 1 94.19 354 LEU A O 1
ATOM 2825 N N . SER A 1 355 ? 25.094 3.975 1.825 1 95 355 SER A N 1
ATOM 2826 C CA . SER A 1 355 ? 25.203 5.32 1.271 1 95 355 SER A CA 1
ATOM 2827 C C . SER A 1 355 ? 24.234 5.523 0.112 1 95 355 SER A C 1
ATOM 2829 O O . SER A 1 355 ? 23.625 6.586 -0.011 1 95 355 SER A O 1
ATOM 2831 N N . PRO A 1 356 ? 24.062 4.508 -0.766 1 96.06 356 PRO A N 1
ATOM 2832 C CA . PRO A 1 356 ? 23.109 4.707 -1.855 1 96.06 356 PRO A CA 1
ATOM 2833 C C . PRO A 1 356 ? 21.688 4.98 -1.354 1 96.06 356 PRO A C 1
ATOM 2835 O O . PRO A 1 356 ? 20.938 5.719 -1.994 1 96.06 356 PRO A O 1
ATOM 2838 N N . VAL A 1 357 ? 21.297 4.383 -0.218 1 96.5 357 VAL A N 1
ATOM 2839 C CA . VAL A 1 357 ? 19.953 4.539 0.329 1 96.5 357 VAL A CA 1
ATOM 2840 C C . VAL A 1 357 ? 19.75 5.973 0.815 1 96.5 357 VAL A C 1
ATOM 2842 O O . VAL A 1 357 ? 18.734 6.602 0.521 1 96.5 357 VAL A O 1
ATOM 2845 N N . TYR A 1 358 ? 20.75 6.496 1.488 1 94.69 358 TYR A N 1
ATOM 2846 C CA . TYR A 1 358 ? 20.656 7.852 2.018 1 94.69 358 TYR A CA 1
ATOM 2847 C C . TYR A 1 358 ? 20.656 8.875 0.893 1 94.69 358 TYR A C 1
ATOM 2849 O O . TYR A 1 358 ? 19.984 9.906 0.979 1 94.69 358 TYR A O 1
ATOM 2857 N N . GLU A 1 359 ? 21.344 8.555 -0.194 1 94.44 359 GLU A N 1
ATOM 2858 C CA . GLU A 1 359 ? 21.375 9.43 -1.358 1 94.44 359 GLU A CA 1
ATOM 2859 C C . GLU A 1 359 ? 20.031 9.422 -2.094 1 94.44 359 GLU A C 1
ATOM 2861 O O . GLU A 1 359 ? 19.609 10.438 -2.637 1 94.44 359 GLU A O 1
ATOM 2866 N N . PHE A 1 360 ? 19.438 8.312 -2.066 1 95.94 360 PHE A N 1
ATOM 2867 C CA . PHE A 1 360 ? 18.172 8.133 -2.764 1 95.94 360 PHE A CA 1
ATOM 2868 C C . PHE A 1 360 ? 17.047 8.891 -2.062 1 95.94 360 PHE A C 1
ATOM 2870 O O . PHE A 1 360 ? 16.172 9.461 -2.719 1 95.94 360 PHE A O 1
ATOM 2877 N N . ILE A 1 361 ? 17.125 8.977 -0.754 1 94.44 361 ILE A N 1
ATOM 2878 C CA . ILE A 1 361 ? 16.062 9.602 0.031 1 94.44 361 ILE A CA 1
ATOM 2879 C C . ILE A 1 361 ? 16.281 11.109 0.091 1 94.44 361 ILE A C 1
ATOM 2881 O O . ILE A 1 361 ? 15.336 11.883 0.002 1 94.44 361 ILE A O 1
ATOM 2885 N N . MET B 1 1 ? 7.406 42.375 8.672 1 92.25 1 MET B N 1
ATOM 2886 C CA . MET B 1 1 ? 7.488 40.938 8.93 1 92.25 1 MET B CA 1
ATOM 2887 C C . MET B 1 1 ? 6.102 40.312 8.977 1 92.25 1 MET B C 1
ATOM 2889 O O . MET B 1 1 ? 5.164 40.906 9.516 1 92.25 1 MET B O 1
ATOM 2893 N N . LYS B 1 2 ? 5.926 39.156 8.406 1 97 2 LYS B N 1
ATOM 2894 C CA . LYS B 1 2 ? 4.629 38.5 8.383 1 97 2 LYS B CA 1
ATOM 2895 C C . LYS B 1 2 ? 4.398 37.688 9.656 1 97 2 LYS B C 1
ATOM 2897 O O . LYS B 1 2 ? 5.312 37.031 10.164 1 97 2 LYS B O 1
ATOM 2902 N N . HIS B 1 3 ? 3.219 37.781 10.148 1 98.19 3 HIS B N 1
ATOM 2903 C CA . HIS B 1 3 ? 2.83 37.031 11.336 1 98.19 3 HIS B CA 1
ATOM 2904 C C . HIS B 1 3 ? 2.15 35.719 10.953 1 98.19 3 HIS B C 1
ATOM 2906 O O . HIS B 1 3 ? 1.191 35.719 10.18 1 98.19 3 HIS B O 1
ATOM 2912 N N . VAL B 1 4 ? 2.686 34.594 11.523 1 98.69 4 VAL B N 1
ATOM 2913 C CA . VAL B 1 4 ? 2.18 33.25 11.219 1 98.69 4 VAL B CA 1
ATOM 2914 C C . VAL B 1 4 ? 1.366 32.75 12.398 1 98.69 4 VAL B C 1
ATOM 2916 O O . VAL B 1 4 ? 1.778 32.875 13.555 1 98.69 4 VAL B O 1
ATOM 2919 N N . ALA B 1 5 ? 0.21 32.156 12.117 1 98.69 5 ALA B N 1
ATOM 2920 C CA . ALA B 1 5 ? -0.629 31.562 13.156 1 98.69 5 ALA B CA 1
ATOM 2921 C C . ALA B 1 5 ? -1.132 30.188 12.734 1 98.69 5 ALA B C 1
ATOM 2923 O O . ALA B 1 5 ? -1.453 29.969 11.562 1 98.69 5 ALA B O 1
ATOM 2924 N N . VAL B 1 6 ? -1.18 29.297 13.68 1 98.81 6 VAL B N 1
ATOM 2925 C CA . VAL B 1 6 ? -1.762 27.969 13.516 1 98.81 6 VAL B CA 1
ATOM 2926 C C . VAL B 1 6 ? -3.066 27.875 14.297 1 98.81 6 VAL B C 1
ATOM 2928 O O . VAL B 1 6 ? -3.09 28.109 15.508 1 98.81 6 VAL B O 1
ATOM 2931 N N . LEU B 1 7 ? -4.094 27.594 13.578 1 98.31 7 LEU B N 1
ATOM 2932 C CA . LEU B 1 7 ? -5.383 27.359 14.227 1 98.31 7 LEU B CA 1
ATOM 2933 C C . LEU B 1 7 ? -5.543 25.891 14.594 1 98.31 7 LEU B C 1
ATOM 2935 O O . LEU B 1 7 ? -5.848 25.062 13.734 1 98.31 7 LEU B O 1
ATOM 2939 N N . GLY B 1 8 ? -5.379 25.562 15.859 1 96.88 8 GLY B N 1
ATOM 2940 C CA . GLY B 1 8 ? -5.441 24.188 16.344 1 96.88 8 GLY B CA 1
ATOM 2941 C C . GLY B 1 8 ? -4.172 23.766 17.062 1 96.88 8 GLY B C 1
ATOM 2942 O O . GLY B 1 8 ? -3.066 24.016 16.594 1 96.88 8 GLY B O 1
ATOM 2943 N N . CYS B 1 9 ? -4.332 23.078 18.219 1 97 9 CYS B N 1
ATOM 2944 C CA . CYS B 1 9 ? -3.184 22.672 19.016 1 97 9 CYS B CA 1
ATOM 2945 C C . CYS B 1 9 ? -3.18 21.172 19.25 1 97 9 CYS B C 1
ATOM 2947 O O . CYS B 1 9 ? -2.59 20.703 20.219 1 97 9 CYS B O 1
ATOM 2949 N N . GLY B 1 10 ? -3.916 20.422 18.422 1 95.12 10 GLY B N 1
ATOM 2950 C CA . GLY B 1 10 ? -3.83 18.984 18.484 1 95.12 10 GLY B CA 1
ATOM 2951 C C . GLY B 1 10 ? -2.457 18.438 18.109 1 95.12 10 GLY B C 1
ATOM 2952 O O . GLY B 1 10 ? -1.496 19.203 18.016 1 95.12 10 GLY B O 1
ATOM 2953 N N . ASN B 1 11 ? -2.381 17.172 17.969 1 95 11 ASN B N 1
ATOM 2954 C CA . ASN B 1 11 ? -1.122 16.531 17.609 1 95 11 ASN B CA 1
ATOM 2955 C C . ASN B 1 11 ? -0.516 17.141 16.344 1 95 11 ASN B C 1
ATOM 2957 O O . ASN B 1 11 ? 0.634 17.594 16.359 1 95 11 ASN B O 1
ATOM 2961 N N . TRP B 1 12 ? -1.317 17.25 15.305 1 96.5 12 TRP B N 1
ATOM 2962 C CA . TRP B 1 12 ? -0.854 17.766 14.023 1 96.5 12 TRP B CA 1
ATOM 2963 C C . TRP B 1 12 ? -0.608 19.266 14.102 1 96.5 12 TRP B C 1
ATOM 2965 O O . TRP B 1 12 ? 0.403 19.766 13.602 1 96.5 12 TRP B O 1
ATOM 2975 N N . GLY B 1 13 ? -1.523 19.984 14.734 1 97.94 13 GLY B N 1
ATOM 2976 C CA . GLY B 1 13 ? -1.347 21.422 14.891 1 97.94 13 GLY B CA 1
ATOM 2977 C C . GLY B 1 13 ? -0.08 21.797 15.641 1 97.94 13 GLY B C 1
ATOM 2978 O O . GLY B 1 13 ? 0.659 22.688 15.219 1 97.94 13 GLY B O 1
ATOM 2979 N N . THR B 1 14 ? 0.193 21.094 16.719 1 98.44 14 THR B N 1
ATOM 2980 C CA . THR B 1 14 ? 1.394 21.328 17.516 1 98.44 14 THR B CA 1
ATOM 2981 C C . THR B 1 14 ? 2.648 21 16.719 1 98.44 14 THR B C 1
ATOM 2983 O O . THR B 1 14 ? 3.629 21.734 16.75 1 98.44 14 THR B O 1
ATOM 2986 N N . THR B 1 15 ? 2.562 19.906 15.992 1 98.56 15 THR B N 1
ATOM 2987 C CA . THR B 1 15 ? 3.676 19.484 15.148 1 98.56 15 THR B CA 1
ATOM 2988 C C . THR B 1 15 ? 3.998 20.547 14.109 1 98.56 15 THR B C 1
ATOM 2990 O O . THR B 1 15 ? 5.164 20.906 13.914 1 98.56 15 THR B O 1
ATOM 2993 N N . ILE B 1 16 ? 3 21.078 13.492 1 98.75 16 ILE B N 1
ATOM 2994 C CA . ILE B 1 16 ? 3.168 22.062 12.422 1 98.75 16 ILE B CA 1
ATOM 2995 C C . ILE B 1 16 ? 3.676 23.375 13.008 1 98.75 16 ILE B C 1
ATOM 2997 O O . ILE B 1 16 ? 4.57 24 12.445 1 98.75 16 ILE B O 1
ATOM 3001 N N . ALA B 1 17 ? 3.104 23.781 14.156 1 98.81 17 ALA B N 1
ATOM 3002 C CA . ALA B 1 17 ? 3.586 25 14.805 1 98.81 17 ALA B CA 1
ATOM 3003 C C . ALA B 1 17 ? 5.082 24.906 15.102 1 98.81 17 ALA B C 1
ATOM 3005 O O . ALA B 1 17 ? 5.832 25.844 14.844 1 98.81 17 ALA B O 1
ATOM 3006 N N . ASN B 1 18 ? 5.457 23.766 15.609 1 98.69 18 ASN B N 1
ATOM 3007 C CA . ASN B 1 18 ? 6.863 23.531 15.93 1 98.69 18 ASN B CA 1
ATOM 3008 C C . ASN B 1 18 ? 7.73 23.531 14.672 1 98.69 18 ASN B C 1
ATOM 3010 O O . ASN B 1 18 ? 8.82 24.094 14.664 1 98.69 18 ASN B O 1
ATOM 3014 N N . LEU B 1 19 ? 7.273 22.891 13.648 1 98.44 19 LEU B N 1
ATOM 3015 C CA . LEU B 1 19 ? 7.98 22.828 12.367 1 98.44 19 LEU B CA 1
ATOM 3016 C C . LEU B 1 19 ? 8.188 24.219 11.789 1 98.44 19 LEU B C 1
ATOM 3018 O O . LEU B 1 19 ? 9.289 24.562 11.352 1 98.44 19 LEU B O 1
ATOM 3022 N N . LEU B 1 20 ? 7.152 25.047 11.812 1 98.69 20 LEU B N 1
ATOM 3023 C CA . LEU B 1 20 ? 7.207 26.391 11.25 1 98.69 20 LEU B CA 1
ATOM 3024 C C . LEU B 1 20 ? 8.148 27.266 12.055 1 98.69 20 LEU B C 1
ATOM 3026 O O . LEU B 1 20 ? 8.859 28.109 11.484 1 98.69 20 LEU B O 1
ATOM 3030 N N . ALA B 1 21 ? 8.141 27.078 13.328 1 98.31 21 ALA B N 1
ATOM 3031 C CA . ALA B 1 21 ? 8.938 27.922 14.227 1 98.31 21 ALA B CA 1
ATOM 3032 C C . ALA B 1 21 ? 10.414 27.578 14.125 1 98.31 21 ALA B C 1
ATOM 3034 O O . ALA B 1 21 ? 11.281 28.422 14.367 1 98.31 21 ALA B O 1
ATOM 3035 N N . THR B 1 22 ? 10.672 26.328 13.789 1 95.06 22 THR B N 1
ATOM 3036 C CA . THR B 1 22 ? 12.055 25.875 13.688 1 95.06 22 THR B CA 1
ATOM 3037 C C . THR B 1 22 ? 12.773 26.547 12.523 1 95.06 22 THR B C 1
ATOM 3039 O O . THR B 1 22 ? 12.383 26.375 11.367 1 95.06 22 THR B O 1
ATOM 3042 N N . ASP B 1 23 ? 13.75 27.344 12.836 1 94.06 23 ASP B N 1
ATOM 3043 C CA . ASP B 1 23 ? 14.602 28.031 11.867 1 94.06 23 ASP B CA 1
ATOM 3044 C C . ASP B 1 23 ? 13.773 28.969 10.992 1 94.06 23 ASP B C 1
ATOM 3046 O O . ASP B 1 23 ? 14.031 29.078 9.789 1 94.06 23 ASP B O 1
ATOM 3050 N N . ILE B 1 24 ? 12.797 29.562 11.57 1 96.81 24 ILE B N 1
ATOM 3051 C CA . ILE B 1 24 ? 11.938 30.484 10.828 1 96.81 24 ILE B CA 1
ATOM 3052 C C . ILE B 1 24 ? 12.773 31.641 10.297 1 96.81 24 ILE B C 1
ATOM 3054 O O . ILE B 1 24 ? 13.656 32.156 10.984 1 96.81 24 ILE B O 1
ATOM 3058 N N . ASP B 1 25 ? 12.57 32.031 9.039 1 97.44 25 ASP B N 1
ATOM 3059 C CA . ASP B 1 25 ? 13.281 33.125 8.414 1 97.44 25 ASP B CA 1
ATOM 3060 C C . ASP B 1 25 ? 12.797 34.469 8.953 1 97.44 25 ASP B C 1
ATOM 3062 O O . ASP B 1 25 ? 11.828 35.031 8.438 1 97.44 25 ASP B O 1
ATOM 3066 N N . VAL B 1 26 ? 13.586 35.094 9.805 1 96.5 26 VAL B N 1
ATOM 3067 C CA . VAL B 1 26 ? 13.172 36.281 10.531 1 96.5 26 VAL B CA 1
ATOM 3068 C C . VAL B 1 26 ? 13.25 37.5 9.617 1 96.5 26 VAL B C 1
ATOM 3070 O O . VAL B 1 26 ? 12.805 38.594 9.984 1 96.5 26 VAL B O 1
ATOM 3073 N N . SER B 1 27 ? 13.789 37.281 8.461 1 97.88 27 SER B N 1
ATOM 3074 C CA . SER B 1 27 ? 13.789 38.375 7.484 1 97.88 27 SER B CA 1
ATOM 3075 C C . SER B 1 27 ? 12.438 38.5 6.801 1 97.88 27 SER B C 1
ATOM 3077 O O . SER B 1 27 ? 12.109 39.562 6.258 1 97.88 27 SER B O 1
ATOM 3079 N N . ILE B 1 28 ? 11.617 37.469 6.898 1 97.94 28 ILE B N 1
ATOM 3080 C CA . ILE B 1 28 ? 10.32 37.438 6.219 1 97.94 28 ILE B CA 1
ATOM 3081 C C . ILE B 1 28 ? 9.195 37.375 7.25 1 97.94 28 ILE B C 1
ATOM 3083 O O . ILE B 1 28 ? 8.164 38.031 7.09 1 97.94 28 ILE B O 1
ATOM 3087 N N . PHE B 1 29 ? 9.484 36.656 8.352 1 98.44 29 PHE B N 1
ATOM 3088 C CA . PHE B 1 29 ? 8.414 36.375 9.289 1 98.44 29 PHE B CA 1
ATOM 3089 C C . PHE B 1 29 ? 8.766 36.875 10.68 1 98.44 29 PHE B C 1
ATOM 3091 O O . PHE B 1 29 ? 9.938 37 11.023 1 98.44 29 PHE B O 1
ATOM 3098 N N . ASP B 1 30 ? 7.691 37.188 11.422 1 97.81 30 ASP B N 1
ATOM 3099 C CA . ASP B 1 30 ? 7.883 37.344 12.859 1 97.81 30 ASP B CA 1
ATOM 3100 C C . ASP B 1 30 ? 8.469 36.062 13.484 1 97.81 30 ASP B C 1
ATOM 3102 O O . ASP B 1 30 ? 8.141 34.969 13.062 1 97.81 30 ASP B O 1
ATOM 3106 N N . ASN B 1 31 ? 9.188 36.25 14.492 1 97.31 31 ASN B N 1
ATOM 3107 C CA . ASN B 1 31 ? 9.891 35.156 15.133 1 97.31 31 ASN B CA 1
ATOM 3108 C C . ASN B 1 31 ? 8.922 34.219 15.836 1 97.31 31 ASN B C 1
ATOM 3110 O O . ASN B 1 31 ? 9.219 33.031 16.016 1 97.31 31 ASN B O 1
ATOM 3114 N N . ASN B 1 32 ? 7.809 34.688 16.281 1 98.06 32 ASN B N 1
ATOM 3115 C CA . ASN B 1 32 ? 6.828 33.875 17.016 1 98.06 32 ASN B CA 1
ATOM 3116 C C . ASN B 1 32 ? 5.801 33.281 16.062 1 98.06 32 ASN B C 1
ATOM 3118 O O . ASN B 1 32 ? 5.328 33.938 15.141 1 98.06 32 ASN B O 1
ATOM 3122 N N . VAL B 1 33 ? 5.566 32.062 16.266 1 98.75 33 VAL B N 1
ATOM 3123 C CA . VAL B 1 33 ? 4.426 31.375 15.656 1 98.75 33 VAL B CA 1
ATOM 3124 C C . VAL B 1 33 ? 3.314 31.203 16.688 1 98.75 33 VAL B C 1
ATOM 3126 O O . VAL B 1 33 ? 3.475 30.484 17.672 1 98.75 33 VAL B O 1
ATOM 3129 N N . LYS B 1 34 ? 2.227 31.875 16.469 1 98.81 34 LYS B N 1
ATOM 3130 C CA . LYS B 1 34 ? 1.112 31.766 17.406 1 98.81 34 LYS B CA 1
ATOM 3131 C C . LYS B 1 34 ? 0.271 30.531 17.125 1 98.81 34 LYS B C 1
ATOM 3133 O O . LYS B 1 34 ? -0.035 30.234 15.969 1 98.81 34 LYS B O 1
ATOM 3138 N N . MET B 1 35 ? -0.006 29.781 18.109 1 98.81 35 MET B N 1
ATOM 3139 C CA . MET B 1 35 ? -0.846 28.594 18.031 1 98.81 35 MET B CA 1
ATOM 3140 C C . MET B 1 35 ? -2.076 28.734 18.922 1 98.81 35 MET B C 1
ATOM 3142 O O . MET B 1 35 ? -1.955 28.906 20.141 1 98.81 35 MET B O 1
ATOM 3146 N N . TYR B 1 36 ? -3.211 28.656 18.328 1 98.56 36 TYR B N 1
ATOM 3147 C CA . TYR B 1 36 ? -4.441 28.766 19.094 1 98.56 36 TYR B CA 1
ATOM 3148 C C . TYR B 1 36 ? -4.727 27.469 19.844 1 98.56 36 TYR B C 1
ATOM 3150 O O . TYR B 1 36 ? -4.699 26.391 19.266 1 98.56 36 TYR B O 1
ATOM 3158 N N . VAL B 1 37 ? -5.004 27.625 21.109 1 97.5 37 VAL B N 1
ATOM 3159 C CA . VAL B 1 37 ? -5.316 26.516 22 1 97.5 37 VAL B CA 1
ATOM 3160 C C . VAL B 1 37 ? -6.715 26.703 22.594 1 97.5 37 VAL B C 1
ATOM 3162 O O . VAL B 1 37 ? -7.004 27.734 23.203 1 97.5 37 VAL B O 1
ATOM 3165 N N . HIS B 1 38 ? -7.551 25.766 22.219 1 95.06 38 HIS B N 1
ATOM 3166 C CA . HIS B 1 38 ? -8.742 25.703 23.062 1 95.06 38 HIS B CA 1
ATOM 3167 C C . HIS B 1 38 ? -8.391 25.312 24.484 1 95.06 38 HIS B C 1
ATOM 3169 O O . HIS B 1 38 ? -8.125 24.141 24.766 1 95.06 38 HIS B O 1
ATOM 3175 N N . GLU B 1 39 ? -8.484 26.281 25.344 1 95.62 39 GLU B N 1
ATOM 3176 C CA . GLU B 1 39 ? -7.914 26.109 26.672 1 95.62 39 GLU B CA 1
ATOM 3177 C C . GLU B 1 39 ? -8.531 24.906 27.391 1 95.62 39 GLU B C 1
ATOM 3179 O O . GLU B 1 39 ? -9.742 24.688 27.312 1 95.62 39 GLU B O 1
ATOM 3184 N N . THR B 1 40 ? -7.621 24.094 27.891 1 94.44 40 THR B N 1
ATOM 3185 C CA . THR B 1 40 ? -8 22.953 28.703 1 94.44 40 THR B CA 1
ATOM 3186 C C . THR B 1 40 ? -7.098 22.828 29.922 1 94.44 40 THR B C 1
ATOM 3188 O O . THR B 1 40 ? -5.938 23.25 29.891 1 94.44 40 THR B O 1
ATOM 3191 N N . GLU B 1 41 ? -7.699 22.359 30.969 1 96.12 41 GLU B N 1
ATOM 3192 C CA . GLU B 1 41 ? -6.91 22.078 32.156 1 96.12 41 GLU B CA 1
ATOM 3193 C C . GLU B 1 41 ? -6.543 20.594 32.25 1 96.12 41 GLU B C 1
ATOM 3195 O O . GLU B 1 41 ? -7.332 19.734 31.844 1 96.12 41 GLU B O 1
ATOM 3200 N N . LEU B 1 42 ? -5.289 20.391 32.688 1 94.62 42 LEU B N 1
ATOM 3201 C CA . LEU B 1 42 ? -4.867 19 32.844 1 94.62 42 LEU B CA 1
ATOM 3202 C C . LEU B 1 42 ? -3.887 18.875 34 1 94.62 42 LEU B C 1
ATOM 3204 O O . LEU B 1 42 ? -3.32 19.875 34.469 1 94.62 42 LEU B O 1
ATOM 3208 N N . GLU B 1 43 ? -3.801 17.609 34.5 1 95.19 43 GLU B N 1
ATOM 3209 C CA . GLU B 1 43 ? -2.814 17.312 35.531 1 95.19 43 GLU B CA 1
ATOM 3210 C C . GLU B 1 43 ? -1.42 17.141 34.938 1 95.19 43 GLU B C 1
ATOM 3212 O O . GLU B 1 43 ? -1.211 16.312 34.062 1 95.19 43 GLU B O 1
ATOM 3217 N N . PHE B 1 44 ? -0.546 18.031 35.438 1 94.31 44 PHE B N 1
ATOM 3218 C CA . PHE B 1 44 ? 0.839 17.969 35 1 94.31 44 PHE B CA 1
ATOM 3219 C C . PHE B 1 44 ? 1.796 18.25 36.156 1 94.31 44 PHE B C 1
ATOM 3221 O O . PHE B 1 44 ? 1.722 19.312 36.781 1 94.31 44 PHE B O 1
ATOM 3228 N N . GLU B 1 45 ? 2.629 17.25 36.406 1 93.62 45 GLU B N 1
ATOM 3229 C CA . GLU B 1 45 ? 3.605 17.328 37.469 1 93.62 45 GLU B CA 1
ATOM 3230 C C . GLU B 1 45 ? 2.922 17.594 38.812 1 93.62 45 GLU B C 1
ATOM 3232 O O . GLU B 1 45 ? 3.336 18.469 39.562 1 93.62 45 GLU B O 1
ATOM 3237 N N . GLY B 1 46 ? 1.861 16.906 39 1 93.06 46 GLY B N 1
ATOM 3238 C CA . GLY B 1 46 ? 1.184 16.891 40.281 1 93.06 46 GLY B CA 1
ATOM 3239 C C . GLY B 1 46 ? 0.313 18.125 40.531 1 93.06 46 GLY B C 1
ATOM 3240 O O . GLY B 1 46 ? -0.194 18.328 41.625 1 93.06 46 GLY B O 1
ATOM 3241 N N . LYS B 1 47 ? 0.117 18.922 39.562 1 95.62 47 LYS B N 1
ATOM 3242 C CA . LYS B 1 47 ? -0.703 20.125 39.719 1 95.62 47 LYS B CA 1
ATOM 3243 C C . LYS B 1 47 ? -1.638 20.297 38.5 1 95.62 47 LYS B C 1
ATOM 3245 O O . LYS B 1 47 ? -1.312 19.875 37.406 1 95.62 47 LYS B O 1
ATOM 3250 N N . THR B 1 48 ? -2.781 20.875 38.781 1 96.81 48 THR B N 1
ATOM 3251 C CA . THR B 1 48 ? -3.672 21.266 37.688 1 96.81 48 THR B CA 1
ATOM 3252 C C . THR B 1 48 ? -3.182 22.547 37.031 1 96.81 48 THR B C 1
ATOM 3254 O O . THR B 1 48 ? -2.998 23.578 37.688 1 96.81 48 THR B O 1
ATOM 3257 N N . ARG B 1 49 ? -2.953 22.438 35.75 1 96.81 49 ARG B N 1
ATOM 3258 C CA . ARG B 1 49 ? -2.412 23.578 35 1 96.81 49 ARG B CA 1
ATOM 3259 C C . ARG B 1 49 ? -3.143 23.781 33.688 1 96.81 49 ARG B C 1
ATOM 3261 O O . ARG B 1 49 ? -3.734 22.828 33.156 1 96.81 49 ARG B O 1
ATOM 3268 N N . LYS B 1 50 ? -3.078 25.031 33.25 1 98.06 50 LYS B N 1
ATOM 3269 C CA . LYS B 1 50 ? -3.615 25.312 31.922 1 98.06 50 LYS B CA 1
ATOM 3270 C C . LYS B 1 50 ? -2.662 24.828 30.828 1 98.06 50 LYS B C 1
ATOM 3272 O O . LYS B 1 50 ? -1.444 24.984 30.953 1 98.06 50 LYS B O 1
ATOM 3277 N N . LEU B 1 51 ? -3.232 24.266 29.797 1 98.12 51 LEU B N 1
ATOM 3278 C CA . LEU B 1 51 ? -2.42 23.734 28.703 1 98.12 51 LEU B CA 1
ATOM 3279 C C . LEU B 1 51 ? -1.579 24.844 28.062 1 98.12 51 LEU B C 1
ATOM 3281 O O . LEU B 1 51 ? -0.396 24.641 27.781 1 98.12 51 LEU B O 1
ATOM 3285 N N . SER B 1 52 ? -2.186 26.031 27.844 1 98.38 52 SER B N 1
ATOM 3286 C CA . SER B 1 52 ? -1.473 27.141 27.234 1 98.38 52 SER B CA 1
ATOM 3287 C C . SER B 1 52 ? -0.27 27.562 28.062 1 98.38 52 SER B C 1
ATOM 3289 O O . SER B 1 52 ? 0.786 27.891 27.531 1 98.38 52 SER B O 1
ATOM 3291 N N . GLU B 1 53 ? -0.421 27.5 29.359 1 97.94 53 GLU B N 1
ATOM 3292 C CA . GLU B 1 53 ? 0.664 27.891 30.266 1 97.94 53 GLU B CA 1
ATOM 3293 C C . GLU B 1 53 ? 1.811 26.875 30.203 1 97.94 53 GLU B C 1
ATOM 3295 O O . GLU B 1 53 ? 2.982 27.266 30.219 1 97.94 53 GLU B O 1
ATOM 3300 N N . ILE B 1 54 ? 1.462 25.625 30.172 1 98.06 54 ILE B N 1
ATOM 3301 C CA . ILE B 1 54 ? 2.48 24.594 30.078 1 98.06 54 ILE B CA 1
ATOM 3302 C C . ILE B 1 54 ? 3.27 24.75 28.781 1 98.06 54 ILE B C 1
ATOM 3304 O O . ILE B 1 54 ? 4.504 24.719 28.797 1 98.06 54 ILE B O 1
ATOM 3308 N N . ILE B 1 55 ? 2.59 25 27.688 1 98.44 55 ILE B N 1
ATOM 3309 C CA . ILE B 1 55 ? 3.223 25.156 26.375 1 98.44 55 ILE B CA 1
ATOM 3310 C C . ILE B 1 55 ? 4.137 26.375 26.391 1 98.44 55 ILE B C 1
ATOM 3312 O O . ILE B 1 55 ? 5.277 26.312 25.922 1 98.44 55 ILE B O 1
ATOM 3316 N N . ASN B 1 56 ? 3.68 27.484 26.953 1 98.5 56 ASN B N 1
ATOM 3317 C CA . ASN B 1 56 ? 4.426 28.734 26.906 1 98.5 56 ASN B CA 1
ATOM 3318 C C . ASN B 1 56 ? 5.602 28.719 27.875 1 98.5 56 ASN B C 1
ATOM 3320 O O . ASN B 1 56 ? 6.637 29.344 27.625 1 98.5 56 ASN B O 1
ATOM 3324 N N . ASN B 1 57 ? 5.477 28.016 28.969 1 97.81 57 ASN B N 1
ATOM 3325 C CA . ASN B 1 57 ? 6.496 28.062 30.016 1 97.81 57 ASN B CA 1
ATOM 3326 C C . ASN B 1 57 ? 7.469 26.891 29.906 1 97.81 57 ASN B C 1
ATOM 3328 O O . ASN B 1 57 ? 8.672 27.047 30.156 1 97.81 57 ASN B O 1
ATOM 3332 N N . LEU B 1 58 ? 6.914 25.703 29.547 1 97.44 58 LEU B N 1
ATOM 3333 C CA . LEU B 1 58 ? 7.738 24.5 29.547 1 97.44 58 LEU B CA 1
ATOM 3334 C C . LEU B 1 58 ? 8.023 24.016 28.125 1 97.44 58 LEU B C 1
ATOM 3336 O O . LEU B 1 58 ? 8.867 23.141 27.922 1 97.44 58 LEU B O 1
ATOM 3340 N N . HIS B 1 59 ? 7.34 24.609 27.172 1 98.25 59 HIS B N 1
ATOM 3341 C CA . HIS B 1 59 ? 7.551 24.312 25.75 1 98.25 59 HIS B CA 1
ATOM 3342 C C . HIS B 1 59 ? 7.328 22.828 25.469 1 98.25 59 HIS B C 1
ATOM 3344 O O . HIS B 1 59 ? 8.148 22.188 24.812 1 98.25 59 HIS B O 1
ATOM 3350 N N . ILE B 1 60 ? 6.234 22.406 26.094 1 97.5 60 ILE B N 1
ATOM 3351 C CA . ILE B 1 60 ? 5.758 21.047 25.859 1 97.5 60 ILE B CA 1
ATOM 3352 C C . ILE B 1 60 ? 4.234 21.047 25.766 1 97.5 60 ILE B C 1
ATOM 3354 O O . ILE B 1 60 ? 3.559 21.781 26.484 1 97.5 60 ILE B O 1
ATOM 3358 N N . ASN B 1 61 ? 3.721 20.328 24.828 1 98 61 ASN B N 1
ATOM 3359 C CA . ASN B 1 61 ? 2.303 19.984 24.797 1 98 61 ASN B CA 1
ATOM 3360 C C . ASN B 1 61 ? 2.055 18.578 25.344 1 98 61 ASN B C 1
ATOM 3362 O O . ASN B 1 61 ? 2.023 17.609 24.594 1 98 61 ASN B O 1
ATOM 3366 N N . PRO B 1 62 ? 1.834 18.453 26.594 1 96.88 62 PRO B N 1
ATOM 3367 C CA . PRO B 1 62 ? 1.772 17.125 27.219 1 96.88 62 PRO B CA 1
ATOM 3368 C C . PRO B 1 62 ? 0.536 16.328 26.812 1 96.88 62 PRO B C 1
ATOM 3370 O O . PRO B 1 62 ? 0.5 15.109 26.969 1 96.88 62 PRO B O 1
ATOM 3373 N N . LYS B 1 63 ? -0.411 17.016 26.328 1 94.56 63 LYS B N 1
ATOM 3374 C CA . LYS B 1 63 ? -1.665 16.344 25.984 1 94.56 63 LYS B CA 1
ATOM 3375 C C . LYS B 1 63 ? -1.584 15.703 24.594 1 94.56 63 LYS B C 1
ATOM 3377 O O . LYS B 1 63 ? -2.012 14.562 24.422 1 94.56 63 LYS B O 1
ATOM 3382 N N . TYR B 1 64 ? -0.966 16.359 23.625 1 94.69 64 TYR B N 1
ATOM 3383 C CA . TYR B 1 64 ? -1.115 15.906 22.25 1 94.69 64 TYR B CA 1
ATOM 3384 C C . TYR B 1 64 ? 0.233 15.516 21.656 1 94.69 64 TYR B C 1
ATOM 3386 O O . TYR B 1 64 ? 0.295 14.781 20.672 1 94.69 64 TYR B O 1
ATOM 3394 N N . LEU B 1 65 ? 1.28 16.016 22.234 1 96.56 65 LEU B N 1
ATOM 3395 C CA . LEU B 1 65 ? 2.625 15.734 21.75 1 96.56 65 LEU B CA 1
ATOM 3396 C C . LEU B 1 65 ? 3.623 15.688 22.906 1 96.56 65 LEU B C 1
ATOM 3398 O O . LEU B 1 65 ? 4.59 16.453 22.922 1 96.56 65 LEU B O 1
ATOM 3402 N N . PRO B 1 66 ? 3.471 14.812 23.859 1 95 66 PRO B N 1
ATOM 3403 C CA . PRO B 1 66 ? 4.191 14.836 25.141 1 95 66 PRO B CA 1
ATOM 3404 C C . PRO B 1 66 ? 5.684 14.539 24.969 1 95 66 PRO B C 1
ATOM 3406 O O . PRO B 1 66 ? 6.492 14.953 25.812 1 95 66 PRO B O 1
ATOM 3409 N N . ASP B 1 67 ? 6.199 13.961 23.938 1 91.94 67 ASP B N 1
ATOM 3410 C CA . ASP B 1 67 ? 7.574 13.477 23.859 1 91.94 67 ASP B CA 1
ATOM 3411 C C . ASP B 1 67 ? 8.445 14.414 23.031 1 91.94 67 ASP B C 1
ATOM 3413 O O . ASP B 1 67 ? 9.57 14.062 22.672 1 91.94 67 ASP B O 1
ATOM 3417 N N . VAL B 1 68 ? 7.961 15.648 22.859 1 96.38 68 VAL B N 1
ATOM 3418 C CA . VAL B 1 68 ? 8.695 16.547 21.969 1 96.38 68 VAL B CA 1
ATOM 3419 C C . VAL B 1 68 ? 8.805 17.938 22.625 1 96.38 68 VAL B C 1
ATOM 3421 O O . VAL B 1 68 ? 7.809 18.484 23.078 1 96.38 68 VAL B O 1
ATOM 3424 N N . LYS B 1 69 ? 10 18.453 22.734 1 97.44 69 LYS B N 1
ATOM 3425 C CA . LYS B 1 69 ? 10.203 19.844 23.141 1 97.44 69 LYS B CA 1
ATOM 3426 C C . LYS B 1 69 ? 9.922 20.812 22 1 97.44 69 LYS B C 1
ATOM 3428 O O . LYS B 1 69 ? 10.453 20.641 20.891 1 97.44 69 LYS B O 1
ATOM 3433 N N . LEU B 1 70 ? 9.156 21.766 22.266 1 98.25 70 LEU B N 1
ATOM 3434 C CA . LEU B 1 70 ? 8.789 22.734 21.25 1 98.25 70 LEU B CA 1
ATOM 3435 C C . LEU B 1 70 ? 9.781 23.891 21.219 1 98.25 70 LEU B C 1
ATOM 3437 O O . LEU B 1 70 ? 10.422 24.203 22.219 1 98.25 70 LEU B O 1
ATOM 3441 N N . SER B 1 71 ? 9.898 24.484 20.031 1 97.81 71 SER B N 1
ATOM 3442 C CA . SER B 1 71 ? 10.625 25.75 19.922 1 97.81 71 SER B CA 1
ATOM 3443 C C . SER B 1 71 ? 10.062 26.797 20.875 1 97.81 71 SER B C 1
ATOM 3445 O O . SER B 1 71 ? 8.844 26.891 21.062 1 97.81 71 SER B O 1
ATOM 3447 N N . GLU B 1 72 ? 10.922 27.609 21.406 1 97.31 72 GLU B N 1
ATOM 3448 C CA . GLU B 1 72 ? 10.492 28.688 22.297 1 97.31 72 GLU B CA 1
ATOM 3449 C C . GLU B 1 72 ? 9.664 29.719 21.547 1 97.31 72 GLU B C 1
ATOM 3451 O O . GLU B 1 72 ? 8.945 30.516 22.156 1 97.31 72 GLU B O 1
ATOM 3456 N N . ASN B 1 73 ? 9.742 29.609 20.219 1 97.81 73 ASN B N 1
ATOM 3457 C CA . ASN B 1 73 ? 9.062 30.578 19.375 1 97.81 73 ASN B CA 1
ATOM 3458 C C . ASN B 1 73 ? 7.598 30.188 19.141 1 97.81 73 ASN B C 1
ATOM 3460 O O . ASN B 1 73 ? 6.828 30.969 18.578 1 97.81 73 ASN B O 1
ATOM 3464 N N . VAL B 1 74 ? 7.207 29.016 19.625 1 98.81 74 VAL B N 1
ATOM 3465 C CA . VAL B 1 74 ? 5.797 28.641 19.594 1 98.81 74 VAL B CA 1
ATOM 3466 C C . VAL B 1 74 ? 5.074 29.281 20.781 1 98.81 74 VAL B C 1
ATOM 3468 O O . VAL B 1 74 ? 5.418 29.016 21.938 1 98.81 74 VAL B O 1
ATOM 3471 N N . VAL B 1 75 ? 4.117 30.062 20.469 1 98.75 75 VAL B N 1
ATOM 3472 C CA . VAL B 1 75 ? 3.398 30.781 21.531 1 98.75 75 VAL B CA 1
ATOM 3473 C C . VAL B 1 75 ? 1.928 30.375 21.516 1 98.75 75 VAL B C 1
ATOM 3475 O O . VAL B 1 75 ? 1.211 30.641 20.547 1 98.75 75 VAL B O 1
ATOM 3478 N N . ALA B 1 76 ? 1.486 29.797 22.625 1 98.75 76 ALA B N 1
ATOM 3479 C CA . ALA B 1 76 ? 0.086 29.406 22.766 1 98.75 76 ALA B CA 1
ATOM 3480 C C . ALA B 1 76 ? -0.786 30.609 23.125 1 98.75 76 ALA B C 1
ATOM 3482 O O . ALA B 1 76 ? -0.46 31.359 24.031 1 98.75 76 ALA B O 1
ATOM 3483 N N . VAL B 1 77 ? -1.827 30.781 22.359 1 98.56 77 VAL B N 1
ATOM 3484 C CA . VAL B 1 77 ? -2.805 31.828 22.656 1 98.56 77 VAL B CA 1
ATOM 3485 C C . VAL B 1 77 ? -4.195 31.219 22.797 1 98.56 77 VAL B C 1
ATOM 3487 O O . VAL B 1 77 ? -4.473 30.156 22.219 1 98.56 77 VAL B O 1
ATOM 3490 N N . THR B 1 78 ? -5.141 31.812 23.531 1 97.94 78 THR B N 1
ATOM 3491 C CA . THR B 1 78 ? -6.418 31.188 23.844 1 97.94 78 THR B CA 1
ATOM 3492 C C . THR B 1 78 ? -7.578 32.062 23.391 1 97.94 78 THR B C 1
ATOM 3494 O O . THR B 1 78 ? -8.742 31.703 23.531 1 97.94 78 THR B O 1
ATOM 3497 N N . ASN B 1 79 ? -7.234 33.188 22.875 1 96.88 79 ASN B N 1
ATOM 3498 C CA . ASN B 1 79 ? -8.242 34.125 22.375 1 96.88 79 ASN B CA 1
ATOM 3499 C C . ASN B 1 79 ? -7.961 34.531 20.922 1 96.88 79 ASN B C 1
ATOM 3501 O O . ASN B 1 79 ? -6.832 34.875 20.578 1 96.88 79 ASN B O 1
ATOM 3505 N N . PHE B 1 80 ? -8.977 34.562 20.141 1 96.69 80 PHE B N 1
ATOM 3506 C CA . PHE B 1 80 ? -8.836 34.875 18.719 1 96.69 80 PHE B CA 1
ATOM 3507 C C . PHE B 1 80 ? -8.297 36.281 18.531 1 96.69 80 PHE B C 1
ATOM 3509 O O . PHE B 1 80 ? -7.625 36.562 17.547 1 96.69 80 PHE B O 1
ATOM 3516 N N . VAL B 1 81 ? -8.508 37.188 19.453 1 96.38 81 VAL B N 1
ATOM 3517 C CA . VAL B 1 81 ? -8.062 38.562 19.359 1 96.38 81 VAL B CA 1
ATOM 3518 C C . VAL B 1 81 ? -6.535 38.594 19.281 1 96.38 81 VAL B C 1
ATOM 3520 O O . VAL B 1 81 ? -5.973 39.5 18.625 1 96.38 81 VAL B O 1
ATOM 3523 N N . ASP B 1 82 ? -5.883 37.594 19.859 1 96.81 82 ASP B N 1
ATOM 3524 C CA . ASP B 1 82 ? -4.426 37.531 19.844 1 96.81 82 ASP B CA 1
ATOM 3525 C C . ASP B 1 82 ? -3.904 37.188 18.453 1 96.81 82 ASP B C 1
ATOM 3527 O O . ASP B 1 82 ? -2.711 37.344 18.172 1 96.81 82 ASP B O 1
ATOM 3531 N N . LEU B 1 83 ? -4.793 36.844 17.562 1 97.25 83 LEU B N 1
ATOM 3532 C CA . LEU B 1 83 ? -4.414 36.5 16.203 1 97.25 83 LEU B CA 1
ATOM 3533 C C . LEU B 1 83 ? -4.676 37.656 15.242 1 97.25 83 LEU B C 1
ATOM 3535 O O . LEU B 1 83 ? -4.598 37.5 14.023 1 97.25 83 LEU B O 1
ATOM 3539 N N . LYS B 1 84 ? -4.953 38.844 15.664 1 95.56 84 LYS B N 1
ATOM 3540 C CA . LYS B 1 84 ? -5.449 39.969 14.891 1 95.56 84 LYS B CA 1
ATOM 3541 C C . LYS B 1 84 ? -4.438 40.406 13.828 1 95.56 84 LYS B C 1
ATOM 3543 O O . LYS B 1 84 ? -4.805 40.969 12.797 1 95.56 84 LYS B O 1
ATOM 3548 N N . ASN B 1 85 ? -3.133 40.125 14.008 1 95.88 85 ASN B N 1
ATOM 3549 C CA . ASN B 1 85 ? -2.098 40.562 13.086 1 95.88 85 ASN B CA 1
ATOM 3550 C C . ASN B 1 85 ? -1.669 39.469 12.125 1 95.88 85 ASN B C 1
ATOM 3552 O O . ASN B 1 85 ? -0.691 39.625 11.391 1 95.88 85 ASN B O 1
ATOM 3556 N N . THR B 1 86 ? -2.385 38.406 12.094 1 97.75 86 THR B N 1
ATOM 3557 C CA . THR B 1 86 ? -1.991 37.219 11.32 1 97.75 86 THR B CA 1
ATOM 3558 C C . THR B 1 86 ? -1.955 37.562 9.828 1 97.75 86 THR B C 1
ATOM 3560 O O . THR B 1 86 ? -2.902 38.125 9.289 1 97.75 86 THR B O 1
ATOM 3563 N N . ASP B 1 87 ? -0.85 37.188 9.164 1 97.94 87 ASP B N 1
ATOM 3564 C CA . ASP B 1 87 ? -0.684 37.312 7.723 1 97.94 87 ASP B CA 1
ATOM 3565 C C . ASP B 1 87 ? -0.795 35.969 7.023 1 97.94 87 ASP B C 1
ATOM 3567 O O . ASP B 1 87 ? -1.157 35.906 5.848 1 97.94 87 ASP B O 1
ATOM 3571 N N . VAL B 1 88 ? -0.364 34.906 7.676 1 98.5 88 VAL B N 1
ATOM 3572 C CA . VAL B 1 88 ? -0.445 33.531 7.188 1 98.5 88 VAL B CA 1
ATOM 3573 C C . VAL B 1 88 ? -1.154 32.656 8.219 1 98.5 88 VAL B C 1
ATOM 3575 O O . VAL B 1 88 ? -0.682 32.5 9.344 1 98.5 88 VAL B O 1
ATOM 3578 N N . LEU B 1 89 ? -2.268 32.125 7.812 1 98.62 89 LEU B N 1
ATOM 3579 C CA . LEU B 1 89 ? -3.068 31.281 8.703 1 98.62 89 LEU B CA 1
ATOM 3580 C C . LEU B 1 89 ? -3.02 29.812 8.273 1 98.62 89 LEU B C 1
ATOM 3582 O O . LEU B 1 89 ? -3.406 29.484 7.148 1 98.62 89 LEU B O 1
ATOM 3586 N N . ILE B 1 90 ? -2.508 28.969 9.148 1 98.81 90 ILE B N 1
ATOM 3587 C CA . ILE B 1 90 ? -2.494 27.516 8.953 1 98.81 90 ILE B CA 1
ATOM 3588 C C . ILE B 1 90 ? -3.666 26.891 9.695 1 98.81 90 ILE B C 1
ATOM 3590 O O . ILE B 1 90 ? -3.758 26.984 10.922 1 98.81 90 ILE B O 1
ATOM 3594 N N . VAL B 1 91 ? -4.488 26.234 8.977 1 98.56 91 VAL B N 1
ATOM 3595 C CA . VAL B 1 91 ? -5.699 25.656 9.562 1 98.56 91 VAL B CA 1
ATOM 3596 C C . VAL B 1 91 ? -5.48 24.188 9.867 1 98.56 91 VAL B C 1
ATOM 3598 O O . VAL B 1 91 ? -5.379 23.359 8.953 1 98.56 91 VAL B O 1
ATOM 3601 N N . CYS B 1 92 ? -5.445 23.828 11.141 1 97.44 92 CYS B N 1
ATOM 3602 C CA . CYS B 1 92 ? -5.176 22.469 11.586 1 97.44 92 CYS B CA 1
ATOM 3603 C C . CYS B 1 92 ? -6.254 21.984 12.547 1 97.44 92 CYS B C 1
ATOM 3605 O O . CYS B 1 92 ? -5.977 21.188 13.445 1 97.44 92 CYS B O 1
ATOM 3607 N N . VAL B 1 93 ? -7.438 22.391 12.414 1 95 93 VAL B N 1
ATOM 3608 C CA . VAL B 1 93 ? -8.523 21.938 13.273 1 95 93 VAL B CA 1
ATOM 3609 C C . VAL B 1 93 ? -9.289 20.812 12.586 1 95 93 VAL B C 1
ATOM 3611 O O . VAL B 1 93 ? -9.289 20.719 11.359 1 95 93 VAL B O 1
ATOM 3614 N N . PRO B 1 94 ? -9.93 19.938 13.336 1 89.75 94 PRO B N 1
ATOM 3615 C CA . PRO B 1 94 ? -10.805 18.953 12.711 1 89.75 94 PRO B CA 1
ATOM 3616 C C . PRO B 1 94 ? -11.867 19.594 11.82 1 89.75 94 PRO B C 1
ATOM 3618 O O . PRO B 1 94 ? -12.266 20.734 12.055 1 89.75 94 PRO B O 1
ATOM 3621 N N . HIS B 1 95 ? -12.25 18.859 10.852 1 87.12 95 HIS B N 1
ATOM 3622 C CA . HIS B 1 95 ? -13.133 19.422 9.836 1 87.12 95 HIS B CA 1
ATOM 3623 C C . HIS B 1 95 ? -14.422 19.953 10.461 1 87.12 95 HIS B C 1
ATOM 3625 O O . HIS B 1 95 ? -15.039 20.875 9.922 1 87.12 95 HIS B O 1
ATOM 3631 N N . GLN B 1 96 ? -14.836 19.469 11.664 1 85.19 96 GLN B N 1
ATOM 3632 C CA . GLN B 1 96 ? -16.062 19.906 12.32 1 85.19 96 GLN B CA 1
ATOM 3633 C C . GLN B 1 96 ? -15.922 21.312 12.883 1 85.19 96 GLN B C 1
ATOM 3635 O O . GLN B 1 96 ? -16.922 21.984 13.164 1 85.19 96 GLN B O 1
ATOM 3640 N N . PHE B 1 97 ? -14.688 21.766 13 1 91.12 97 PHE B N 1
ATOM 3641 C CA . PHE B 1 97 ? -14.453 23.062 13.625 1 91.12 97 PHE B CA 1
ATOM 3642 C C . PHE B 1 97 ? -13.961 24.078 12.602 1 91.12 97 PHE B C 1
ATOM 3644 O O . PHE B 1 97 ? -13.492 25.156 12.961 1 91.12 97 PHE B O 1
ATOM 3651 N N . LEU B 1 98 ? -14.109 23.812 11.367 1 95.44 98 LEU B N 1
ATOM 3652 C CA . LEU B 1 98 ? -13.586 24.672 10.305 1 95.44 98 LEU B CA 1
ATOM 3653 C C . LEU B 1 98 ? -14.297 26.031 10.312 1 95.44 98 LEU B C 1
ATOM 3655 O O . LEU B 1 98 ? -13.734 27.031 9.867 1 95.44 98 LEU B O 1
ATOM 3659 N N . HIS B 1 99 ? -15.508 26.094 10.852 1 94.44 99 HIS B N 1
ATOM 3660 C CA . HIS B 1 99 ? -16.266 27.344 10.898 1 94.44 99 HIS B CA 1
ATOM 3661 C C . HIS B 1 99 ? -15.531 28.406 11.727 1 94.44 99 HIS B C 1
ATOM 3663 O O . HIS B 1 99 ? -15.727 29.594 11.523 1 94.44 99 HIS B O 1
ATOM 3669 N N . THR B 1 100 ? -14.656 27.969 12.594 1 95 100 THR B N 1
ATOM 3670 C CA . THR B 1 100 ? -13.93 28.875 13.461 1 95 100 THR B CA 1
ATOM 3671 C C . THR B 1 100 ? -13.008 29.781 12.648 1 95 100 THR B C 1
ATOM 3673 O O . THR B 1 100 ? -12.609 30.859 13.117 1 95 100 THR B O 1
ATOM 3676 N N . VAL B 1 101 ? -12.68 29.391 11.469 1 95.94 101 VAL B N 1
ATOM 3677 C CA . VAL B 1 101 ? -11.828 30.188 10.586 1 95.94 101 VAL B CA 1
ATOM 3678 C C . VAL B 1 101 ? -12.5 31.531 10.312 1 95.94 101 VAL B C 1
ATOM 3680 O O . VAL B 1 101 ? -11.82 32.562 10.195 1 95.94 101 VAL B O 1
ATOM 3683 N N . ARG B 1 102 ? -13.844 31.531 10.18 1 95.69 102 ARG B N 1
ATOM 3684 C CA . ARG B 1 102 ? -14.578 32.781 9.961 1 95.69 102 ARG B CA 1
ATOM 3685 C C . ARG B 1 102 ? -14.375 33.75 11.125 1 95.69 102 ARG B C 1
ATOM 3687 O O . ARG B 1 102 ? -14.219 34.938 10.914 1 95.69 102 ARG B O 1
ATOM 3694 N N . GLU B 1 103 ? -14.375 33.219 12.32 1 94.62 103 GLU B N 1
ATOM 3695 C CA . GLU B 1 103 ? -14.164 34.031 13.508 1 94.62 103 GLU B CA 1
ATOM 3696 C C . GLU B 1 103 ? -12.773 34.656 13.508 1 94.62 103 GLU B C 1
ATOM 3698 O O . GLU B 1 103 ? -12.617 35.844 13.797 1 94.62 103 GLU B O 1
ATOM 3703 N N . VAL B 1 104 ? -11.812 33.875 13.18 1 93.75 104 VAL B N 1
ATOM 3704 C CA . VAL B 1 104 ? -10.445 34.375 13.094 1 93.75 104 VAL B CA 1
ATOM 3705 C C . VAL B 1 104 ? -10.359 35.469 12.016 1 93.75 104 VAL B C 1
ATOM 3707 O O . VAL B 1 104 ? -9.727 36.5 12.219 1 93.75 104 VAL B O 1
ATOM 3710 N N . TYR B 1 105 ? -10.992 35.25 10.891 1 93.88 105 TYR B N 1
ATOM 3711 C CA . TYR B 1 105 ? -10.969 36.188 9.766 1 93.88 105 TYR B CA 1
ATOM 3712 C C . TYR B 1 105 ? -11.57 37.5 10.172 1 93.88 105 TYR B C 1
ATOM 3714 O O . TYR B 1 105 ? -11.094 38.562 9.75 1 93.88 105 TYR B O 1
ATOM 3722 N N . GLU B 1 106 ? -12.609 37.438 10.945 1 92.88 106 GLU B N 1
ATOM 3723 C CA . GLU B 1 106 ? -13.234 38.656 11.43 1 92.88 106 GLU B CA 1
ATOM 3724 C C . GLU B 1 106 ? -12.289 39.438 12.352 1 92.88 106 GLU B C 1
ATOM 3726 O O . GLU B 1 106 ? -12.188 40.656 12.258 1 92.88 106 GLU B O 1
ATOM 3731 N N . VAL B 1 107 ? -11.586 38.75 13.156 1 90.94 107 VAL B N 1
ATOM 3732 C CA . VAL B 1 107 ? -10.703 39.344 14.148 1 90.94 107 VAL B CA 1
ATOM 3733 C C . VAL B 1 107 ? -9.523 40 13.445 1 90.94 107 VAL B C 1
ATOM 3735 O O . VAL B 1 107 ? -9.016 41.031 13.898 1 90.94 107 VAL B O 1
ATOM 3738 N N . ILE B 1 108 ? -9.125 39.469 12.305 1 88.19 108 ILE B N 1
ATOM 3739 C CA . ILE B 1 108 ? -7.996 40.031 11.586 1 88.19 108 ILE B CA 1
ATOM 3740 C C . ILE B 1 108 ? -8.484 41.125 10.633 1 88.19 108 ILE B C 1
ATOM 3742 O O . ILE B 1 108 ? -7.758 41.531 9.719 1 88.19 108 ILE B O 1
ATOM 3746 N N . LEU B 1 109 ? -9.672 41.531 10.758 1 83.12 109 LEU B N 1
ATOM 3747 C CA . LEU B 1 109 ? -10.312 42.625 10.031 1 83.12 109 LEU B CA 1
ATOM 3748 C C . LEU B 1 109 ? -10.352 42.344 8.539 1 83.12 109 LEU B C 1
ATOM 3750 O O . LEU B 1 109 ? -10.086 43.219 7.719 1 83.12 109 LEU B O 1
ATOM 3754 N N . LYS B 1 110 ? -10.555 41.156 8.258 1 85.31 110 LYS B N 1
ATOM 3755 C CA . LYS B 1 110 ? -10.75 40.688 6.883 1 85.31 110 LYS B CA 1
ATOM 3756 C C . LYS B 1 110 ? -9.602 41.156 5.984 1 85.31 110 LYS B C 1
ATOM 3758 O O . LYS B 1 110 ? -9.836 41.656 4.891 1 85.31 110 LYS B O 1
ATOM 3763 N N . LYS B 1 111 ? -8.453 41.031 6.48 1 87.19 111 LYS B N 1
ATOM 3764 C CA . LYS B 1 111 ? -7.238 41.406 5.75 1 87.19 111 LYS B CA 1
ATOM 3765 C C . LYS B 1 111 ? -7.238 40.781 4.352 1 87.19 111 LYS B C 1
ATOM 3767 O O . LYS B 1 111 ? -7.336 39.562 4.199 1 87.19 111 LYS B O 1
ATOM 3772 N N . GLU B 1 112 ? -7.051 41.562 3.369 1 86.25 112 GLU B N 1
ATOM 3773 C CA . GLU B 1 112 ? -7.117 41.125 1.97 1 86.25 112 GLU B CA 1
ATOM 3774 C C . GLU B 1 112 ? -5.914 40.281 1.594 1 86.25 112 GLU B C 1
ATOM 3776 O O . GLU B 1 112 ? -6.035 39.344 0.796 1 86.25 112 GLU B O 1
ATOM 3781 N N . GLU B 1 113 ? -4.832 40.531 2.203 1 92.81 113 GLU B N 1
ATOM 3782 C CA . GLU B 1 113 ? -3.6 39.844 1.802 1 92.81 113 GLU B CA 1
ATOM 3783 C C . GLU B 1 113 ? -3.375 38.594 2.611 1 92.81 113 GLU B C 1
ATOM 3785 O O . GLU B 1 113 ? -2.318 37.969 2.51 1 92.81 113 GLU B O 1
ATOM 3790 N N . LEU B 1 114 ? -4.367 38.156 3.346 1 96.25 114 LEU B N 1
ATOM 3791 C CA . LEU B 1 114 ? -4.227 36.969 4.176 1 96.25 114 LEU B CA 1
ATOM 3792 C C . LEU B 1 114 ? -3.939 35.75 3.318 1 96.25 114 LEU B C 1
ATOM 3794 O O . LEU B 1 114 ? -4.602 35.531 2.303 1 96.25 114 LEU B O 1
ATOM 3798 N N . ILE B 1 115 ? -2.869 35.031 3.656 1 98.06 115 ILE B N 1
ATOM 3799 C CA . ILE B 1 115 ? -2.582 33.719 3.074 1 98.06 115 ILE B CA 1
ATOM 3800 C C . ILE B 1 115 ? -3.135 32.625 3.977 1 98.06 115 ILE B C 1
ATOM 3802 O O . ILE B 1 115 ? -2.873 32.594 5.184 1 98.06 115 ILE B O 1
ATOM 3806 N N . VAL B 1 116 ? -3.969 31.766 3.422 1 98.38 116 VAL B N 1
ATOM 3807 C CA . VAL B 1 116 ? -4.578 30.703 4.211 1 98.38 116 VAL B CA 1
ATOM 3808 C C . VAL B 1 116 ? -4.258 29.344 3.59 1 98.38 116 VAL B C 1
ATOM 3810 O O . VAL B 1 116 ? -4.316 29.188 2.369 1 98.38 116 VAL B O 1
ATOM 3813 N N . ILE B 1 117 ? -3.84 28.375 4.414 1 98.81 117 ILE B N 1
ATOM 3814 C CA . ILE B 1 117 ? -3.586 27 3.961 1 98.81 117 ILE B CA 1
ATOM 3815 C C . ILE B 1 117 ? -4.246 26.016 4.914 1 98.81 117 ILE B C 1
ATOM 3817 O O . ILE B 1 117 ? -4.113 26.125 6.133 1 98.81 117 ILE B O 1
ATOM 3821 N N . ASN B 1 118 ? -4.977 25.078 4.355 1 98.62 118 ASN B N 1
ATOM 3822 C CA . ASN B 1 118 ? -5.672 24.047 5.121 1 98.62 118 ASN B CA 1
ATOM 3823 C C . ASN B 1 118 ? -4.832 22.781 5.242 1 98.62 118 ASN B C 1
ATOM 3825 O O . ASN B 1 118 ? -4.262 22.312 4.258 1 98.62 118 ASN B O 1
ATOM 3829 N N . LEU B 1 119 ? -4.766 22.234 6.453 1 98.38 119 LEU B N 1
ATOM 3830 C CA . LEU B 1 119 ? -4.094 20.953 6.664 1 98.38 119 LEU B CA 1
ATOM 3831 C C . LEU B 1 119 ? -5.059 19.922 7.219 1 98.38 119 LEU B C 1
ATOM 3833 O O . LEU B 1 119 ? -4.684 18.766 7.422 1 98.38 119 LEU B O 1
ATOM 3837 N N . ALA B 1 120 ? -6.328 20.359 7.406 1 95.44 120 ALA B N 1
ATOM 3838 C CA . ALA B 1 120 ? -7.352 19.422 7.887 1 95.44 120 ALA B CA 1
ATOM 3839 C C . ALA B 1 120 ? -7.746 18.438 6.805 1 95.44 120 ALA B C 1
ATOM 3841 O O . ALA B 1 120 ? -7.77 18.766 5.617 1 95.44 120 ALA B O 1
ATOM 3842 N N . LYS B 1 121 ? -8.039 17.297 7.219 1 93.88 121 LYS B N 1
ATOM 3843 C CA . LYS B 1 121 ? -8.539 16.266 6.32 1 93.88 121 LYS B CA 1
ATOM 3844 C C . LYS B 1 121 ? -10.008 15.945 6.602 1 93.88 121 LYS B C 1
ATOM 3846 O O . LYS B 1 121 ? -10.477 16.109 7.73 1 93.88 121 LYS B O 1
ATOM 3851 N N . GLY B 1 122 ? -10.703 15.539 5.523 1 93.5 122 GLY B N 1
ATOM 3852 C CA . GLY B 1 122 ? -12.117 15.227 5.664 1 93.5 122 GLY B CA 1
ATOM 3853 C C . GLY B 1 122 ? -12.969 15.797 4.547 1 93.5 122 GLY B C 1
ATOM 3854 O O . GLY B 1 122 ? -12.461 16.109 3.471 1 93.5 122 GLY B O 1
ATOM 3855 N N . LEU B 1 123 ? -14.266 15.797 4.809 1 94.88 123 LEU B N 1
ATOM 3856 C CA . LEU B 1 123 ? -15.266 16.391 3.928 1 94.88 123 LEU B CA 1
ATOM 3857 C C . LEU B 1 123 ? -16.312 17.156 4.734 1 94.88 123 LEU B C 1
ATOM 3859 O O . LEU B 1 123 ? -16.516 16.875 5.918 1 94.88 123 LEU B O 1
ATOM 3863 N N . VAL B 1 124 ? -16.812 18.109 4.105 1 93.81 124 VAL B N 1
ATOM 3864 C CA . VAL B 1 124 ? -17.922 18.875 4.676 1 93.81 124 VAL B CA 1
ATOM 3865 C C . VAL B 1 124 ? -19.141 18.781 3.762 1 93.81 124 VAL B C 1
ATOM 3867 O O . VAL B 1 124 ? -19.031 19 2.553 1 93.81 124 VAL B O 1
ATOM 3870 N N . PHE B 1 125 ? -20.266 18.297 4.336 1 92 125 PHE B N 1
ATOM 3871 C CA . PHE B 1 125 ? -21.5 18.219 3.557 1 92 125 PHE B CA 1
ATOM 3872 C C . PHE B 1 125 ? -22.594 19.062 4.188 1 92 125 PHE B C 1
ATOM 3874 O O . PHE B 1 125 ? -23.266 18.625 5.133 1 92 125 PHE B O 1
ATOM 3881 N N . GLU B 1 126 ? -22.844 20.203 3.771 1 89.06 126 GLU B N 1
ATOM 3882 C CA . GLU B 1 126 ? -23.938 21.094 4.129 1 89.06 126 GLU B CA 1
ATOM 3883 C C . GLU B 1 126 ? -24.875 21.328 2.941 1 89.06 126 GLU B C 1
ATOM 3885 O O . GLU B 1 126 ? -25.547 20.406 2.479 1 89.06 126 GLU B O 1
ATOM 3890 N N . GLU B 1 127 ? -24.734 22.359 2.174 1 84.69 127 GLU B N 1
ATOM 3891 C CA . GLU B 1 127 ? -25.5 22.578 0.949 1 84.69 127 GLU B CA 1
ATOM 3892 C C . GLU B 1 127 ? -24.906 21.812 -0.221 1 84.69 127 GLU B C 1
ATOM 3894 O O . GLU B 1 127 ? -25.625 21.344 -1.096 1 84.69 127 GLU B O 1
ATOM 3899 N N . LYS B 1 128 ? -23.688 21.719 -0.129 1 92 128 LYS B N 1
ATOM 3900 C CA . LYS B 1 128 ? -22.938 20.953 -1.125 1 92 128 LYS B CA 1
ATOM 3901 C C . LYS B 1 128 ? -21.766 20.203 -0.483 1 92 128 LYS B C 1
ATOM 3903 O O . LYS B 1 128 ? -21.391 20.5 0.648 1 92 128 LYS B O 1
ATOM 3908 N N . LEU B 1 129 ? -21.359 19.203 -1.136 1 94.62 129 LEU B N 1
ATOM 3909 C CA . LEU B 1 129 ? -20.156 18.516 -0.691 1 94.62 129 LEU B CA 1
ATOM 3910 C C . LEU B 1 129 ? -18.906 19.359 -0.975 1 94.62 129 LEU B C 1
ATOM 3912 O O . LEU B 1 129 ? -18.75 19.875 -2.082 1 94.62 129 LEU B O 1
ATOM 3916 N N . SER B 1 130 ? -18.125 19.609 0.07 1 95.56 130 SER B N 1
ATOM 3917 C CA . SER B 1 130 ? -16.906 20.406 -0.08 1 95.56 130 SER B CA 1
ATOM 3918 C C . SER B 1 130 ? -15.734 19.766 0.656 1 95.56 130 SER B C 1
ATOM 3920 O O . SER B 1 130 ? -15.922 19.094 1.667 1 95.56 130 SER B O 1
ATOM 3922 N N . THR B 1 131 ? -14.586 20 0.084 1 96.31 131 THR B N 1
ATOM 3923 C CA . THR B 1 131 ? -13.375 19.719 0.848 1 96.31 131 THR B CA 1
ATOM 3924 C C . THR B 1 131 ? -13.141 20.797 1.905 1 96.31 131 THR B C 1
ATOM 3926 O O . THR B 1 131 ? -13.75 21.859 1.856 1 96.31 131 THR B O 1
ATOM 3929 N N . PRO B 1 132 ? -12.242 20.516 2.836 1 96.81 132 PRO B N 1
ATOM 3930 C CA . PRO B 1 132 ? -11.969 21.516 3.861 1 96.81 132 PRO B CA 1
ATOM 3931 C C . PRO B 1 132 ? -11.43 22.828 3.275 1 96.81 132 PRO B C 1
ATOM 3933 O O . PRO B 1 132 ? -11.844 23.906 3.693 1 96.81 132 PRO B O 1
ATOM 3936 N N . SER B 1 133 ? -10.539 22.766 2.287 1 98 133 SER B N 1
ATOM 3937 C CA . SER B 1 133 ? -10 23.984 1.679 1 98 133 SER B CA 1
ATOM 3938 C C . SER B 1 133 ? -11.086 24.75 0.935 1 98 133 SER B C 1
ATOM 3940 O O . SER B 1 133 ? -11.117 25.984 0.988 1 98 133 SER B O 1
ATOM 3942 N N . GLU B 1 134 ? -11.938 24.016 0.221 1 97.19 134 GLU B N 1
ATOM 3943 C CA . GLU B 1 134 ? -13.062 24.656 -0.449 1 97.19 134 GLU B CA 1
ATOM 3944 C C . GLU B 1 134 ? -13.992 25.328 0.557 1 97.19 134 GLU B C 1
ATOM 3946 O O . GLU B 1 134 ? -14.477 26.438 0.322 1 97.19 134 GLU B O 1
ATOM 3951 N N . PHE B 1 135 ? -14.273 24.609 1.58 1 97.31 135 PHE B N 1
ATOM 3952 C CA . PHE B 1 135 ? -15.164 25.125 2.615 1 97.31 135 PHE B CA 1
ATOM 3953 C C . PHE B 1 135 ? -14.602 26.406 3.225 1 97.31 135 PHE B C 1
ATOM 3955 O O . PHE B 1 135 ? -15.312 27.406 3.354 1 97.31 135 PHE B O 1
ATOM 3962 N N . VAL B 1 136 ? -13.336 26.391 3.59 1 97.75 136 VAL B N 1
ATOM 3963 C CA . VAL B 1 136 ? -12.672 27.547 4.168 1 97.75 136 VAL B CA 1
ATOM 3964 C C . VAL B 1 136 ? -12.695 28.719 3.174 1 97.75 136 VAL B C 1
ATOM 3966 O O . VAL B 1 136 ? -12.969 29.859 3.549 1 97.75 136 VAL B O 1
ATOM 3969 N N . SER B 1 137 ? -12.367 28.406 1.933 1 97.5 137 SER B N 1
ATOM 3970 C CA . SER B 1 137 ? -12.406 29.422 0.883 1 97.5 137 SER B CA 1
ATOM 3971 C C . SER B 1 137 ? -13.773 30.094 0.815 1 97.5 137 SER B C 1
ATOM 3973 O O . SER B 1 137 ? -13.859 31.328 0.715 1 97.5 137 SER B O 1
ATOM 3975 N N . HIS B 1 138 ? -14.789 29.328 0.879 1 95.81 138 HIS B N 1
ATOM 3976 C CA . HIS B 1 138 ? -16.156 29.844 0.821 1 95.81 138 HIS B CA 1
ATOM 3977 C C . HIS B 1 138 ? -16.484 30.672 2.062 1 95.81 138 HIS B C 1
ATOM 3979 O O . HIS B 1 138 ? -17.125 31.719 1.965 1 95.81 138 HIS B O 1
ATOM 3985 N N . LEU B 1 139 ? -16.062 30.141 3.162 1 95.31 139 LEU B N 1
ATOM 3986 C CA . LEU B 1 139 ? -16.359 30.766 4.445 1 95.31 139 LEU B CA 1
ATOM 3987 C C . LEU B 1 139 ? -15.828 32.188 4.496 1 95.31 139 LEU B C 1
ATOM 3989 O O . LEU B 1 139 ? -16.453 33.094 5.094 1 95.31 139 LEU B O 1
ATOM 3993 N N . ILE B 1 140 ? -14.656 32.469 3.918 1 96.38 140 ILE B N 1
ATOM 3994 C CA . ILE B 1 140 ? -14.023 33.75 4.102 1 96.38 140 ILE B CA 1
ATOM 3995 C C . ILE B 1 140 ? -13.898 34.469 2.756 1 96.38 140 ILE B C 1
ATOM 3997 O O . ILE B 1 140 ? -13.289 35.531 2.666 1 96.38 140 ILE B O 1
ATOM 4001 N N . ASN B 1 141 ? -14.383 33.875 1.693 1 95.75 141 ASN B N 1
ATOM 4002 C CA . ASN B 1 141 ? -14.375 34.438 0.339 1 95.75 141 ASN B CA 1
ATOM 4003 C C . ASN B 1 141 ? -12.961 34.75 -0.123 1 95.75 141 ASN B C 1
ATOM 4005 O O . ASN B 1 141 ? -12.695 35.875 -0.583 1 95.75 141 ASN B O 1
ATOM 4009 N N . LYS B 1 142 ? -12.016 33.781 0.143 1 96.19 142 LYS B N 1
ATOM 4010 C CA . LYS B 1 142 ? -10.617 33.844 -0.288 1 96.19 142 LYS B CA 1
ATOM 4011 C C . LYS B 1 142 ? -10.125 32.469 -0.722 1 96.19 142 LYS B C 1
ATOM 4013 O O . LYS B 1 142 ? -10.672 31.438 -0.3 1 96.19 142 LYS B O 1
ATOM 4018 N N . LYS B 1 143 ? -9.078 32.531 -1.579 1 97.19 143 LYS B N 1
ATOM 4019 C CA . LYS B 1 143 ? -8.453 31.281 -1.952 1 97.19 143 LYS B CA 1
ATOM 4020 C C . LYS B 1 143 ? -7.781 30.625 -0.75 1 97.19 143 LYS B C 1
ATOM 4022 O O . LYS B 1 143 ? -7.195 31.297 0.09 1 97.19 143 LYS B O 1
ATOM 4027 N N . CYS B 1 144 ? -7.969 29.375 -0.643 1 98.44 144 CYS B N 1
ATOM 4028 C CA . CYS B 1 144 ? -7.352 28.594 0.425 1 98.44 144 CYS B CA 1
ATOM 4029 C C . CYS B 1 144 ? -6.5 27.469 -0.145 1 98.44 144 CYS B C 1
ATOM 4031 O O . CYS B 1 144 ? -7.02 26.578 -0.819 1 98.44 144 CYS B O 1
ATOM 4033 N N . SER B 1 145 ? -5.199 27.484 0.074 1 98.81 145 SER B N 1
ATOM 4034 C CA . SER B 1 145 ? -4.293 26.422 -0.326 1 98.81 145 SER B CA 1
ATOM 4035 C C . SER B 1 145 ? -4.445 25.203 0.576 1 98.81 145 SER B C 1
ATOM 4037 O O . SER B 1 145 ? -5.207 25.234 1.544 1 98.81 145 SER B O 1
ATOM 4039 N N . THR B 1 146 ? -3.783 24.078 0.176 1 98.81 146 THR B N 1
ATOM 4040 C CA . THR B 1 146 ? -3.914 22.859 0.964 1 98.81 146 THR B CA 1
ATOM 4041 C C . THR B 1 146 ? -2.578 22.125 1.054 1 98.81 146 THR B C 1
ATOM 4043 O O . THR B 1 146 ? -1.755 22.219 0.14 1 98.81 146 THR B O 1
ATOM 4046 N N . LEU B 1 147 ? -2.297 21.547 2.186 1 98.81 147 LEU B N 1
ATOM 4047 C CA . LEU B 1 147 ? -1.175 20.641 2.408 1 98.81 147 LEU B CA 1
ATOM 4048 C C . LEU B 1 147 ? -1.665 19.25 2.842 1 98.81 147 LEU B C 1
ATOM 4050 O O . LEU B 1 147 ? -2.348 19.125 3.859 1 98.81 147 LEU B O 1
ATOM 4054 N N . GLN B 1 148 ? -1.403 18.266 1.999 1 98.38 148 GLN B N 1
ATOM 4055 C CA . GLN B 1 148 ? -1.782 16.875 2.275 1 98.38 148 GLN B CA 1
ATOM 4056 C C . GLN B 1 148 ? -0.625 15.922 1.999 1 98.38 148 GLN B C 1
ATOM 4058 O O . GLN B 1 148 ? 0.258 16.219 1.194 1 98.38 148 GLN B O 1
ATOM 4063 N N . GLY B 1 149 ? -0.619 14.797 2.641 1 98.06 149 GLY B N 1
ATOM 4064 C CA . GLY B 1 149 ? 0.406 13.797 2.391 1 98.06 149 GLY B CA 1
ATOM 4065 C C . GLY B 1 149 ? 0.562 12.805 3.531 1 98.06 149 GLY B C 1
ATOM 4066 O O . GLY B 1 149 ? -0.187 12.852 4.508 1 98.06 149 GLY B O 1
ATOM 4067 N N . ALA B 1 150 ? 1.42 11.844 3.354 1 97.81 150 ALA B N 1
ATOM 4068 C CA . ALA B 1 150 ? 1.776 10.875 4.383 1 97.81 150 ALA B CA 1
ATOM 4069 C C . ALA B 1 150 ? 2.611 11.523 5.484 1 97.81 150 ALA B C 1
ATOM 4071 O O . ALA B 1 150 ? 3.844 11.461 5.457 1 97.81 150 ALA B O 1
ATOM 4072 N N . ASN B 1 151 ? 1.95 12.117 6.461 1 97.44 151 ASN B N 1
ATOM 4073 C CA . ASN B 1 151 ? 2.623 12.938 7.465 1 97.44 151 ASN B CA 1
ATOM 4074 C C . ASN B 1 151 ? 2.197 12.547 8.875 1 97.44 151 ASN B C 1
ATOM 4076 O O . ASN B 1 151 ? 1.42 13.266 9.516 1 97.44 151 ASN B O 1
ATOM 4080 N N . ILE B 1 152 ? 2.764 11.461 9.344 1 96.88 152 ILE B N 1
ATOM 4081 C CA . ILE B 1 152 ? 2.545 11.102 10.742 1 96.88 152 ILE B CA 1
ATOM 4082 C C . ILE B 1 152 ? 3.15 12.172 11.648 1 96.88 152 ILE B C 1
ATOM 4084 O O . ILE B 1 152 ? 4.363 12.398 11.625 1 96.88 152 ILE B O 1
ATOM 4088 N N . ALA B 1 153 ? 2.309 12.766 12.461 1 96.56 153 ALA B N 1
ATOM 4089 C CA . ALA B 1 153 ? 2.668 13.953 13.227 1 96.56 153 ALA B CA 1
ATOM 4090 C C . ALA B 1 153 ? 3.871 13.688 14.125 1 96.56 153 ALA B C 1
ATOM 4092 O O . ALA B 1 153 ? 4.852 14.438 14.102 1 96.56 153 ALA B O 1
ATOM 4093 N N . HIS B 1 154 ? 3.822 12.594 14.867 1 95.38 154 HIS B N 1
ATOM 4094 C CA . HIS B 1 154 ? 4.891 12.273 15.805 1 95.38 154 HIS B CA 1
ATOM 4095 C C . HIS B 1 154 ? 6.219 12.078 15.078 1 95.38 154 HIS B C 1
ATOM 4097 O O . HIS B 1 154 ? 7.27 12.484 15.586 1 95.38 154 HIS B O 1
ATOM 4103 N N . GLU B 1 155 ? 6.172 11.516 13.922 1 96.62 155 GLU B N 1
ATOM 4104 C CA . GLU B 1 155 ? 7.395 11.305 13.156 1 96.62 155 GLU B CA 1
ATOM 4105 C C . GLU B 1 155 ? 7.961 12.625 12.641 1 96.62 155 GLU B C 1
ATOM 4107 O O . GLU B 1 155 ? 9.172 12.852 12.703 1 96.62 155 GLU B O 1
ATOM 4112 N N . ILE B 1 156 ? 7.066 13.484 12.172 1 97.38 156 ILE B N 1
ATOM 4113 C CA . ILE B 1 156 ? 7.512 14.789 11.703 1 97.38 156 ILE B CA 1
ATOM 4114 C C . ILE B 1 156 ? 8.109 15.586 12.859 1 97.38 156 ILE B C 1
ATOM 4116 O O . ILE B 1 156 ? 9.148 16.234 12.711 1 97.38 156 ILE B O 1
ATOM 4120 N N . ALA B 1 157 ? 7.488 15.477 14.023 1 96.81 157 ALA B N 1
ATOM 4121 C CA . ALA B 1 157 ? 7.953 16.188 15.219 1 96.81 157 ALA B CA 1
ATOM 4122 C C . ALA B 1 157 ? 9.344 15.711 15.633 1 96.81 157 ALA B C 1
ATOM 4124 O O . ALA B 1 157 ? 10.109 16.469 16.234 1 96.81 157 ALA B O 1
ATOM 4125 N N . ASN B 1 158 ? 9.641 14.508 15.273 1 95.44 158 ASN B N 1
ATOM 4126 C CA . ASN B 1 158 ? 10.938 13.93 15.609 1 95.44 158 ASN B CA 1
ATOM 4127 C C . ASN B 1 158 ? 11.891 13.953 14.422 1 95.44 158 ASN B C 1
ATOM 4129 O O . ASN B 1 158 ? 12.852 13.18 14.375 1 95.44 158 ASN B O 1
ATOM 4133 N N . LYS B 1 159 ? 11.578 14.703 13.43 1 95.69 159 LYS B N 1
ATOM 4134 C CA . LYS B 1 159 ? 12.43 15.031 12.289 1 95.69 159 LYS B CA 1
ATOM 4135 C C . LYS B 1 159 ? 12.68 13.797 11.422 1 95.69 159 LYS B C 1
ATOM 4137 O O . LYS B 1 159 ? 13.758 13.648 10.844 1 95.69 159 LYS B O 1
ATOM 4142 N N . VAL B 1 160 ? 11.75 12.875 11.453 1 96.69 160 VAL B N 1
ATOM 4143 C CA . VAL B 1 160 ? 11.758 11.75 10.523 1 96.69 160 VAL B CA 1
ATOM 4144 C C . VAL B 1 160 ? 11.484 12.25 9.109 1 96.69 160 VAL B C 1
ATOM 4146 O O . VAL B 1 160 ? 10.578 13.055 8.891 1 96.69 160 VAL B O 1
ATOM 4149 N N . VAL B 1 161 ? 12.219 11.781 8.141 1 97.5 161 VAL B N 1
ATOM 4150 C CA . VAL B 1 161 ? 12.094 12.219 6.754 1 97.5 161 VAL B CA 1
ATOM 4151 C C . VAL B 1 161 ? 10.695 11.891 6.23 1 97.5 161 VAL B C 1
ATOM 4153 O O . VAL B 1 161 ? 10.234 10.758 6.355 1 97.5 161 VAL B O 1
ATOM 4156 N N . ALA B 1 162 ? 10.078 12.906 5.676 1 98.12 162 ALA B N 1
ATOM 4157 C CA . ALA B 1 162 ? 8.727 12.773 5.121 1 98.12 162 ALA B CA 1
ATOM 4158 C C . ALA B 1 162 ? 8.562 13.648 3.883 1 98.12 162 ALA B C 1
ATOM 4160 O O . ALA B 1 162 ? 9.297 14.617 3.691 1 98.12 162 ALA B O 1
ATOM 4161 N N . GLU B 1 163 ? 7.672 13.211 3.053 1 98 163 GLU B N 1
ATOM 4162 C CA . GLU B 1 163 ? 7.246 14.008 1.9 1 98 163 GLU B CA 1
ATOM 4163 C C . GLU B 1 163 ? 5.82 14.516 2.078 1 98 163 GLU B C 1
ATOM 4165 O O . GLU B 1 163 ? 4.973 13.828 2.65 1 98 163 GLU B O 1
ATOM 4170 N N . THR B 1 164 ? 5.605 15.703 1.64 1 98.62 164 THR B N 1
ATOM 4171 C CA . THR B 1 164 ? 4.262 16.266 1.627 1 98.62 164 THR B CA 1
ATOM 4172 C C . THR B 1 164 ? 3.994 17 0.313 1 98.62 164 THR B C 1
ATOM 4174 O O . THR B 1 164 ? 4.852 17.031 -0.573 1 98.62 164 THR B O 1
ATOM 4177 N N . LEU B 1 165 ? 2.715 17.406 0.108 1 98.81 165 LEU B N 1
ATOM 4178 C CA . LEU B 1 165 ? 2.314 18.094 -1.111 1 98.81 165 LEU B CA 1
ATOM 4179 C C . LEU B 1 165 ? 1.481 19.328 -0.787 1 98.81 165 LEU B C 1
ATOM 4181 O O . LEU B 1 165 ? 0.553 19.266 0.022 1 98.81 165 LEU B O 1
ATOM 4185 N N . ILE B 1 166 ? 1.887 20.5 -1.363 1 98.88 166 ILE B N 1
ATOM 4186 C CA . ILE B 1 166 ? 1.133 21.734 -1.198 1 98.88 166 ILE B CA 1
ATOM 4187 C C . ILE B 1 166 ? 0.498 22.141 -2.527 1 98.88 166 ILE B C 1
ATOM 4189 O O . ILE B 1 166 ? 1.188 22.25 -3.545 1 98.88 166 ILE B O 1
ATOM 4193 N N . GLY B 1 167 ? -0.836 22.203 -2.547 1 98.81 167 GLY B N 1
ATOM 4194 C CA . GLY B 1 167 ? -1.548 22.875 -3.627 1 98.81 167 GLY B CA 1
ATOM 4195 C C . GLY B 1 167 ? -1.655 24.375 -3.436 1 98.81 167 GLY B C 1
ATOM 4196 O O . GLY B 1 167 ? -2.387 24.844 -2.559 1 98.81 167 GLY B O 1
ATOM 4197 N N . TYR B 1 168 ? -0.938 25.156 -4.258 1 98.75 168 TYR B N 1
ATOM 4198 C CA . TYR B 1 168 ? -0.878 26.609 -4.082 1 98.75 168 TYR B CA 1
ATOM 4199 C C . TYR B 1 168 ? -1.65 27.328 -5.188 1 98.75 168 TYR B C 1
ATOM 4201 O O . TYR B 1 168 ? -1.907 26.75 -6.246 1 98.75 168 TYR B O 1
ATOM 4209 N N . HIS B 1 169 ? -2.021 28.594 -4.957 1 98.38 169 HIS B N 1
ATOM 4210 C CA . HIS B 1 169 ? -2.834 29.312 -5.926 1 98.38 169 HIS B CA 1
ATOM 4211 C C . HIS B 1 169 ? -1.983 30.281 -6.758 1 98.38 169 HIS B C 1
ATOM 4213 O O . HIS B 1 169 ? -2.305 30.562 -7.914 1 98.38 169 HIS B O 1
ATOM 4219 N N . ASP B 1 170 ? -0.943 30.906 -6.176 1 97.44 170 ASP B N 1
ATOM 4220 C CA . ASP B 1 170 ? -0.084 31.797 -6.945 1 97.44 170 ASP B CA 1
ATOM 4221 C C . ASP B 1 170 ? 1.366 31.703 -6.477 1 97.44 170 ASP B C 1
ATOM 4223 O O . ASP B 1 170 ? 1.651 31.109 -5.441 1 97.44 170 ASP B O 1
ATOM 4227 N N . GLU B 1 171 ? 2.242 32.281 -7.211 1 98.25 171 GLU B N 1
ATOM 4228 C CA . GLU B 1 171 ? 3.678 32.125 -7 1 98.25 171 GLU B CA 1
ATOM 4229 C C . GLU B 1 171 ? 4.121 32.781 -5.699 1 98.25 171 GLU B C 1
ATOM 4231 O O . GLU B 1 171 ? 5.082 32.344 -5.066 1 98.25 171 GLU B O 1
ATOM 4236 N N . PHE B 1 172 ? 3.4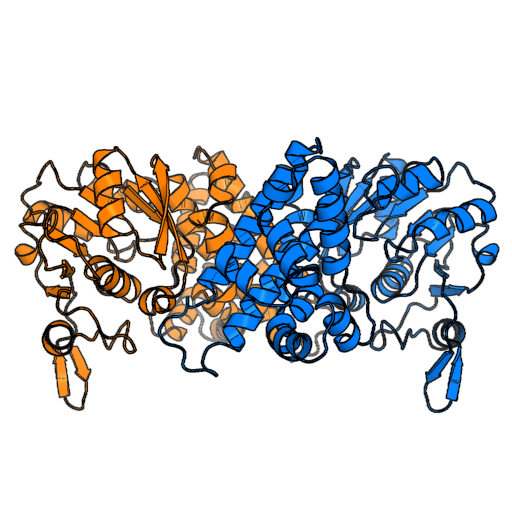45 33.781 -5.363 1 97.88 172 PHE B N 1
ATOM 4237 C CA . PHE B 1 172 ? 3.779 34.469 -4.109 1 97.88 172 PHE B CA 1
ATOM 4238 C C . PHE B 1 172 ? 3.529 33.531 -2.924 1 97.88 172 PHE B C 1
ATOM 4240 O O . PHE B 1 172 ? 4.398 33.375 -2.064 1 97.88 172 PHE B O 1
ATOM 4247 N N . GLU B 1 173 ? 2.381 32.875 -2.871 1 97.62 173 GLU B N 1
ATOM 4248 C CA . GLU B 1 173 ? 2.07 31.906 -1.837 1 97.62 173 GLU B CA 1
ATOM 4249 C C . GLU B 1 173 ? 3.096 30.781 -1.824 1 97.62 173 GLU B C 1
ATOM 4251 O O . GLU B 1 173 ? 3.508 30.312 -0.757 1 97.62 173 GLU B O 1
ATOM 4256 N N . LYS B 1 174 ? 3.4 30.344 -3 1 98.69 174 LYS B N 1
ATOM 4257 C CA . LYS B 1 174 ? 4.375 29.266 -3.117 1 98.69 174 LYS B CA 1
ATOM 4258 C C . LYS B 1 174 ? 5.684 29.625 -2.424 1 98.69 174 LYS B C 1
ATOM 4260 O O . LYS B 1 174 ? 6.246 28.812 -1.682 1 98.69 174 LYS B O 1
ATOM 4265 N N . ARG B 1 175 ? 6.145 30.812 -2.65 1 98.5 175 ARG B N 1
ATOM 4266 C CA . ARG B 1 175 ? 7.387 31.281 -2.041 1 98.5 175 ARG B CA 1
ATOM 4267 C C . ARG B 1 175 ? 7.262 31.344 -0.522 1 98.5 175 ARG B C 1
ATOM 4269 O O . ARG B 1 175 ? 8.188 30.969 0.199 1 98.5 175 ARG B O 1
ATOM 4276 N N . ILE B 1 176 ? 6.141 31.812 -0.076 1 98.56 176 ILE B N 1
ATOM 4277 C CA . ILE B 1 176 ? 5.883 31.922 1.356 1 98.56 176 ILE B CA 1
ATOM 4278 C C . ILE B 1 176 ? 5.883 30.516 1.979 1 98.56 176 ILE B C 1
ATOM 4280 O O . ILE B 1 176 ? 6.551 30.281 2.988 1 98.56 176 ILE B O 1
ATOM 4284 N N . PHE B 1 177 ? 5.172 29.594 1.358 1 98.88 177 PHE B N 1
ATOM 4285 C CA . PHE B 1 177 ? 5.078 28.234 1.87 1 98.88 177 PHE B CA 1
ATOM 4286 C C . PHE B 1 177 ? 6.441 27.547 1.846 1 98.88 177 PHE B C 1
ATOM 4288 O O . PHE B 1 177 ? 6.773 26.781 2.752 1 98.88 177 PHE B O 1
ATOM 4295 N N . LYS B 1 178 ? 7.195 27.812 0.776 1 98.75 178 LYS B N 1
ATOM 4296 C CA . LYS B 1 178 ? 8.531 27.234 0.683 1 98.75 178 LYS B CA 1
ATOM 4297 C C . LYS B 1 178 ? 9.391 27.641 1.877 1 98.75 178 LYS B C 1
ATOM 4299 O O . LYS B 1 178 ? 10.055 26.797 2.49 1 98.75 178 LYS B O 1
ATOM 4304 N N . SER B 1 179 ? 9.328 28.891 2.201 1 98.5 179 SER B N 1
ATOM 4305 C CA . SER B 1 179 ? 10.125 29.438 3.297 1 98.5 179 SER B CA 1
ATOM 4306 C C . SER B 1 179 ? 9.664 28.875 4.641 1 98.5 179 SER B C 1
ATOM 4308 O O . SER B 1 179 ? 10.469 28.688 5.555 1 98.5 179 SER B O 1
ATOM 4310 N N . LEU B 1 180 ? 8.422 28.562 4.754 1 98.62 180 LEU B N 1
ATOM 4311 C CA . LEU B 1 180 ? 7.855 28.156 6.035 1 98.62 180 LEU B CA 1
ATOM 4312 C C . LEU B 1 180 ? 7.98 26.656 6.234 1 98.62 180 LEU B C 1
ATOM 4314 O O . LEU B 1 180 ? 8.328 26.188 7.324 1 98.62 180 LEU B O 1
ATOM 4318 N N . PHE B 1 181 ? 7.73 25.859 5.18 1 98.81 181 PHE B N 1
ATOM 4319 C CA . PHE B 1 181 ? 7.449 24.453 5.395 1 98.81 181 PHE B CA 1
ATOM 4320 C C . PHE B 1 181 ? 8.648 23.594 5.02 1 98.81 181 PHE B C 1
ATOM 4322 O O . PHE B 1 181 ? 8.852 22.516 5.578 1 98.81 181 PHE B O 1
ATOM 4329 N N . VAL B 1 182 ? 9.445 24.047 4.055 1 98.56 182 VAL B N 1
ATOM 4330 C CA . VAL B 1 182 ? 10.531 23.188 3.564 1 98.56 182 VAL B CA 1
ATOM 4331 C C . VAL B 1 182 ? 11.617 23.062 4.633 1 98.56 182 VAL B C 1
ATOM 4333 O O . VAL B 1 182 ? 12.125 24.078 5.133 1 98.56 182 VAL B O 1
ATOM 4336 N N . LYS B 1 183 ? 11.891 21.922 5.086 1 97.31 183 LYS B N 1
ATOM 4337 C CA . LYS B 1 183 ? 12.984 21.531 5.969 1 97.31 183 LYS B CA 1
ATOM 4338 C C . LYS B 1 183 ? 13.781 20.375 5.379 1 97.31 183 LYS B C 1
ATOM 4340 O O . LYS B 1 183 ? 13.312 19.703 4.461 1 97.31 183 LYS B O 1
ATOM 4345 N N . PRO B 1 184 ? 14.984 20.109 5.828 1 95.38 184 PRO B N 1
ATOM 4346 C CA . PRO B 1 184 ? 15.758 18.969 5.324 1 95.38 184 PRO B CA 1
ATOM 4347 C C . PRO B 1 184 ? 15.016 17.641 5.449 1 95.38 184 PRO B C 1
ATOM 4349 O O . PRO B 1 184 ? 15.148 16.766 4.586 1 95.38 184 PRO B O 1
ATOM 4352 N N . TYR B 1 185 ? 14.141 17.5 6.492 1 96.62 185 TYR B N 1
ATOM 4353 C CA . TYR B 1 185 ? 13.453 16.25 6.746 1 96.62 185 TYR B CA 1
ATOM 4354 C C . TYR B 1 185 ? 12.008 16.312 6.273 1 96.62 185 TYR B C 1
ATOM 4356 O O . TYR B 1 185 ? 11.289 15.305 6.324 1 96.62 185 TYR B O 1
ATOM 4364 N N . PHE B 1 186 ? 11.586 17.422 5.855 1 98.12 186 PHE B N 1
ATOM 4365 C CA . PHE B 1 186 ? 10.219 17.625 5.391 1 98.12 186 PHE B CA 1
ATOM 4366 C C . PHE B 1 186 ? 10.203 18.109 3.949 1 98.12 186 PHE B C 1
ATOM 4368 O O . PHE B 1 186 ? 10.125 19.328 3.703 1 98.12 186 PHE B O 1
ATOM 4375 N N . GLN B 1 187 ? 10.18 17.172 3.006 1 98.19 187 GLN B N 1
ATOM 4376 C CA . GLN B 1 187 ? 10.266 17.438 1.576 1 98.19 187 GLN B CA 1
ATOM 4377 C C . GLN B 1 187 ? 8.906 17.844 1.006 1 98.19 187 GLN B C 1
ATOM 4379 O O . GLN B 1 187 ? 7.949 17.062 1.093 1 98.19 187 GLN B O 1
ATOM 4384 N N . VAL B 1 188 ? 8.859 19.047 0.408 1 98.75 188 VAL B N 1
ATOM 4385 C CA . VAL B 1 188 ? 7.57 19.562 -0.048 1 98.75 188 VAL B CA 1
ATOM 4386 C C . VAL B 1 188 ? 7.535 19.594 -1.575 1 98.75 188 VAL B C 1
ATOM 4388 O O . VAL B 1 188 ? 8.406 20.188 -2.213 1 98.75 188 VAL B O 1
ATOM 4391 N N . LYS B 1 189 ? 6.586 18.922 -2.137 1 98.38 189 LYS B N 1
ATOM 4392 C CA . LYS B 1 189 ? 6.254 19.094 -3.549 1 98.38 189 LYS B CA 1
ATOM 4393 C C . LYS B 1 189 ? 5.172 20.156 -3.742 1 98.38 189 LYS B C 1
ATOM 4395 O O . LYS B 1 189 ? 4.152 20.141 -3.047 1 98.38 189 LYS B O 1
ATOM 4400 N N . PHE B 1 190 ? 5.426 21.078 -4.68 1 98.75 190 PHE B N 1
ATOM 4401 C CA . PHE B 1 190 ? 4.469 22.141 -4.949 1 98.75 190 PHE B CA 1
ATOM 4402 C C . PHE B 1 190 ? 3.734 21.891 -6.262 1 98.75 190 PHE B C 1
ATOM 4404 O O . PHE B 1 190 ? 4.359 21.594 -7.285 1 98.75 190 PHE B O 1
ATOM 4411 N N . VAL B 1 191 ? 2.412 21.906 -6.219 1 98.44 191 VAL B N 1
ATOM 4412 C CA . VAL B 1 191 ? 1.582 21.828 -7.418 1 98.44 191 VAL B CA 1
ATOM 4413 C C . VAL B 1 191 ? 0.51 22.922 -7.379 1 98.44 191 VAL B C 1
ATOM 4415 O O . VAL B 1 191 ? 0.268 23.516 -6.328 1 98.44 191 VAL B O 1
ATOM 4418 N N . LYS B 1 192 ? -0.05 23.219 -8.531 1 98.19 192 LYS B N 1
ATOM 4419 C CA . LYS B 1 192 ? -1.192 24.125 -8.523 1 98.19 192 LYS B CA 1
ATOM 4420 C C . LYS B 1 192 ? -2.359 23.531 -7.738 1 98.19 192 LYS B C 1
ATOM 4422 O O . LYS B 1 192 ? -2.584 22.328 -7.766 1 98.19 192 LYS B O 1
ATOM 4427 N N . TYR B 1 193 ? -3.062 24.406 -7.121 1 98.19 193 TYR B N 1
ATOM 4428 C CA . TYR B 1 193 ? -4.176 23.953 -6.293 1 98.19 193 TYR B CA 1
ATOM 4429 C C . TYR B 1 193 ? -5.172 23.156 -7.113 1 98.19 193 TYR B C 1
ATOM 4431 O O . TYR B 1 193 ? -5.539 23.547 -8.219 1 98.19 193 TYR B O 1
ATOM 4439 N N . ASN B 1 194 ? -5.547 22.047 -6.586 1 97.19 194 ASN B N 1
ATOM 4440 C CA . ASN B 1 194 ? -6.555 21.094 -7.055 1 97.19 194 ASN B CA 1
ATOM 4441 C C . ASN B 1 194 ? -7.312 20.469 -5.895 1 97.19 194 ASN B C 1
ATOM 4443 O O . ASN B 1 194 ? -6.711 19.812 -5.035 1 97.19 194 ASN B O 1
ATOM 4447 N N . PRO B 1 195 ? -8.648 20.656 -5.844 1 97.25 195 PRO B N 1
ATOM 4448 C CA . PRO B 1 195 ? -9.398 20.125 -4.711 1 97.25 195 PRO B CA 1
ATOM 4449 C C . PRO B 1 195 ? -9.242 18.609 -4.57 1 97.25 195 PRO B C 1
ATOM 4451 O O . PRO B 1 195 ? -9.5 18.047 -3.5 1 97.25 195 PRO B O 1
ATOM 4454 N N . THR B 1 196 ? -8.82 17.906 -5.656 1 98.19 196 THR B N 1
ATOM 4455 C CA . THR B 1 196 ? -8.586 16.469 -5.637 1 98.19 196 THR B CA 1
ATOM 4456 C C . THR B 1 196 ? -7.574 16.094 -4.555 1 98.19 196 THR B C 1
ATOM 4458 O O . THR B 1 196 ? -7.66 15.023 -3.959 1 98.19 196 THR B O 1
ATOM 4461 N N . ILE B 1 197 ? -6.68 17.031 -4.238 1 98.5 197 ILE B N 1
ATOM 4462 C CA . ILE B 1 197 ? -5.664 16.828 -3.211 1 98.5 197 ILE B CA 1
ATOM 4463 C C . ILE B 1 197 ? -6.336 16.562 -1.867 1 98.5 197 ILE B C 1
ATOM 4465 O O . ILE B 1 197 ? -5.98 15.602 -1.168 1 98.5 197 ILE B O 1
ATOM 4469 N N . ASP B 1 198 ? -7.391 17.297 -1.563 1 97.75 198 ASP B N 1
ATOM 4470 C CA . ASP B 1 198 ? -8.125 17.156 -0.31 1 97.75 198 ASP B CA 1
ATOM 4471 C C . ASP B 1 198 ? -8.984 15.898 -0.306 1 97.75 198 ASP B C 1
ATOM 4473 O O . ASP B 1 198 ? -9.172 15.273 0.737 1 97.75 198 ASP B O 1
ATOM 4477 N N . VAL B 1 199 ? -9.523 15.578 -1.454 1 97.56 199 VAL B N 1
ATOM 4478 C CA . VAL B 1 199 ? -10.414 14.43 -1.569 1 97.56 199 VAL B CA 1
ATOM 4479 C C . VAL B 1 199 ? -9.672 13.156 -1.183 1 97.56 199 VAL B C 1
ATOM 4481 O O . VAL B 1 199 ? -10.211 12.305 -0.464 1 97.56 199 VAL B O 1
ATOM 4484 N N . TYR B 1 200 ? -8.453 13.031 -1.658 1 97.88 200 TYR B N 1
ATOM 4485 C CA . TYR B 1 200 ? -7.645 11.875 -1.298 1 97.88 200 TYR B CA 1
ATOM 4486 C C . TYR B 1 200 ? -7.453 11.789 0.212 1 97.88 200 TYR B C 1
ATOM 4488 O O . TYR B 1 200 ? -7.559 10.703 0.797 1 97.88 200 TYR B O 1
ATOM 4496 N N . GLY B 1 201 ? -7.199 12.938 0.838 1 95.81 201 GLY B N 1
ATOM 4497 C CA . GLY B 1 201 ? -7.008 12.969 2.279 1 95.81 201 GLY B CA 1
ATOM 4498 C C . GLY B 1 201 ? -8.234 12.516 3.053 1 95.81 201 GLY B C 1
ATOM 4499 O O . GLY B 1 201 ? -8.109 11.93 4.129 1 95.81 201 GLY B O 1
ATOM 4500 N N . ALA B 1 202 ? -9.352 12.75 2.49 1 95.44 202 ALA B N 1
ATOM 4501 C CA . ALA B 1 202 ? -10.602 12.414 3.154 1 95.44 202 ALA B CA 1
ATOM 4502 C C . ALA B 1 202 ? -10.961 10.945 2.943 1 95.44 202 ALA B C 1
ATOM 4504 O O . ALA B 1 202 ? -11.234 10.219 3.904 1 95.44 202 ALA B O 1
ATOM 4505 N N . LEU B 1 203 ? -10.875 10.438 1.72 1 97.25 203 LEU B N 1
ATOM 4506 C CA . LEU B 1 203 ? -11.414 9.133 1.357 1 97.25 203 LEU B CA 1
ATOM 4507 C C . LEU B 1 203 ? -10.484 8.016 1.827 1 97.25 203 LEU B C 1
ATOM 4509 O O . LEU B 1 203 ? -10.938 6.898 2.08 1 97.25 203 LEU B O 1
ATOM 4513 N N . LYS B 1 204 ? -9.211 8.367 1.996 1 97.62 204 LYS B N 1
ATOM 4514 C CA . LYS B 1 204 ? -8.273 7.344 2.455 1 97.62 204 LYS B CA 1
ATOM 4515 C C . LYS B 1 204 ? -8.688 6.777 3.807 1 97.62 204 LYS B C 1
ATOM 4517 O O . LYS B 1 204 ? -8.422 5.613 4.109 1 97.62 204 LYS B O 1
ATOM 4522 N N . ASN B 1 205 ? -9.352 7.602 4.625 1 96.31 205 ASN B N 1
ATOM 4523 C CA . ASN B 1 205 ? -9.742 7.195 5.973 1 96.31 205 ASN B CA 1
ATOM 4524 C C . ASN B 1 205 ? -10.812 6.113 5.945 1 96.31 205 ASN B C 1
ATOM 4526 O O . ASN B 1 205 ? -10.852 5.242 6.816 1 96.31 205 ASN B O 1
ATOM 4530 N N . VAL B 1 206 ? -11.656 6.133 4.922 1 97.94 206 VAL B N 1
ATOM 4531 C CA . VAL B 1 206 ? -12.672 5.098 4.773 1 97.94 206 VAL B CA 1
ATOM 4532 C C . VAL B 1 206 ? -12.016 3.781 4.367 1 97.94 206 VAL B C 1
ATOM 4534 O O . VAL B 1 206 ? -12.344 2.725 4.91 1 97.94 206 VAL B O 1
ATOM 4537 N N . VAL B 1 207 ? -11.078 3.869 3.504 1 98.56 207 VAL B N 1
ATOM 4538 C CA . VAL B 1 207 ? -10.391 2.678 3.014 1 98.56 207 VAL B CA 1
ATOM 4539 C C . VAL B 1 207 ? -9.555 2.066 4.133 1 98.56 207 VAL B C 1
ATOM 4541 O O . VAL B 1 207 ? -9.555 0.846 4.316 1 98.56 207 VAL B O 1
ATOM 4544 N N . SER B 1 208 ? -8.844 2.932 4.863 1 98.38 208 SER B N 1
ATOM 4545 C CA . SER B 1 208 ? -8.016 2.422 5.949 1 98.38 208 SER B CA 1
ATOM 4546 C C . SER B 1 208 ? -8.867 1.798 7.051 1 98.38 208 SER B C 1
ATOM 4548 O O . SER B 1 208 ? -8.453 0.833 7.695 1 98.38 208 SER B O 1
ATOM 4550 N N . PHE B 1 209 ? -10.039 2.365 7.293 1 98.19 209 PHE B N 1
ATOM 4551 C CA . PHE B 1 209 ? -10.977 1.772 8.242 1 98.19 209 PHE B CA 1
ATOM 4552 C C . PHE B 1 209 ? -11.406 0.386 7.781 1 98.19 209 PHE B C 1
ATOM 4554 O O . PHE B 1 209 ? -11.383 -0.57 8.555 1 98.19 209 PHE B O 1
ATOM 4561 N N . ALA B 1 210 ? -11.797 0.272 6.496 1 98.44 210 ALA B N 1
ATOM 4562 C CA . ALA B 1 210 ? -12.203 -1.005 5.914 1 98.44 210 ALA B CA 1
ATOM 4563 C C . ALA B 1 210 ? -11.062 -2.02 5.969 1 98.44 210 ALA B C 1
ATOM 4565 O O . ALA B 1 210 ? -11.281 -3.195 6.266 1 98.44 210 ALA B O 1
ATOM 4566 N N . TYR B 1 211 ? -9.891 -1.563 5.672 1 98.44 211 TYR B N 1
ATOM 4567 C CA . TYR B 1 211 ? -8.688 -2.383 5.762 1 98.44 211 TYR B CA 1
ATOM 4568 C C . TYR B 1 211 ? -8.508 -2.941 7.168 1 98.44 211 TYR B C 1
ATOM 4570 O O . TYR B 1 211 ? -8.211 -4.125 7.34 1 98.44 211 TYR B O 1
ATOM 4578 N N . GLY B 1 212 ? -8.75 -2.084 8.172 1 98 212 GLY B N 1
ATOM 4579 C CA . GLY B 1 212 ? -8.68 -2.486 9.562 1 98 212 GLY B CA 1
ATOM 4580 C C . GLY B 1 212 ? -9.727 -3.52 9.945 1 98 212 GLY B C 1
ATOM 4581 O O . GLY B 1 212 ? -9.461 -4.418 10.742 1 98 212 GLY B O 1
ATOM 4582 N N . ILE B 1 213 ? -10.922 -3.404 9.344 1 97.75 213 ILE B N 1
ATOM 4583 C CA . ILE B 1 213 ? -11.984 -4.375 9.602 1 97.75 213 ILE B CA 1
ATOM 4584 C C . ILE B 1 213 ? -11.508 -5.773 9.219 1 97.75 213 ILE B C 1
ATOM 4586 O O . ILE B 1 213 ? -11.648 -6.719 10 1 97.75 213 ILE B O 1
ATOM 4590 N N . ILE B 1 214 ? -10.891 -5.902 8.055 1 97.62 214 ILE B N 1
ATOM 4591 C CA . ILE B 1 214 ? -10.422 -7.195 7.57 1 97.62 214 ILE B CA 1
ATOM 4592 C C . ILE B 1 214 ? -9.32 -7.723 8.492 1 97.62 214 ILE B C 1
ATOM 4594 O O . ILE B 1 214 ? -9.312 -8.906 8.836 1 97.62 214 ILE B O 1
ATOM 4598 N N . GLU B 1 215 ? -8.469 -6.863 8.906 1 97 215 GLU B N 1
ATOM 4599 C CA . GLU B 1 215 ? -7.402 -7.277 9.82 1 97 215 GLU B CA 1
ATOM 4600 C C . GLU B 1 215 ? -7.969 -7.785 11.141 1 97 215 GLU B C 1
ATOM 4602 O O . GLU B 1 215 ? -7.48 -8.773 11.695 1 97 215 GLU B O 1
ATOM 4607 N N . GLY B 1 216 ? -8.922 -7.047 11.609 1 96.38 216 GLY B N 1
ATOM 4608 C CA . GLY B 1 216 ? -9.578 -7.5 12.828 1 96.38 216 GLY B CA 1
ATOM 4609 C C . GLY B 1 216 ? -10.219 -8.867 12.68 1 96.38 216 GLY B C 1
ATOM 4610 O O . GLY B 1 216 ? -10.133 -9.695 13.586 1 96.38 216 GLY B O 1
ATOM 4611 N N . ILE B 1 217 ? -10.828 -9.086 11.555 1 95.38 217 ILE B N 1
ATOM 4612 C CA . ILE B 1 217 ? -11.469 -10.367 11.289 1 95.38 217 ILE B CA 1
ATOM 4613 C C . ILE B 1 217 ? -10.414 -11.469 11.227 1 95.38 217 ILE B C 1
ATOM 4615 O O . ILE B 1 217 ? -10.602 -12.555 11.781 1 95.38 217 ILE B O 1
ATOM 4619 N N . ILE B 1 218 ? -9.312 -11.234 10.578 1 95.5 218 ILE B N 1
ATOM 4620 C CA . ILE B 1 218 ? -8.219 -12.188 10.469 1 95.5 218 ILE B CA 1
ATOM 4621 C C . ILE B 1 218 ? -7.723 -12.57 11.859 1 95.5 218 ILE B C 1
ATOM 4623 O O . ILE B 1 218 ? -7.531 -13.75 12.156 1 95.5 218 ILE B O 1
ATOM 4627 N N . GLU B 1 219 ? -7.566 -11.602 12.688 1 93.75 219 GLU B N 1
ATOM 4628 C CA . GLU B 1 219 ? -7.051 -11.828 14.039 1 93.75 219 GLU B CA 1
ATOM 4629 C C . GLU B 1 219 ? -8.047 -12.617 14.883 1 93.75 219 GLU B C 1
ATOM 4631 O O . GLU B 1 219 ? -7.652 -13.352 15.797 1 93.75 219 GLU B O 1
ATOM 4636 N N . SER B 1 220 ? -9.219 -12.43 14.516 1 90 220 SER B N 1
ATOM 4637 C CA . SER B 1 220 ? -10.266 -13.078 15.305 1 90 220 SER B CA 1
ATOM 4638 C C . SER B 1 220 ? -10.539 -14.492 14.805 1 90 220 SER B C 1
ATOM 4640 O O . SER B 1 220 ? -11.18 -15.281 15.492 1 90 220 SER B O 1
ATOM 4642 N N . GLN B 1 221 ? -9.945 -14.742 13.523 1 82.12 221 GLN B N 1
ATOM 4643 C CA . GLN B 1 221 ? -10.109 -16.062 12.93 1 82.12 221 GLN B CA 1
ATOM 4644 C C . GLN B 1 221 ? -9.297 -17.109 13.688 1 82.12 221 GLN B C 1
ATOM 4646 O O . GLN B 1 221 ? -8.172 -16.844 14.102 1 82.12 221 GLN B O 1
ATOM 4651 N N . GLY B 1 222 ? -9.641 -18.375 13.953 1 62.66 222 GLY B N 1
ATOM 4652 C CA . GLY B 1 222 ? -9.047 -19.453 14.719 1 62.66 222 GLY B CA 1
ATOM 4653 C C . GLY B 1 222 ? -9.672 -19.641 16.078 1 62.66 222 GLY B C 1
ATOM 4654 O O . GLY B 1 222 ? -9.438 -20.641 16.75 1 62.66 222 GLY B O 1
ATOM 4655 N N . LYS B 1 223 ? -9.984 -18.406 16.672 1 46.75 223 LYS B N 1
ATOM 4656 C CA . LYS B 1 223 ? -10.602 -18.594 17.984 1 46.75 223 LYS B CA 1
ATOM 4657 C C . LYS B 1 223 ? -11.883 -19.422 17.875 1 46.75 223 LYS B C 1
ATOM 4659 O O . LYS B 1 223 ? -12.297 -20.047 18.844 1 46.75 223 LYS B O 1
ATOM 4664 N N . GLU B 1 224 ? -12.727 -19.094 17 1 42.69 224 GLU B N 1
ATOM 4665 C CA . GLU B 1 224 ? -13.953 -19.891 16.906 1 42.69 224 GLU B CA 1
ATOM 4666 C C . GLU B 1 224 ? -13.93 -20.781 15.664 1 42.69 224 GLU B C 1
ATOM 4668 O O . GLU B 1 224 ? -13.336 -20.422 14.641 1 42.69 224 GLU B O 1
ATOM 4673 N N . ASN B 1 225 ? -13.93 -22.156 15.742 1 38.62 225 ASN B N 1
ATOM 4674 C CA . ASN B 1 225 ? -13.953 -23.391 14.969 1 38.62 225 ASN B CA 1
ATOM 4675 C C . ASN B 1 225 ? -14.789 -23.25 13.703 1 38.62 225 ASN B C 1
ATOM 4677 O O . ASN B 1 225 ? -15.359 -24.234 13.219 1 38.62 225 ASN B O 1
ATOM 4681 N N . GLU B 1 226 ? -15.492 -22.172 13.242 1 43.91 226 GLU B N 1
ATOM 4682 C CA . GLU B 1 226 ? -16.594 -22.469 12.336 1 43.91 226 GLU B CA 1
ATOM 4683 C C . GLU B 1 226 ? -16.078 -22.703 10.914 1 43.91 226 GLU B C 1
ATOM 4685 O O . GLU B 1 226 ? -15.438 -21.828 10.328 1 43.91 226 GLU B O 1
ATOM 4690 N N . HIS B 1 227 ? -15.875 -24.016 10.422 1 44.03 227 HIS B N 1
ATOM 4691 C CA . HIS B 1 227 ? -15.586 -24.719 9.172 1 44.03 227 HIS B CA 1
ATOM 4692 C C . HIS B 1 227 ? -16.172 -23.969 7.977 1 44.03 227 HIS B C 1
ATOM 4694 O O . HIS B 1 227 ? -15.734 -24.172 6.84 1 44.03 227 HIS B O 1
ATOM 4700 N N . ASP B 1 228 ? -17.453 -23.562 8 1 52.66 228 ASP B N 1
ATOM 4701 C CA . ASP B 1 228 ? -18.188 -23.281 6.777 1 52.66 228 ASP B CA 1
ATOM 4702 C C . ASP B 1 228 ? -17.938 -21.844 6.305 1 52.66 228 ASP B C 1
ATOM 4704 O O . ASP B 1 228 ? -18.609 -21.359 5.391 1 52.66 228 ASP B O 1
ATOM 4708 N N . LYS B 1 229 ? -16.906 -21.141 6.984 1 63.94 229 LYS B N 1
ATOM 4709 C CA . LYS B 1 229 ? -16.922 -19.703 6.766 1 63.94 229 LYS B CA 1
ATOM 4710 C C . LYS B 1 229 ? -15.734 -19.266 5.898 1 63.94 229 LYS B C 1
ATOM 4712 O O . LYS B 1 229 ? -14.711 -19.953 5.844 1 63.94 229 LYS B O 1
ATOM 4717 N N . ILE B 1 230 ? -15.984 -18.375 5.004 1 86.06 230 ILE B N 1
ATOM 4718 C CA . ILE B 1 230 ? -15.031 -17.625 4.191 1 86.06 230 ILE B CA 1
ATOM 4719 C C . ILE B 1 230 ? -13.828 -17.234 5.047 1 86.06 230 ILE B C 1
ATOM 4721 O O . ILE B 1 230 ? -13.984 -16.719 6.156 1 86.06 230 ILE B O 1
ATOM 4725 N N . VAL B 1 231 ? -12.617 -17.734 4.629 1 93.81 231 VAL B N 1
ATOM 4726 C CA . VAL B 1 231 ? -11.398 -17.453 5.383 1 93.81 231 VAL B CA 1
ATOM 4727 C C . VAL B 1 231 ? -10.695 -16.219 4.801 1 93.81 231 VAL B C 1
ATOM 4729 O O . VAL B 1 231 ? -10.484 -16.141 3.588 1 93.81 231 VAL B O 1
ATOM 4732 N N . PHE B 1 232 ? -10.414 -15.289 5.723 1 96.31 232 PHE B N 1
ATOM 4733 C CA . PHE B 1 232 ? -9.727 -14.07 5.32 1 96.31 232 PHE B CA 1
ATOM 4734 C C . PHE B 1 232 ? -8.25 -14.125 5.699 1 96.31 232 PHE B C 1
ATOM 4736 O O . PHE B 1 232 ? -7.879 -14.789 6.672 1 96.31 232 PHE B O 1
ATOM 4743 N N . GLY B 1 233 ? -7.422 -13.562 4.926 1 96.62 233 GLY B N 1
ATOM 4744 C CA . GLY B 1 233 ? -5.992 -13.422 5.164 1 96.62 233 GLY B CA 1
ATOM 4745 C C . GLY B 1 233 ? -5.395 -12.188 4.512 1 96.62 233 GLY B C 1
ATOM 4746 O O . GLY B 1 233 ? -6.105 -11.219 4.25 1 96.62 233 GLY B O 1
ATOM 4747 N N . SER B 1 234 ? -4.105 -12.172 4.332 1 97.19 234 SER B N 1
ATOM 4748 C CA . SER B 1 234 ? -3.41 -11.039 3.727 1 97.19 234 SER B CA 1
ATOM 4749 C C . SER B 1 234 ? -3.869 -10.812 2.289 1 97.19 234 SER B C 1
ATOM 4751 O O . SER B 1 234 ? -3.971 -9.672 1.837 1 97.19 234 SER B O 1
ATOM 4753 N N . ASN B 1 235 ? -4.121 -11.883 1.609 1 97.5 235 ASN B N 1
ATOM 4754 C CA . ASN B 1 235 ? -4.656 -11.766 0.257 1 97.5 235 ASN B CA 1
ATOM 4755 C C . ASN B 1 235 ? -5.98 -11.016 0.243 1 97.5 235 ASN B C 1
ATOM 4757 O O . ASN B 1 235 ? -6.238 -10.219 -0.663 1 97.5 235 ASN B O 1
ATOM 4761 N N . THR B 1 236 ? -6.809 -11.25 1.269 1 97.31 236 THR B N 1
ATOM 4762 C CA . THR B 1 236 ? -8.117 -10.617 1.361 1 97.31 236 THR B CA 1
ATOM 4763 C C . THR B 1 236 ? -7.984 -9.125 1.679 1 97.31 236 THR B C 1
ATOM 4765 O O . THR B 1 236 ? -8.734 -8.305 1.15 1 97.31 236 THR B O 1
ATOM 4768 N N . LYS B 1 237 ? -7.047 -8.883 2.562 1 97.19 237 LYS B N 1
ATOM 4769 C CA . LYS B 1 237 ? -6.824 -7.504 2.996 1 97.19 237 LYS B CA 1
ATOM 4770 C C . LYS B 1 237 ? -6.52 -6.598 1.808 1 97.19 237 LYS B C 1
ATOM 4772 O O . LYS B 1 237 ? -7.023 -5.477 1.732 1 97.19 237 LYS B O 1
ATOM 4777 N N . VAL B 1 238 ? -5.766 -7.105 0.832 1 98.12 238 VAL B N 1
ATOM 4778 C CA . VAL B 1 238 ? -5.348 -6.254 -0.277 1 98.12 238 VAL B CA 1
ATOM 4779 C C . VAL B 1 238 ? -6.449 -6.207 -1.335 1 98.12 238 VAL B C 1
ATOM 4781 O O . VAL B 1 238 ? -6.449 -5.324 -2.197 1 98.12 238 VAL B O 1
ATOM 4784 N N . ILE B 1 239 ? -7.438 -7.129 -1.265 1 98 239 ILE B N 1
ATOM 4785 C CA . ILE B 1 239 ? -8.633 -6.992 -2.09 1 98 239 ILE B CA 1
ATOM 4786 C C . ILE B 1 239 ? -9.383 -5.719 -1.701 1 98 239 ILE B C 1
ATOM 4788 O O . ILE B 1 239 ? -9.766 -4.93 -2.568 1 98 239 ILE B O 1
ATOM 4792 N N . VAL B 1 240 ? -9.5 -5.539 -0.391 1 97.69 240 VAL B N 1
ATOM 4793 C CA . VAL B 1 240 ? -10.234 -4.391 0.131 1 97.69 240 VAL B CA 1
ATOM 4794 C C . VAL B 1 240 ? -9.484 -3.104 -0.21 1 97.69 240 VAL B C 1
ATOM 4796 O O . VAL B 1 240 ? -10.102 -2.107 -0.596 1 97.69 240 VAL B O 1
ATOM 4799 N N . LEU B 1 241 ? -8.219 -3.174 -0.074 1 98.25 241 LEU B N 1
ATOM 4800 C CA . LEU B 1 241 ? -7.398 -2.018 -0.409 1 98.25 241 LEU B CA 1
ATOM 4801 C C . LEU B 1 241 ? -7.562 -1.638 -1.876 1 98.25 241 LEU B C 1
ATOM 4803 O O . LEU B 1 241 ? -7.82 -0.475 -2.195 1 98.25 241 LEU B O 1
ATOM 4807 N N . ARG B 1 242 ? -7.418 -2.564 -2.76 1 97.81 242 ARG B N 1
ATOM 4808 C CA . ARG B 1 242 ? -7.488 -2.318 -4.195 1 97.81 242 ARG B CA 1
ATOM 4809 C C . ARG B 1 242 ? -8.875 -1.818 -4.598 1 97.81 242 ARG B C 1
ATOM 4811 O O . ARG B 1 242 ? -8.992 -0.861 -5.367 1 97.81 242 ARG B O 1
ATOM 4818 N N . ARG B 1 243 ? -9.891 -2.471 -4.121 1 97.88 243 ARG B N 1
ATOM 4819 C CA . ARG B 1 243 ? -11.25 -2.059 -4.438 1 97.88 243 ARG B CA 1
ATOM 4820 C C . ARG B 1 243 ? -11.547 -0.671 -3.877 1 97.88 243 ARG B C 1
ATOM 4822 O O . ARG B 1 243 ? -12.273 0.111 -4.492 1 97.88 243 ARG B O 1
ATOM 4829 N N . GLY B 1 244 ? -11.016 -0.425 -2.682 1 98.06 244 GLY B N 1
ATOM 4830 C CA . GLY B 1 244 ? -11.133 0.91 -2.115 1 98.06 244 GLY B CA 1
ATOM 4831 C C . GLY B 1 244 ? -10.492 1.981 -2.98 1 98.06 244 GLY B C 1
ATOM 4832 O O . GLY B 1 244 ? -11.078 3.045 -3.191 1 98.06 244 GLY B O 1
ATOM 4833 N N . ILE B 1 245 ? -9.344 1.677 -3.502 1 98.06 245 ILE B N 1
ATOM 4834 C CA . ILE B 1 245 ? -8.656 2.6 -4.395 1 98.06 245 ILE B CA 1
ATOM 4835 C C . ILE B 1 245 ? -9.492 2.834 -5.648 1 98.06 245 ILE B C 1
ATOM 4837 O O . ILE B 1 245 ? -9.656 3.975 -6.09 1 98.06 245 ILE B O 1
ATOM 4841 N N . SER B 1 246 ? -10.039 1.796 -6.176 1 97 246 SER B N 1
ATOM 4842 C CA . SER B 1 246 ? -10.883 1.905 -7.359 1 97 246 SER B CA 1
ATOM 4843 C C . SER B 1 246 ? -12.094 2.793 -7.094 1 97 246 SER B C 1
ATOM 4845 O O . SER B 1 246 ? -12.492 3.582 -7.953 1 97 246 SER B O 1
ATOM 4847 N N . GLU B 1 247 ? -12.641 2.68 -5.961 1 97.38 247 GLU B N 1
ATOM 4848 C CA . GLU B 1 247 ? -13.82 3.479 -5.617 1 97.38 247 GLU B CA 1
ATOM 4849 C C . GLU B 1 247 ? -13.453 4.949 -5.441 1 97.38 247 GLU B C 1
ATOM 4851 O O . GLU B 1 247 ? -14.227 5.836 -5.809 1 97.38 247 GLU B O 1
ATOM 4856 N N . ILE B 1 248 ? -12.297 5.199 -4.816 1 97.75 248 ILE B N 1
ATOM 4857 C CA . ILE B 1 248 ? -11.844 6.578 -4.68 1 97.75 248 ILE B CA 1
ATOM 4858 C C . ILE B 1 248 ? -11.719 7.223 -6.059 1 97.75 248 ILE B C 1
ATOM 4860 O O . ILE B 1 248 ? -12.242 8.312 -6.289 1 97.75 248 ILE B O 1
ATOM 4864 N N . LEU B 1 249 ? -11.094 6.52 -6.949 1 97.56 249 LEU B N 1
ATOM 4865 C CA . LEU B 1 249 ? -10.875 7.055 -8.289 1 97.56 249 LEU B CA 1
ATOM 4866 C C . LEU B 1 249 ? -12.188 7.227 -9.039 1 97.56 249 LEU B C 1
ATOM 4868 O O . LEU B 1 249 ? -12.375 8.211 -9.75 1 97.56 249 LEU B O 1
ATOM 4872 N N . LYS B 1 250 ? -13.086 6.277 -8.859 1 97.19 250 LYS B N 1
ATOM 4873 C CA . LYS B 1 250 ? -14.422 6.379 -9.453 1 97.19 250 LYS B CA 1
ATOM 4874 C C . LYS B 1 250 ? -15.148 7.621 -8.938 1 97.19 250 LYS B C 1
ATOM 4876 O O . LYS B 1 250 ? -15.766 8.352 -9.719 1 97.19 250 LYS B O 1
ATOM 4881 N N . PHE B 1 251 ? -15.109 7.82 -7.652 1 97.62 251 PHE B N 1
ATOM 4882 C CA . PHE B 1 251 ? -15.742 8.984 -7.047 1 97.62 251 PHE B CA 1
ATOM 4883 C C . PHE B 1 251 ? -15.172 10.273 -7.629 1 97.62 251 PHE B C 1
ATOM 4885 O O . PHE B 1 251 ? -15.93 11.18 -8 1 97.62 251 PHE B O 1
ATOM 4892 N N . ILE B 1 252 ? -13.867 10.359 -7.699 1 97.12 252 ILE B N 1
ATOM 4893 C CA . ILE B 1 252 ? -13.172 11.531 -8.219 1 97.12 252 ILE B CA 1
ATOM 4894 C C . ILE B 1 252 ? -13.625 11.805 -9.648 1 97.12 252 ILE B C 1
ATOM 4896 O O . ILE B 1 252 ? -13.969 12.938 -9.992 1 97.12 252 ILE B O 1
ATOM 4900 N N . GLU B 1 253 ? -13.688 10.797 -10.43 1 95.81 253 GLU B N 1
ATOM 4901 C CA . GLU B 1 253 ? -14.07 10.938 -11.836 1 95.81 253 GLU B CA 1
ATOM 4902 C C . GLU B 1 253 ? -15.539 11.336 -11.969 1 95.81 253 GLU B C 1
ATOM 4904 O O . GLU B 1 253 ? -15.867 12.281 -12.688 1 95.81 253 GLU B O 1
ATOM 4909 N N . GLU B 1 254 ? -16.375 10.688 -11.289 1 95.12 254 GLU B N 1
ATOM 4910 C CA . GLU B 1 254 ? -17.812 10.891 -11.438 1 95.12 254 GLU B CA 1
ATOM 4911 C C . GLU B 1 254 ? -18.234 12.242 -10.875 1 95.12 254 GLU B C 1
ATOM 4913 O O . GLU B 1 254 ? -19.219 12.836 -11.352 1 95.12 254 GLU B O 1
ATOM 4918 N N . GLU B 1 255 ? -17.516 12.703 -9.82 1 94.5 255 GLU B N 1
ATOM 4919 C CA . GLU B 1 255 ? -17.859 13.984 -9.211 1 94.5 255 GLU B CA 1
ATOM 4920 C C . GLU B 1 255 ? -17.203 15.141 -9.953 1 94.5 255 GLU B C 1
ATOM 4922 O O . GLU B 1 255 ? -17.391 16.312 -9.586 1 94.5 255 GLU B O 1
ATOM 4927 N N . GLY B 1 256 ? -16.422 14.859 -10.961 1 94 256 GLY B N 1
ATOM 4928 C CA . GLY B 1 256 ? -15.883 15.875 -11.844 1 94 256 GLY B CA 1
ATOM 4929 C C . GLY B 1 256 ? -14.57 16.469 -11.352 1 94 256 GLY B C 1
ATOM 4930 O O . GLY B 1 256 ? -14.125 17.5 -11.852 1 94 256 GLY B O 1
ATOM 4931 N N . TYR B 1 257 ? -14.008 15.875 -10.352 1 93.94 257 TYR B N 1
ATOM 4932 C CA . TYR B 1 257 ? -12.672 16.281 -9.922 1 93.94 257 TYR B CA 1
ATOM 4933 C C . TYR B 1 257 ? -11.633 15.953 -10.984 1 93.94 257 TYR B C 1
ATOM 4935 O O . TYR B 1 257 ? -11.781 14.977 -11.727 1 93.94 257 TYR B O 1
ATOM 4943 N N . LYS B 1 258 ? -10.578 16.828 -11.047 1 92.62 258 LYS B N 1
ATOM 4944 C CA . LYS B 1 258 ? -9.594 16.656 -12.102 1 92.62 258 LYS B CA 1
ATOM 4945 C C . LYS B 1 258 ? -8.266 16.156 -11.547 1 92.62 258 LYS B C 1
ATOM 4947 O O . LYS B 1 258 ? -8.023 16.234 -10.336 1 92.62 258 LYS B O 1
ATOM 4952 N N . GLY B 1 259 ? -7.441 15.547 -12.414 1 91.81 259 GLY B N 1
ATOM 4953 C CA . GLY B 1 259 ? -6.086 15.148 -12.07 1 91.81 259 GLY B CA 1
ATOM 4954 C C . GLY B 1 259 ? -6.039 13.953 -11.133 1 91.81 259 GLY B C 1
ATOM 4955 O O . GLY B 1 259 ? -5.066 13.766 -10.398 1 91.81 259 GLY B O 1
ATOM 4956 N N . GLY B 1 260 ? -7.074 13.18 -11.156 1 90.81 260 GLY B N 1
ATOM 4957 C CA . GLY B 1 260 ? -7.234 12.094 -10.203 1 90.81 260 GLY B CA 1
ATOM 4958 C C . GLY B 1 260 ? -6.098 11.086 -10.25 1 90.81 260 GLY B C 1
ATOM 4959 O O . GLY B 1 260 ? -5.461 10.82 -9.227 1 90.81 260 GLY B O 1
ATOM 4960 N N . LYS B 1 261 ? -5.73 10.578 -11.398 1 90.81 261 LYS B N 1
ATOM 4961 C CA . LYS B 1 261 ? -4.738 9.508 -11.531 1 90.81 261 LYS B CA 1
ATOM 4962 C C . LYS B 1 261 ? -3.332 10.031 -11.242 1 90.81 261 LYS B C 1
ATOM 4964 O O . LYS B 1 261 ? -2.545 9.367 -10.562 1 90.81 261 LYS B O 1
ATOM 4969 N N . GLU B 1 262 ? -3.037 11.227 -11.664 1 94.38 262 GLU B N 1
ATOM 4970 C CA . GLU B 1 262 ? -1.721 11.82 -11.445 1 94.38 262 GLU B CA 1
ATOM 4971 C C . GLU B 1 262 ? -1.489 12.117 -9.961 1 94.38 262 GLU B C 1
ATOM 4973 O O . GLU B 1 262 ? -0.423 11.82 -9.422 1 94.38 262 GLU B O 1
ATOM 4978 N N . LEU B 1 263 ? -2.48 12.664 -9.336 1 97.12 263 LEU B N 1
ATOM 4979 C CA . LEU B 1 263 ? -2.354 13.047 -7.93 1 97.12 263 LEU B CA 1
ATOM 4980 C C . LEU B 1 263 ? -2.379 11.812 -7.031 1 97.12 263 LEU B C 1
ATOM 4982 O O . LEU B 1 263 ? -1.823 11.828 -5.934 1 97.12 263 LEU B O 1
ATOM 4986 N N . PHE B 1 264 ? -2.979 10.742 -7.578 1 97.25 264 PHE B N 1
ATOM 4987 C CA . PHE B 1 264 ? -3.004 9.5 -6.812 1 97.25 264 PHE B CA 1
ATOM 4988 C C . PHE B 1 264 ? -1.591 8.984 -6.574 1 97.25 264 PHE B C 1
ATOM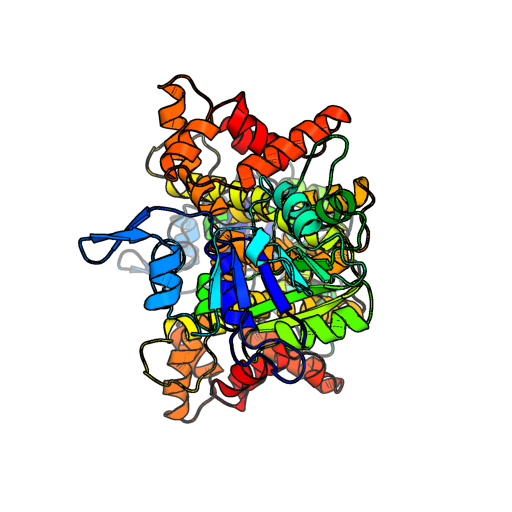 4990 O O . PHE B 1 264 ? -1.303 8.414 -5.52 1 97.25 264 PHE B O 1
ATOM 4997 N N . LEU B 1 265 ? -0.714 9.18 -7.465 1 96.5 265 LEU B N 1
ATOM 4998 C CA . LEU B 1 265 ? 0.644 8.648 -7.422 1 96.5 265 LEU B CA 1
ATOM 4999 C C . LEU B 1 265 ? 1.54 9.523 -6.551 1 96.5 265 LEU B C 1
ATOM 5001 O O . LEU B 1 265 ? 2.707 9.195 -6.324 1 96.5 265 LEU B O 1
ATOM 5005 N N . GLU B 1 266 ? 0.986 10.57 -5.961 1 97.69 266 GLU B N 1
ATOM 5006 C CA . GLU B 1 266 ? 1.729 11.484 -5.09 1 97.69 266 GLU B CA 1
ATOM 5007 C C . GLU B 1 266 ? 1.518 11.133 -3.619 1 97.69 266 GLU B C 1
ATOM 5009 O O . GLU B 1 266 ? 0.73 10.242 -3.295 1 97.69 266 GLU B O 1
ATOM 5014 N N . THR B 1 267 ? 2.199 11.844 -2.777 1 98.44 267 THR B N 1
ATOM 5015 C CA . THR B 1 267 ? 2.16 11.578 -1.344 1 98.44 267 THR B CA 1
ATOM 5016 C C . THR B 1 267 ? 0.758 11.805 -0.788 1 98.44 267 THR B C 1
ATOM 5018 O O . THR B 1 267 ? 0.359 11.172 0.189 1 98.44 267 THR B O 1
ATOM 5021 N N . CYS B 1 268 ? -0.044 12.633 -1.455 1 98.19 268 CYS B N 1
ATOM 5022 C CA . CYS B 1 268 ? -1.391 12.914 -0.971 1 98.19 268 CYS B CA 1
ATOM 5023 C C . CYS B 1 268 ? -2.338 11.766 -1.294 1 98.19 268 CYS B C 1
ATOM 5025 O O . CYS B 1 268 ? -3.441 11.695 -0.751 1 98.19 268 CYS B O 1
ATOM 5027 N N . GLY B 1 269 ? -1.956 10.898 -2.213 1 97.88 269 GLY B N 1
ATOM 5028 C CA . GLY B 1 269 ? -2.783 9.781 -2.65 1 97.88 269 GLY B CA 1
ATOM 5029 C C . GLY B 1 269 ? -2.324 8.445 -2.105 1 97.88 269 GLY B C 1
ATOM 5030 O O . GLY B 1 269 ? -2.609 8.109 -0.953 1 97.88 269 GLY B O 1
ATOM 5031 N N . ILE B 1 270 ? -1.48 7.785 -2.811 1 97.88 270 ILE B N 1
ATOM 5032 C CA . ILE B 1 270 ? -1.161 6.387 -2.535 1 97.88 270 ILE B CA 1
ATOM 5033 C C . ILE B 1 270 ? -0.305 6.293 -1.273 1 97.88 270 ILE B C 1
ATOM 5035 O O . ILE B 1 270 ? -0.506 5.402 -0.445 1 97.88 270 ILE B O 1
ATOM 5039 N N . ALA B 1 271 ? 0.657 7.203 -1.109 1 98.38 271 ALA B N 1
ATOM 5040 C CA . ALA B 1 271 ? 1.535 7.137 0.056 1 98.38 271 ALA B CA 1
ATOM 5041 C C . ALA B 1 271 ? 0.749 7.34 1.348 1 98.38 271 ALA B C 1
ATOM 5043 O O . ALA B 1 271 ? 0.909 6.578 2.307 1 98.38 271 ALA B O 1
ATOM 5044 N N . ASP B 1 272 ? -0.101 8.352 1.293 1 98.44 272 ASP B N 1
ATOM 5045 C CA . ASP B 1 272 ? -0.903 8.648 2.475 1 98.44 272 ASP B CA 1
ATOM 5046 C C . ASP B 1 272 ? -1.874 7.516 2.785 1 98.44 272 ASP B C 1
ATOM 5048 O O . ASP B 1 272 ? -2.109 7.191 3.951 1 98.44 272 ASP B O 1
ATOM 5052 N N . LEU B 1 273 ? -2.424 6.902 1.769 1 98.44 273 LEU B N 1
ATOM 5053 C CA . LEU B 1 273 ? -3.334 5.777 1.962 1 98.44 273 LEU B CA 1
ATOM 5054 C C . LEU B 1 273 ? -2.611 4.602 2.609 1 98.44 273 LEU B C 1
ATOM 5056 O O . LEU B 1 273 ? -3.107 4.023 3.578 1 98.44 273 LEU B O 1
ATOM 5060 N N . ILE B 1 274 ? -1.44 4.262 2.146 1 98.31 274 ILE B N 1
ATOM 5061 C CA . ILE B 1 274 ? -0.735 3.07 2.605 1 98.31 274 ILE B CA 1
ATOM 5062 C C . ILE B 1 274 ? -0.246 3.281 4.035 1 98.31 274 ILE B C 1
ATOM 5064 O O . ILE B 1 274 ? -0.371 2.389 4.879 1 98.31 274 ILE B O 1
ATOM 5068 N N . VAL B 1 275 ? 0.272 4.473 4.32 1 97.75 275 VAL B N 1
ATOM 5069 C CA . VAL B 1 275 ? 0.756 4.699 5.68 1 97.75 275 VAL B CA 1
ATOM 5070 C C . VAL B 1 275 ? -0.416 4.664 6.66 1 97.75 275 VAL B C 1
ATOM 5072 O O . VAL B 1 275 ? -0.271 4.203 7.793 1 97.75 275 VAL B O 1
ATOM 5075 N N . SER B 1 276 ? -1.592 5.148 6.211 1 97.38 276 SER B N 1
ATOM 5076 C CA . SER B 1 276 ? -2.791 5.098 7.039 1 97.38 276 SER B CA 1
ATOM 5077 C C . SER B 1 276 ? -3.23 3.658 7.289 1 97.38 276 SER B C 1
ATOM 5079 O O . SER B 1 276 ? -3.758 3.342 8.359 1 97.38 276 SER B O 1
ATOM 5081 N N . CYS B 1 277 ? -3.012 2.775 6.332 1 97.5 277 CYS B N 1
ATOM 5082 C CA . CYS B 1 277 ? -3.348 1.364 6.488 1 97.5 277 CYS B CA 1
ATOM 5083 C C . CYS B 1 277 ? -2.33 0.656 7.375 1 97.5 277 CYS B C 1
ATOM 5085 O O . CYS B 1 277 ? -2.602 -0.429 7.891 1 97.5 277 CYS B O 1
ATOM 5087 N N . GLU B 1 278 ? -1.192 1.267 7.547 1 95 278 GLU B N 1
ATOM 5088 C CA . GLU B 1 278 ? -0.16 0.662 8.383 1 95 278 GLU B CA 1
ATOM 5089 C C . GLU B 1 278 ? -0.246 1.17 9.82 1 95 278 GLU B C 1
ATOM 5091 O O . GLU B 1 278 ? -0.154 0.387 10.766 1 95 278 GLU B O 1
ATOM 5096 N N . LYS B 1 279 ? -0.464 2.559 9.938 1 93.44 279 LYS B N 1
ATOM 5097 C CA . LYS B 1 279 ? -0.26 3.164 11.25 1 93.44 279 LYS B CA 1
ATOM 5098 C C . LYS B 1 279 ? -1.456 4.023 11.656 1 93.44 279 LYS B C 1
ATOM 5100 O O . LYS B 1 279 ? -1.499 4.559 12.766 1 93.44 279 LYS B O 1
ATOM 5105 N N . GLY B 1 280 ? -2.459 4.094 10.945 1 93.56 280 GLY B N 1
ATOM 5106 C CA . GLY B 1 280 ? -3.5 5.086 11.148 1 93.56 280 GLY B CA 1
ATOM 5107 C C . GLY B 1 280 ? -4.5 4.695 12.219 1 93.56 280 GLY B C 1
ATOM 5108 O O . GLY B 1 280 ? -4.738 3.508 12.445 1 93.56 280 GLY B O 1
ATOM 5109 N N . ARG B 1 281 ? -5.129 5.711 12.805 1 91.44 281 ARG B N 1
ATOM 5110 C CA . ARG B 1 281 ? -6.148 5.516 13.836 1 91.44 281 ARG B CA 1
ATOM 5111 C C . ARG B 1 281 ? -7.398 4.863 13.25 1 91.44 281 ARG B C 1
ATOM 5113 O O . ARG B 1 281 ? -8.07 4.082 13.922 1 91.44 281 ARG B O 1
ATOM 5120 N N . ASN B 1 282 ? -7.672 5.184 12.008 1 95.12 282 ASN B N 1
ATOM 5121 C CA . ASN B 1 282 ? -8.836 4.594 11.352 1 95.12 282 ASN B CA 1
ATOM 5122 C C . ASN B 1 282 ? -8.68 3.084 11.188 1 95.12 282 ASN B C 1
ATOM 5124 O O . ASN B 1 282 ? -9.625 2.328 11.422 1 95.12 282 ASN B O 1
ATOM 5128 N N . LYS B 1 283 ? -7.523 2.658 10.805 1 96.81 283 LYS B N 1
ATOM 5129 C CA . LYS B 1 283 ? -7.238 1.229 10.711 1 96.81 283 LYS B CA 1
ATOM 5130 C C . LYS B 1 283 ? -7.355 0.559 12.078 1 96.81 283 LYS B C 1
ATOM 5132 O O . LYS B 1 283 ? -7.945 -0.516 12.203 1 96.81 283 LYS B O 1
ATOM 5137 N N . GLN B 1 284 ? -6.805 1.223 13.078 1 95.38 284 GLN B N 1
ATOM 5138 C CA . GLN B 1 284 ? -6.863 0.674 14.43 1 95.38 284 GLN B CA 1
ATOM 5139 C C . GLN B 1 284 ? -8.305 0.533 14.898 1 95.38 284 GLN B C 1
ATOM 5141 O O . GLN B 1 284 ? -8.664 -0.462 15.539 1 95.38 284 GLN B O 1
ATOM 5146 N N . CYS B 1 285 ? -9.031 1.532 14.578 1 95.56 285 CYS B N 1
ATOM 5147 C CA . CYS B 1 285 ? -10.445 1.469 14.938 1 95.56 285 CYS B CA 1
ATOM 5148 C C . CYS B 1 285 ? -11.148 0.338 14.195 1 95.56 285 CYS B C 1
ATOM 5150 O O . CYS B 1 285 ? -11.945 -0.395 14.781 1 95.56 285 CYS B O 1
ATOM 5152 N N . GLY B 1 286 ? -10.859 0.188 12.93 1 96.44 286 GLY B N 1
ATOM 5153 C CA . GLY B 1 286 ? -11.414 -0.908 12.148 1 96.44 286 GLY B CA 1
ATOM 5154 C C . GLY B 1 286 ? -11.117 -2.271 12.75 1 96.44 286 GLY B C 1
ATOM 5155 O O . GLY B 1 286 ? -11.984 -3.15 12.758 1 96.44 286 GLY B O 1
ATOM 5156 N N . LYS B 1 287 ? -9.992 -2.422 13.281 1 96.06 287 LYS B N 1
ATOM 5157 C CA . LYS B 1 287 ? -9.57 -3.691 13.867 1 96.06 287 LYS B CA 1
ATOM 5158 C C . LYS B 1 287 ? -10.438 -4.066 15.062 1 96.06 287 LYS B C 1
ATOM 5160 O O . LYS B 1 287 ? -10.555 -5.246 15.406 1 96.06 287 LYS B O 1
ATOM 5165 N N . MET B 1 288 ? -11.055 -3.115 15.656 1 94.44 288 MET B N 1
ATOM 5166 C CA . MET B 1 288 ? -11.828 -3.33 16.875 1 94.44 288 MET B CA 1
ATOM 5167 C C . MET B 1 288 ? -13.273 -3.695 16.562 1 94.44 288 MET B C 1
ATOM 5169 O O . MET B 1 288 ? -14.047 -4.023 17.453 1 94.44 288 MET B O 1
ATOM 5173 N N . VAL B 1 289 ? -13.625 -3.682 15.344 1 94.69 289 VAL B N 1
ATOM 5174 C CA . VAL B 1 289 ? -15.008 -3.844 14.914 1 94.69 289 VAL B CA 1
ATOM 5175 C C . VAL B 1 289 ? -15.523 -5.215 15.344 1 94.69 289 VAL B C 1
ATOM 5177 O O . VAL B 1 289 ? -16.656 -5.34 15.82 1 94.69 289 VAL B O 1
ATOM 5180 N N . CYS B 1 290 ? -14.719 -6.27 15.172 1 91.62 290 CYS B N 1
ATOM 5181 C CA . CYS B 1 290 ? -15.156 -7.617 15.516 1 91.62 290 CYS B CA 1
ATOM 5182 C C . CYS B 1 290 ? -15.562 -7.695 16.984 1 91.62 290 CYS B C 1
ATOM 5184 O O . CYS B 1 290 ? -16.594 -8.289 17.312 1 91.62 290 CYS B O 1
ATOM 5186 N N . GLU B 1 291 ? -14.758 -7.117 17.797 1 90.31 291 GLU B N 1
ATOM 5187 C CA . GLU B 1 291 ? -15.062 -7.094 19.219 1 90.31 291 GLU B CA 1
ATOM 5188 C C . GLU B 1 291 ? -16.281 -6.223 19.516 1 90.31 291 GLU B C 1
ATOM 5190 O O . GLU B 1 291 ? -17.125 -6.578 20.344 1 90.31 291 GLU B O 1
ATOM 5195 N N . ALA B 1 292 ? -16.359 -5.105 18.828 1 92.38 292 ALA B N 1
ATOM 5196 C CA . ALA B 1 292 ? -17.453 -4.16 19.047 1 92.38 292 ALA B CA 1
ATOM 5197 C C . ALA B 1 292 ? -18.781 -4.758 18.625 1 92.38 292 ALA B C 1
ATOM 5199 O O . ALA B 1 292 ? -19.828 -4.48 19.234 1 92.38 292 ALA B O 1
ATOM 5200 N N . VAL B 1 293 ? -18.781 -5.539 17.609 1 91 293 VAL B N 1
ATOM 5201 C CA . VAL B 1 293 ? -20 -6.172 17.109 1 91 293 VAL B CA 1
ATOM 5202 C C . VAL B 1 293 ? -20.578 -7.098 18.172 1 91 293 VAL B C 1
ATOM 5204 O O . VAL B 1 293 ? -21.797 -7.176 18.344 1 91 293 VAL B O 1
ATOM 5207 N N . LYS B 1 294 ? -19.781 -7.805 18.906 1 85.88 294 LYS B N 1
ATOM 5208 C CA . LYS B 1 294 ? -20.234 -8.68 19.984 1 85.88 294 LYS B CA 1
ATOM 5209 C C . LYS B 1 294 ? -20.953 -7.879 21.062 1 85.88 294 LYS B C 1
ATOM 5211 O O . LYS B 1 294 ? -21.969 -8.328 21.609 1 85.88 294 LYS B O 1
ATOM 5216 N N . SER B 1 295 ? -20.453 -6.68 21.25 1 83.88 295 SER B N 1
ATOM 5217 C CA . SER B 1 295 ? -21.062 -5.801 22.25 1 83.88 295 SER B CA 1
ATOM 5218 C C . SER B 1 295 ? -22.359 -5.184 21.734 1 83.88 295 SER B C 1
ATOM 5220 O O . SER B 1 295 ? -23.297 -4.965 22.5 1 83.88 295 SER B O 1
ATOM 5222 N N . CYS B 1 296 ? -22.375 -4.875 20.547 1 83.06 296 CYS B N 1
ATOM 5223 C CA . CYS B 1 296 ? -23.5 -4.207 19.922 1 83.06 296 CYS B CA 1
ATOM 5224 C C . CYS B 1 296 ? -24.75 -5.098 19.938 1 83.06 296 CYS B C 1
ATOM 5226 O O . CYS B 1 296 ? -25.859 -4.617 20.125 1 83.06 296 CYS B O 1
ATOM 5228 N N . GLN B 1 297 ? -24.562 -6.246 19.75 1 76.69 297 GLN B N 1
ATOM 5229 C CA . GLN B 1 297 ? -25.672 -7.191 19.734 1 76.69 297 GLN B CA 1
ATOM 5230 C C . GLN B 1 297 ? -26.312 -7.312 21.109 1 76.69 297 GLN B C 1
ATOM 5232 O O . GLN B 1 297 ? -27.516 -7.566 21.234 1 76.69 297 GLN B O 1
ATOM 5237 N N . SER B 1 298 ? -25.562 -6.891 22.047 1 72.38 298 SER B N 1
ATOM 5238 C CA . SER B 1 298 ? -26.062 -6.984 23.406 1 72.38 298 SER B CA 1
ATOM 5239 C C . SER B 1 298 ? -26.719 -5.676 23.844 1 72.38 298 SER B C 1
ATOM 5241 O O . SER B 1 298 ? -27.688 -5.68 24.609 1 72.38 298 SER B O 1
ATOM 5243 N N . GLU B 1 299 ? -26.172 -4.609 23.5 1 66.38 299 GLU B N 1
ATOM 5244 C CA . GLU B 1 299 ? -26.547 -3.318 24.078 1 66.38 299 GLU B CA 1
ATOM 5245 C C . GLU B 1 299 ? -27.531 -2.582 23.156 1 66.38 299 GLU B C 1
ATOM 5247 O O . GLU B 1 299 ? -28.156 -1.604 23.578 1 66.38 299 GLU B O 1
ATOM 5252 N N . LYS B 1 300 ? -28.125 -3.076 22.438 1 65.31 300 LYS B N 1
ATOM 5253 C CA . LYS B 1 300 ? -29.016 -2.408 21.484 1 65.31 300 LYS B CA 1
ATOM 5254 C C . LYS B 1 300 ? -28.453 -1.049 21.078 1 65.31 300 LYS B C 1
ATOM 5256 O O . LYS B 1 300 ? -28.391 -0.126 21.891 1 65.31 300 LYS B O 1
ATOM 5261 N N . GLY B 1 301 ? -27.469 -0.771 20.219 1 77.69 301 GLY B N 1
ATOM 5262 C CA . GLY B 1 301 ? -26.984 0.508 19.719 1 77.69 301 GLY B CA 1
ATOM 5263 C C . GLY B 1 301 ? -26.312 0.403 18.375 1 77.69 301 GLY B C 1
ATOM 5264 O O . GLY B 1 301 ? -26.406 -0.631 17.703 1 77.69 301 GLY B O 1
ATOM 5265 N N . MET B 1 302 ? -25.812 1.664 17.938 1 86.44 302 MET B N 1
ATOM 5266 C CA . MET B 1 302 ? -25.047 1.68 16.703 1 86.44 302 MET B CA 1
ATOM 5267 C C . MET B 1 302 ? -23.578 1.346 16.969 1 86.44 302 MET B C 1
ATOM 5269 O O . MET B 1 302 ? -23.031 1.735 17.984 1 86.44 302 MET B O 1
ATOM 5273 N N . LEU B 1 303 ? -23.062 0.555 16.078 1 90.06 303 LEU B N 1
ATOM 5274 C CA . LEU B 1 303 ? -21.672 0.167 16.219 1 90.06 303 LEU B CA 1
ATOM 5275 C C . LEU B 1 303 ? -20.766 1.396 16.297 1 90.06 303 LEU B C 1
ATOM 5277 O O . LEU B 1 303 ? -19.766 1.385 17.016 1 90.06 303 LEU B O 1
ATOM 5281 N N . SER B 1 304 ? -21.125 2.449 15.617 1 90.31 304 SER B N 1
ATOM 5282 C CA . SER B 1 304 ? -20.359 3.688 15.617 1 90.31 304 SER B CA 1
ATOM 5283 C C . SER B 1 304 ? -20.219 4.262 17.016 1 90.31 304 SER B C 1
ATOM 5285 O O . SER B 1 304 ? -19.156 4.742 17.406 1 90.31 304 SER B O 1
ATOM 5287 N N . ASP B 1 305 ? -21.25 4.148 17.797 1 88 305 ASP B N 1
ATOM 5288 C CA . ASP B 1 305 ? -21.266 4.684 19.156 1 88 305 ASP B CA 1
ATOM 5289 C C . ASP B 1 305 ? -20.344 3.873 20.062 1 88 305 ASP B C 1
ATOM 5291 O O . ASP B 1 305 ? -19.625 4.441 20.891 1 88 305 ASP B O 1
ATOM 5295 N N . ILE B 1 306 ? -20.422 2.635 19.844 1 86.69 306 ILE B N 1
ATOM 5296 C CA . ILE B 1 306 ? -19.609 1.728 20.656 1 86.69 306 ILE B CA 1
ATOM 5297 C C . ILE B 1 306 ? -18.125 1.962 20.359 1 86.69 306 ILE B C 1
ATOM 5299 O O . ILE B 1 306 ? -17.297 2.006 21.281 1 86.69 306 ILE B O 1
ATOM 5303 N N . LEU B 1 307 ? -17.797 2.117 19.125 1 91.31 307 LEU B N 1
ATOM 5304 C CA . LEU B 1 307 ? -16.406 2.328 18.719 1 91.31 307 LEU B CA 1
ATOM 5305 C C . LEU B 1 307 ? -15.891 3.668 19.219 1 91.31 307 LEU B C 1
ATOM 5307 O O . LEU B 1 307 ? -14.734 3.77 19.641 1 91.31 307 LEU B O 1
ATOM 5311 N N . GLU B 1 308 ? -16.656 4.672 19.203 1 85.75 308 GLU B N 1
ATOM 5312 C CA . GLU B 1 308 ? -16.266 5.98 19.703 1 85.75 308 GLU B CA 1
ATOM 5313 C C . GLU B 1 308 ? -15.953 5.922 21.203 1 85.75 308 GLU B C 1
ATOM 5315 O O . GLU B 1 308 ? -15.008 6.559 21.672 1 85.75 308 GLU B O 1
ATOM 5320 N N . GLU B 1 309 ? -16.719 5.195 21.859 1 83.69 309 GLU B N 1
ATOM 5321 C CA . GLU B 1 309 ? -16.484 5.031 23.281 1 83.69 309 GLU B CA 1
ATOM 5322 C C . GLU B 1 309 ? -15.172 4.316 23.562 1 83.69 309 GLU B C 1
ATOM 5324 O O . GLU B 1 309 ? -14.445 4.676 24.484 1 83.69 309 GLU B O 1
ATOM 5329 N N . LYS B 1 310 ? -14.898 3.367 22.781 1 82.38 310 LYS B N 1
ATOM 5330 C CA . LYS B 1 310 ? -13.68 2.578 22.953 1 82.38 310 LYS B CA 1
ATOM 5331 C C . LYS B 1 310 ? -12.445 3.408 22.625 1 82.38 310 LYS B C 1
ATOM 5333 O O . LYS B 1 310 ? -11.352 3.107 23.109 1 82.38 310 LYS B O 1
ATOM 5338 N N . PHE B 1 311 ? -12.539 4.363 21.844 1 79.19 311 PHE B N 1
ATOM 5339 C CA . PHE B 1 311 ? -11.43 5.242 21.5 1 79.19 311 PHE B CA 1
ATOM 5340 C C . PHE B 1 311 ? -11.469 6.52 22.328 1 79.19 311 PHE B C 1
ATOM 5342 O O . PHE B 1 311 ? -11.125 7.594 21.844 1 79.19 311 PHE B O 1
ATOM 5349 N N . ASN B 1 312 ? -11.914 6.398 23.516 1 72.38 312 ASN B N 1
ATOM 5350 C CA . ASN B 1 312 ? -11.938 7.453 24.531 1 72.38 312 ASN B CA 1
ATOM 5351 C C . ASN B 1 312 ? -12.547 8.742 23.984 1 72.38 312 ASN B C 1
ATOM 5353 O O . ASN B 1 312 ? -12.016 9.828 24.219 1 72.38 312 ASN B O 1
ATOM 5357 N N . GLY B 1 313 ? -13.406 8.539 23.188 1 67.38 313 GLY B N 1
ATOM 5358 C CA . GLY B 1 313 ? -14.125 9.703 22.688 1 67.38 313 GLY B CA 1
ATOM 5359 C C . GLY B 1 313 ? -13.406 10.406 21.547 1 67.38 313 GLY B C 1
ATOM 5360 O O . GLY B 1 313 ? -13.875 11.43 21.047 1 67.38 313 GLY B O 1
ATOM 5361 N N . GLN B 1 314 ? -12.289 9.898 21.188 1 71.25 314 GLN B N 1
ATOM 5362 C CA . GLN B 1 314 ? -11.586 10.5 20.062 1 71.25 314 GLN B CA 1
ATOM 5363 C C . GLN B 1 314 ? -12.344 10.289 18.75 1 71.25 314 GLN B C 1
ATOM 5365 O O . GLN B 1 314 ? -12.922 9.219 18.531 1 71.25 314 GLN B O 1
ATOM 5370 N N . LYS B 1 315 ? -12.383 11.336 18.125 1 73.88 315 LYS B N 1
ATOM 5371 C CA . LYS B 1 315 ? -13.086 11.281 16.844 1 73.88 315 LYS B CA 1
ATOM 5372 C C . LYS B 1 315 ? -12.297 10.461 15.82 1 73.88 315 LYS B C 1
ATOM 5374 O O . LYS B 1 315 ? -11.078 10.609 15.703 1 73.88 315 LYS B O 1
ATOM 5379 N N . ILE B 1 316 ? -13.047 9.531 15.188 1 87.69 316 ILE B N 1
ATOM 5380 C CA . ILE B 1 316 ? -12.5 8.727 14.102 1 87.69 316 ILE B CA 1
ATOM 5381 C C . ILE B 1 316 ? -13 9.258 12.758 1 87.69 316 ILE B C 1
ATOM 5383 O O . ILE B 1 316 ? -14.148 9.016 12.383 1 87.69 316 ILE B O 1
ATOM 5387 N N . GLN B 1 317 ? -12.125 9.836 12.047 1 88.5 317 GLN B N 1
ATOM 5388 C CA . GLN B 1 317 ? -12.484 10.57 10.836 1 88.5 317 GLN B CA 1
ATOM 5389 C C . GLN B 1 317 ? -13.125 9.648 9.805 1 88.5 317 GLN B C 1
ATOM 5391 O O . GLN B 1 317 ? -14.016 10.062 9.062 1 88.5 317 GLN B O 1
ATOM 5396 N N . GLY B 1 318 ? -12.688 8.383 9.758 1 92.81 318 GLY B N 1
ATOM 5397 C CA . GLY B 1 318 ? -13.219 7.438 8.781 1 92.81 318 GLY B CA 1
ATOM 5398 C C . GLY B 1 318 ? -14.703 7.184 8.945 1 92.81 318 GLY B C 1
ATOM 5399 O O . GLY B 1 318 ? -15.422 7.02 7.961 1 92.81 318 GLY B O 1
ATOM 5400 N N . MET B 1 319 ? -15.172 7.207 10.109 1 93.88 319 MET B N 1
ATOM 5401 C CA . MET B 1 319 ? -16.594 6.969 10.383 1 93.88 319 MET B CA 1
ATOM 5402 C C . MET B 1 319 ? -17.438 8.18 9.984 1 93.88 319 MET B C 1
ATOM 5404 O O . MET B 1 319 ? -18.5 8.031 9.383 1 93.88 319 MET B O 1
ATOM 5408 N N . ASP B 1 320 ? -16.875 9.344 10.273 1 92.38 320 ASP B N 1
ATOM 5409 C CA . ASP B 1 320 ? -17.562 10.57 9.883 1 92.38 320 ASP B CA 1
ATOM 5410 C C . ASP B 1 320 ? -17.594 10.727 8.367 1 92.38 320 ASP B C 1
ATOM 5412 O O . ASP B 1 320 ? -18.625 11.078 7.797 1 92.38 320 ASP B O 1
ATOM 5416 N N . THR B 1 321 ? -16.516 10.477 7.766 1 95.12 321 THR B N 1
ATOM 5417 C CA . THR B 1 321 ? -16.375 10.641 6.32 1 95.12 321 THR B CA 1
ATOM 5418 C C . THR B 1 321 ? -17.328 9.695 5.578 1 95.12 321 THR B C 1
ATOM 5420 O O . THR B 1 321 ? -17.969 10.094 4.605 1 95.12 321 THR B O 1
ATOM 5423 N N . VAL B 1 322 ? -17.438 8.438 6.039 1 97.25 322 VAL B N 1
ATOM 5424 C CA . VAL B 1 322 ? -18.281 7.477 5.336 1 97.25 322 VAL B CA 1
ATOM 5425 C C . VAL B 1 322 ? -19.75 7.883 5.465 1 97.25 322 VAL B C 1
ATOM 5427 O O . VAL B 1 322 ? -20.531 7.684 4.539 1 97.25 322 VAL B O 1
ATOM 5430 N N . LYS B 1 323 ? -20.094 8.422 6.629 1 95.69 323 LYS B N 1
ATOM 5431 C CA . LYS B 1 323 ? -21.453 8.898 6.82 1 95.69 323 LYS B CA 1
ATOM 5432 C C . LYS B 1 323 ? -21.797 10.016 5.836 1 95.69 323 LYS B C 1
ATOM 5434 O O . LYS B 1 323 ? -22.828 9.969 5.164 1 95.69 323 LYS B O 1
ATOM 5439 N N . ILE B 1 324 ? -20.891 10.953 5.754 1 95.69 324 ILE B N 1
ATOM 5440 C CA . ILE B 1 324 ? -21.078 12.086 4.852 1 95.69 324 ILE B CA 1
ATOM 5441 C C . ILE B 1 324 ? -21.172 11.594 3.412 1 95.69 324 ILE B C 1
ATOM 5443 O O . ILE B 1 324 ? -22.078 11.969 2.678 1 95.69 324 ILE B O 1
ATOM 5447 N N . LEU B 1 325 ? -20.312 10.703 2.998 1 97.12 325 LEU B N 1
ATOM 5448 C CA . LEU B 1 325 ? -20.25 10.195 1.632 1 97.12 325 LEU B CA 1
ATOM 5449 C C . LEU B 1 325 ? -21.516 9.422 1.282 1 97.12 325 LEU B C 1
ATOM 5451 O O . LEU B 1 325 ? -22.078 9.602 0.199 1 97.12 325 LEU B O 1
ATOM 5455 N N . TYR B 1 326 ? -21.906 8.594 2.195 1 97.44 326 TYR B N 1
ATOM 5456 C CA . TYR B 1 326 ? -23.094 7.777 1.945 1 97.44 326 TYR B CA 1
ATOM 5457 C C . TYR B 1 326 ? -24.328 8.648 1.786 1 97.44 326 TYR B C 1
ATOM 5459 O O . TYR B 1 326 ? -25.141 8.445 0.869 1 97.44 326 TYR B O 1
ATOM 5467 N N . GLU B 1 327 ? -24.484 9.578 2.709 1 96.44 327 GLU B N 1
ATOM 5468 C CA . GLU B 1 327 ? -25.625 10.492 2.637 1 96.44 327 GLU B CA 1
ATOM 5469 C C . GLU B 1 327 ? -25.609 11.305 1.343 1 96.44 327 GLU B C 1
ATOM 5471 O O . GLU B 1 327 ? -26.641 11.5 0.711 1 96.44 327 GLU B O 1
ATOM 5476 N N . TYR B 1 328 ? -24.453 11.758 1.005 1 96.56 328 TYR B N 1
ATOM 5477 C CA . TYR B 1 328 ? -24.297 12.484 -0.251 1 96.56 328 TYR B CA 1
ATOM 5478 C C . TYR B 1 328 ? -24.688 11.609 -1.438 1 96.56 328 TYR B C 1
ATOM 5480 O O . TYR B 1 328 ? -25.469 12.023 -2.299 1 96.56 328 TYR B O 1
ATOM 5488 N N . LEU B 1 329 ? -24.156 10.383 -1.516 1 97 329 LEU B N 1
ATOM 5489 C CA . LEU B 1 329 ? -24.438 9.461 -2.613 1 97 329 LEU B CA 1
ATOM 5490 C C . LEU B 1 329 ? -25.922 9.086 -2.646 1 97 329 LEU B C 1
ATOM 5492 O O . LEU B 1 329 ? -26.5 8.969 -3.723 1 97 329 LEU B O 1
ATOM 5496 N N . LYS B 1 330 ? -26.453 8.945 -1.472 1 96.62 330 LYS B N 1
ATOM 5497 C CA . LYS B 1 330 ? -27.875 8.617 -1.359 1 96.62 330 LYS B CA 1
ATOM 5498 C C . LYS B 1 330 ? -28.734 9.742 -1.92 1 96.62 330 LYS B C 1
ATOM 5500 O O . LYS B 1 330 ? -29.734 9.484 -2.59 1 96.62 330 LYS B O 1
ATOM 5505 N N . SER B 1 331 ? -28.375 10.953 -1.611 1 95.69 331 SER B N 1
ATOM 5506 C CA . SER B 1 331 ? -29.109 12.109 -2.119 1 95.69 331 SER B CA 1
ATOM 5507 C C . SER B 1 331 ? -29.109 12.133 -3.645 1 95.69 331 SER B C 1
ATOM 5509 O O . SER B 1 331 ? -29.984 12.758 -4.258 1 95.69 331 SER B O 1
ATOM 5511 N N . LYS B 1 332 ? -28.234 11.43 -4.281 1 95.44 332 LYS B N 1
ATOM 5512 C CA . LYS B 1 332 ? -28.141 11.344 -5.738 1 95.44 332 LYS B CA 1
ATOM 5513 C C . LYS B 1 332 ? -28.594 9.984 -6.238 1 95.44 332 LYS B C 1
ATOM 5515 O O . LYS B 1 332 ? -28.422 9.656 -7.418 1 95.44 332 LYS B O 1
ATOM 5520 N N . ASN B 1 333 ? -29.078 9.156 -5.367 1 97.19 333 ASN B N 1
ATOM 5521 C CA . ASN B 1 333 ? -29.516 7.797 -5.656 1 97.19 333 ASN B CA 1
ATOM 5522 C C . ASN B 1 333 ? -28.375 6.961 -6.234 1 97.19 333 ASN B C 1
ATOM 5524 O O . ASN B 1 333 ? -28.578 6.207 -7.191 1 97.19 333 ASN B O 1
ATOM 5528 N N . ARG B 1 334 ? -27.141 7.086 -5.645 1 97.25 334 ARG B N 1
ATOM 5529 C CA . ARG B 1 334 ? -25.969 6.398 -6.188 1 97.25 334 ARG B CA 1
ATOM 5530 C C . ARG B 1 334 ? -25.25 5.613 -5.098 1 97.25 334 ARG B C 1
ATOM 5532 O O . ARG B 1 334 ? -24.094 5.223 -5.273 1 97.25 334 ARG B O 1
ATOM 5539 N N . GLN B 1 335 ? -25.875 5.406 -3.963 1 96.44 335 GLN B N 1
ATOM 5540 C CA . GLN B 1 335 ? -25.234 4.734 -2.836 1 96.44 335 GLN B CA 1
ATOM 5541 C C . GLN B 1 335 ? -24.859 3.301 -3.191 1 96.44 335 GLN B C 1
ATOM 5543 O O . GLN B 1 335 ? -23.906 2.746 -2.641 1 96.44 335 GLN B O 1
ATOM 5548 N N . ASN B 1 336 ? -25.562 2.709 -4.191 1 97.06 336 ASN B N 1
ATOM 5549 C CA . ASN B 1 336 ? -25.312 1.321 -4.57 1 97.06 336 ASN B CA 1
ATOM 5550 C C . ASN B 1 336 ? -24.188 1.214 -5.59 1 97.06 336 ASN B C 1
ATOM 5552 O O . ASN B 1 336 ? -23.734 0.112 -5.918 1 97.06 336 ASN B O 1
ATOM 5556 N N . ASP B 1 337 ? -23.656 2.354 -6.012 1 97.5 337 ASP B N 1
ATOM 5557 C CA . ASP B 1 337 ? -22.578 2.373 -6.98 1 97.5 337 ASP B CA 1
ATOM 5558 C C . ASP B 1 337 ? -21.219 2.281 -6.285 1 97.5 337 ASP B C 1
ATOM 5560 O O . ASP B 1 337 ? -20.203 2.02 -6.926 1 97.5 337 ASP B O 1
ATOM 5564 N N . PHE B 1 338 ? -21.188 2.465 -5 1 98.31 338 PHE B N 1
ATOM 5565 C CA . PHE B 1 338 ? -19.969 2.447 -4.203 1 98.31 338 PHE B CA 1
ATOM 5566 C C . PHE B 1 338 ? -20.078 1.429 -3.074 1 98.31 338 PHE B C 1
ATOM 5568 O O . PHE B 1 338 ? -20.516 1.757 -1.972 1 98.31 338 PHE B O 1
ATOM 5575 N N . LEU B 1 339 ? -19.547 0.282 -3.348 1 98.06 339 LEU B N 1
ATOM 5576 C CA . LEU B 1 339 ? -19.859 -0.879 -2.521 1 98.06 339 LEU B CA 1
ATOM 5577 C C . LEU B 1 339 ? -19.078 -0.843 -1.214 1 98.06 339 LEU B C 1
ATOM 5579 O O . LEU B 1 339 ? -19.562 -1.3 -0.178 1 98.06 339 LEU B O 1
ATOM 5583 N N . MET B 1 340 ? -17.875 -0.376 -1.266 1 98 340 MET B N 1
ATOM 5584 C CA . MET B 1 340 ? -17.109 -0.303 -0.021 1 98 340 MET B CA 1
ATOM 5585 C C . MET B 1 340 ? -17.703 0.734 0.922 1 98 340 MET B C 1
ATOM 5587 O O . MET B 1 340 ? -17.844 0.486 2.123 1 98 340 MET B O 1
ATOM 5591 N N . ILE B 1 341 ? -18.062 1.924 0.351 1 98.06 341 ILE B N 1
ATOM 5592 C CA . ILE B 1 341 ? -18.703 2.969 1.147 1 98.06 341 ILE B CA 1
ATOM 5593 C C . ILE B 1 341 ? -19.984 2.438 1.769 1 98.06 341 ILE B C 1
ATOM 5595 O O . ILE B 1 341 ? -20.234 2.613 2.965 1 98.06 341 ILE B O 1
ATOM 5599 N N . LYS B 1 342 ? -20.75 1.724 0.951 1 98.25 342 LYS B N 1
ATOM 5600 C CA . LYS B 1 342 ? -22 1.135 1.417 1 98.25 342 LYS B CA 1
ATOM 5601 C C . LYS B 1 342 ? -21.75 0.103 2.512 1 98.25 342 LYS B C 1
ATOM 5603 O O . LYS B 1 342 ? -22.438 0.096 3.535 1 98.25 342 LYS B O 1
ATOM 5608 N N . MET B 1 343 ? -20.766 -0.731 2.299 1 98.19 343 MET B N 1
ATOM 5609 C CA . MET B 1 343 ? -20.422 -1.784 3.25 1 98.19 343 MET B CA 1
ATOM 5610 C C . MET B 1 343 ? -20.047 -1.192 4.605 1 98.19 343 MET B C 1
ATOM 5612 O O . MET B 1 343 ? -20.562 -1.617 5.637 1 98.19 343 MET B O 1
ATOM 5616 N N . VAL B 1 344 ? -19.234 -0.168 4.652 1 98.25 344 VAL B N 1
ATOM 5617 C CA . VAL B 1 344 ? -18.766 0.432 5.902 1 98.25 344 VAL B CA 1
ATOM 5618 C C . VAL B 1 344 ? -19.922 1.17 6.574 1 98.25 344 VAL B C 1
ATOM 5620 O O . VAL B 1 344 ? -20.109 1.085 7.793 1 98.25 344 VAL B O 1
ATOM 5623 N N . TYR B 1 345 ? -20.719 1.861 5.75 1 98.06 345 TYR B N 1
ATOM 5624 C CA . TYR B 1 345 ? -21.859 2.588 6.301 1 98.06 345 TYR B CA 1
ATOM 5625 C C . TYR B 1 345 ? -22.844 1.633 6.953 1 98.06 345 TYR B C 1
ATOM 5627 O O . TYR B 1 345 ? -23.266 1.846 8.094 1 98.06 345 TYR B O 1
ATOM 5635 N N . GLU B 1 346 ? -23.234 0.587 6.277 1 97.44 346 GLU B N 1
ATOM 5636 C CA . GLU B 1 346 ? -24.219 -0.364 6.789 1 97.44 346 GLU B CA 1
ATOM 5637 C C . GLU B 1 346 ? -23.719 -1.053 8.055 1 97.44 346 GLU B C 1
ATOM 5639 O O . GLU B 1 346 ? -24.469 -1.238 9.008 1 97.44 346 GLU B O 1
ATOM 5644 N N . LEU B 1 347 ? -22.484 -1.377 7.988 1 96.56 347 LEU B N 1
ATOM 5645 C CA . LEU B 1 347 ? -21.875 -2.02 9.148 1 96.56 347 LEU B CA 1
ATOM 5646 C C . LEU B 1 347 ? -21.953 -1.117 10.375 1 96.56 347 LEU B C 1
ATOM 5648 O O . LEU B 1 347 ? -22.312 -1.572 11.461 1 96.56 347 LEU B O 1
ATOM 5652 N N . LEU B 1 348 ? -21.688 0.183 10.25 1 95.94 348 LEU B N 1
ATOM 5653 C CA . LEU B 1 348 ? -21.547 1.129 11.352 1 95.94 348 LEU B CA 1
ATOM 5654 C C . LEU B 1 348 ? -22.906 1.626 11.828 1 95.94 348 LEU B C 1
ATOM 5656 O O . LEU B 1 348 ? -23.078 1.903 13.016 1 95.94 348 LEU B O 1
ATOM 5660 N N . PHE B 1 349 ? -23.891 1.707 10.883 1 95.12 349 PHE B N 1
ATOM 5661 C CA . PHE B 1 349 ? -25.047 2.52 11.219 1 95.12 349 PHE B CA 1
ATOM 5662 C C . PHE B 1 349 ? -26.344 1.721 11.039 1 95.12 349 PHE B C 1
ATOM 5664 O O . PHE B 1 349 ? -27.406 2.17 11.445 1 95.12 349 PHE B O 1
ATOM 5671 N N . GLU B 1 350 ? -26.188 0.501 10.484 1 93.94 350 GLU B N 1
ATOM 5672 C CA . GLU B 1 350 ? -27.438 -0.179 10.188 1 93.94 350 GLU B CA 1
ATOM 5673 C C . GLU B 1 350 ? -27.453 -1.589 10.773 1 93.94 350 GLU B C 1
ATOM 5675 O O . GLU B 1 350 ? -28.375 -1.945 11.523 1 93.94 350 GLU B O 1
ATOM 5680 N N . THR B 1 351 ? -26.422 -2.406 10.586 1 91.31 351 THR B N 1
ATOM 5681 C CA . THR B 1 351 ? -26.578 -3.84 10.805 1 91.31 351 THR B CA 1
ATOM 5682 C C . THR B 1 351 ? -25.953 -4.246 12.141 1 91.31 351 THR B C 1
ATOM 5684 O O . THR B 1 351 ? -26.391 -5.211 12.773 1 91.31 351 THR B O 1
ATOM 5687 N N . CYS B 1 352 ? -24.922 -3.643 12.516 1 88.5 352 CYS B N 1
ATOM 5688 C CA . CYS B 1 352 ? -24.172 -3.971 13.727 1 88.5 352 CYS B CA 1
ATOM 5689 C C . CYS B 1 352 ? -23.672 -5.414 13.688 1 88.5 352 CYS B C 1
ATOM 5691 O O . CYS B 1 352 ? -23.75 -6.125 14.688 1 88.5 352 CYS B O 1
ATOM 5693 N N . ASP B 1 353 ? -23.391 -5.953 12.578 1 91.56 353 ASP B N 1
ATOM 5694 C CA . ASP B 1 353 ? -22.781 -7.266 12.383 1 91.56 353 ASP B CA 1
ATOM 5695 C C . ASP B 1 353 ? -21.859 -7.27 11.164 1 91.56 353 ASP B C 1
ATOM 5697 O O . ASP B 1 353 ? -21.734 -6.258 10.477 1 91.56 353 ASP B O 1
ATOM 5701 N N . LEU B 1 354 ? -21.266 -8.438 10.93 1 94.19 354 LEU B N 1
ATOM 5702 C CA . LEU B 1 354 ? -20.219 -8.477 9.922 1 94.19 354 LEU B CA 1
ATOM 5703 C C . LEU B 1 354 ? -20.766 -8.906 8.57 1 94.19 354 LEU B C 1
ATOM 5705 O O . LEU B 1 354 ? -20.031 -9.031 7.594 1 94.19 354 LEU B O 1
ATOM 5709 N N . SER B 1 355 ? -22.047 -9.062 8.367 1 94.94 355 SER B N 1
ATOM 5710 C CA . SER B 1 355 ? -22.641 -9.57 7.137 1 94.94 355 SER B CA 1
ATOM 5711 C C . SER B 1 355 ? -22.297 -8.68 5.949 1 94.94 355 SER B C 1
ATOM 5713 O O . SER B 1 355 ? -22.016 -9.18 4.855 1 94.94 355 SER B O 1
ATOM 5715 N N . PRO B 1 356 ? -22.312 -7.344 6.133 1 96.06 356 PRO B N 1
ATOM 5716 C CA . PRO B 1 356 ? -21.953 -6.5 4.988 1 96.06 356 PRO B CA 1
ATOM 5717 C C . PRO B 1 356 ? -20.531 -6.773 4.477 1 96.06 356 PRO B C 1
ATOM 5719 O O . PRO B 1 356 ? -20.281 -6.652 3.277 1 96.06 356 PRO B O 1
ATOM 5722 N N . VAL B 1 357 ? -19.594 -7.117 5.371 1 96.5 357 VAL B N 1
ATOM 5723 C CA . VAL B 1 357 ? -18.203 -7.359 5 1 96.5 357 VAL B CA 1
ATOM 5724 C C . VAL B 1 357 ? -18.109 -8.625 4.148 1 96.5 357 VAL B C 1
ATOM 5726 O O . VAL B 1 357 ? -17.453 -8.625 3.109 1 96.5 357 VAL B O 1
ATOM 5729 N N . TYR B 1 358 ? -18.812 -9.648 4.555 1 94.62 358 TYR B N 1
ATOM 5730 C CA . TYR B 1 358 ? -18.781 -10.914 3.828 1 94.62 358 TYR B CA 1
ATOM 5731 C C . TYR B 1 358 ? -19.453 -10.781 2.467 1 94.62 358 TYR B C 1
ATOM 5733 O O . TYR B 1 358 ? -19 -11.383 1.487 1 94.62 358 TYR B O 1
ATOM 5741 N N . GLU B 1 359 ? -20.438 -9.914 2.383 1 94.38 359 GLU B N 1
ATOM 5742 C CA . GLU B 1 359 ? -21.125 -9.656 1.117 1 94.38 359 GLU B CA 1
ATOM 5743 C C . GLU B 1 359 ? -20.234 -8.859 0.166 1 94.38 359 GLU B C 1
ATOM 5745 O O . GLU B 1 359 ? -20.281 -9.062 -1.049 1 94.38 359 GLU B O 1
ATOM 5750 N N . PHE B 1 360 ? -19.484 -8.023 0.73 1 95.94 360 PHE B N 1
ATOM 5751 C CA . PHE B 1 360 ? -18.609 -7.156 -0.047 1 95.94 360 PHE B CA 1
ATOM 5752 C C . PHE B 1 360 ? -17.484 -7.953 -0.674 1 95.94 360 PHE B C 1
ATOM 5754 O O . PHE B 1 360 ? -17.078 -7.684 -1.809 1 95.94 360 PHE B O 1
ATOM 5761 N N . ILE B 1 361 ? -17.016 -8.969 0.03 1 94.44 361 ILE B N 1
ATOM 5762 C CA . ILE B 1 361 ? -15.875 -9.742 -0.427 1 94.44 361 ILE B CA 1
ATOM 5763 C C . ILE B 1 361 ? -16.344 -10.836 -1.388 1 94.44 361 ILE B C 1
ATOM 5765 O O . ILE B 1 361 ? -15.68 -11.109 -2.395 1 94.44 361 ILE B O 1
#

Radius of gyration: 27.96 Å; Cα contacts (8 Å, |Δi|>4): 1473; chains: 2; bounding box: 65×85×72 Å

Nearest PDB structures (foldseek):
  1wpq-assembly1_B  TM=8.841E-01  e=3.223E-30  Homo sapiens
  2pla-assembly1_B  TM=9.076E-01  e=3.227E-29  Homo sapiens
  6e90-assembly1_A  TM=8.787E-01  e=5.441E-30  Homo sapiens
  6e90-assembly2_B  TM=8.862E-01  e=2.237E-29  Homo sapiens
  1x0x-assembly1_A  TM=8.666E-01  e=7.079E-29  Homo sapiens